Protein AF-A0AAD5S526-F1 (afdb_monomer)

Secondary structure (DSSP, 8-state):
-HHHHHHHHHTTTHHHHHHHHHHHHHHHHHHHHHHHHHHHHHHHHHHHHHHHHHHHHHHHHHHHHHHHHHHHHHHHHHHHHHHHHHHHHHHHHHHHHHHHHHHHHHHHIIIII--HHHHHHHHHHHHHHHHHHHHHHHHHHHHHHHHHHHHHHHHHHHHHHHHHHHTGGGSPBTTB--GGGSPPPGGGS-------------------PPP-PPP-TTS-HHHHHT-HHHHHHHHHHTTB-TTS-B-PPPP-------TT-PPSSSPPPHHHHHHHHHS-----HHHHS-TTHHHHHHHHHHHHHHHH-S-SS----------S-TTTTTS--S-----TTSS-TT---GGG-S-SSPPPPSS---HHHHHHHHHHS--

Structure (mmCIF, N/CA/C/O backbone):
data_AF-A0AAD5S526-F1
#
_entry.id   AF-A0AAD5S526-F1
#
loop_
_atom_site.group_PDB
_atom_site.id
_atom_site.type_symbol
_atom_site.label_atom_id
_atom_site.label_alt_id
_atom_site.label_comp_id
_atom_site.label_asym_id
_atom_site.label_entity_id
_atom_site.label_seq_id
_atom_site.pdbx_PDB_ins_code
_atom_site.Cartn_x
_atom_site.Cartn_y
_atom_site.Cartn_z
_atom_site.occupancy
_atom_site.B_iso_or_equiv
_atom_site.auth_seq_id
_atom_site.auth_comp_id
_atom_site.auth_asym_id
_atom_site.auth_atom_id
_atom_site.pdbx_PDB_model_num
ATOM 1 N N . MET A 1 1 ? -42.600 -8.503 96.593 1.00 52.59 1 MET A N 1
ATOM 2 C CA . MET A 1 1 ? -43.814 -7.996 95.911 1.00 52.59 1 MET A CA 1
ATOM 3 C C . MET A 1 1 ? -44.912 -7.548 96.878 1.00 52.59 1 MET A C 1
ATOM 5 O O . MET A 1 1 ? -45.426 -6.456 96.696 1.00 52.59 1 MET A O 1
ATOM 9 N N . ALA A 1 2 ? -45.236 -8.302 97.938 1.00 54.69 2 ALA A N 1
ATOM 10 C CA . ALA A 1 2 ? -46.250 -7.875 98.920 1.00 54.69 2 ALA A CA 1
ATOM 11 C C . ALA A 1 2 ? -45.866 -6.594 99.702 1.00 54.69 2 ALA A C 1
ATOM 13 O O . ALA A 1 2 ? -46.691 -5.703 99.877 1.00 54.69 2 ALA A O 1
ATOM 14 N N . LEU A 1 3 ? -44.592 -6.448 100.094 1.00 56.91 3 LEU A N 1
ATOM 15 C CA . LEU A 1 3 ? -44.094 -5.259 100.809 1.00 56.91 3 LEU A CA 1
ATOM 16 C C . LEU A 1 3 ? -44.021 -3.996 99.935 1.00 56.91 3 LEU A C 1
ATOM 18 O O . LEU A 1 3 ? -44.266 -2.902 100.431 1.00 56.91 3 LEU A O 1
ATOM 22 N N . SER A 1 4 ? -43.709 -4.129 98.640 1.00 58.75 4 SER A N 1
ATOM 23 C CA . SER A 1 4 ? -43.669 -2.999 97.698 1.00 58.75 4 SER A CA 1
ATOM 24 C C . SER A 1 4 ? -45.072 -2.479 97.385 1.00 58.75 4 SER A C 1
ATOM 26 O O . SER A 1 4 ? -45.276 -1.272 97.319 1.00 58.75 4 SER A O 1
ATOM 28 N N . TYR A 1 5 ? -46.047 -3.386 97.273 1.00 61.88 5 TYR A N 1
ATOM 29 C CA . TYR A 1 5 ? -47.456 -3.048 97.080 1.00 61.88 5 TYR A CA 1
ATOM 30 C C . TYR A 1 5 ? -48.068 -2.387 98.326 1.00 61.88 5 TYR A C 1
ATOM 32 O O . TYR A 1 5 ? -48.724 -1.358 98.213 1.00 61.88 5 TYR A O 1
ATOM 40 N N . ALA A 1 6 ? -47.775 -2.898 99.528 1.00 64.44 6 ALA A N 1
ATOM 41 C CA . ALA A 1 6 ? -48.222 -2.286 100.783 1.00 64.44 6 ALA A CA 1
ATOM 42 C C . ALA A 1 6 ? -47.655 -0.866 100.991 1.00 64.44 6 ALA A C 1
ATOM 44 O O . ALA A 1 6 ? -48.365 0.017 101.468 1.00 64.44 6 ALA A O 1
ATOM 45 N N . LYS A 1 7 ? -46.400 -0.620 100.576 1.00 62.34 7 LYS A N 1
ATOM 46 C CA . LYS A 1 7 ? -45.766 0.713 100.600 1.00 62.34 7 LYS A CA 1
ATOM 47 C C . LYS A 1 7 ? -46.473 1.715 99.673 1.00 62.34 7 LYS A C 1
ATOM 49 O O . LYS A 1 7 ? -46.706 2.847 100.082 1.00 62.34 7 LYS A O 1
ATOM 54 N N . LEU A 1 8 ? -46.852 1.280 98.467 1.00 60.66 8 LEU A N 1
ATOM 55 C CA . LEU A 1 8 ? -47.600 2.075 97.477 1.00 60.66 8 LEU A CA 1
ATOM 56 C C . LEU A 1 8 ? -49.046 2.356 97.925 1.00 60.66 8 LEU A C 1
ATOM 58 O O . LEU A 1 8 ? -49.564 3.450 97.712 1.00 60.66 8 LEU A O 1
ATOM 62 N N . TYR A 1 9 ? -49.681 1.389 98.590 1.00 63.16 9 TYR A N 1
ATOM 63 C CA . TYR A 1 9 ? -51.051 1.501 99.100 1.00 63.16 9 TYR A CA 1
ATOM 64 C C . TYR A 1 9 ? -51.154 2.447 100.315 1.00 63.16 9 TYR A C 1
ATOM 66 O O . TYR A 1 9 ? -52.112 3.209 100.435 1.00 63.16 9 TYR A O 1
ATOM 74 N N . LEU A 1 10 ? -50.137 2.462 101.191 1.00 62.47 10 LEU A N 1
ATOM 75 C CA . LEU A 1 10 ? -50.045 3.368 102.349 1.00 62.47 10 LEU A CA 1
ATOM 76 C C . LEU A 1 10 ? -49.728 4.825 101.972 1.00 62.47 10 LEU A C 1
ATOM 78 O O . LEU A 1 10 ? -50.110 5.734 102.705 1.00 62.47 10 LEU A O 1
ATOM 82 N N . GLN A 1 11 ? -49.092 5.071 100.822 1.00 61.03 11 GLN A N 1
ATOM 83 C CA . GLN A 1 11 ? -48.824 6.421 100.298 1.00 61.03 11 GLN A CA 1
ATOM 84 C C . GLN A 1 11 ? -50.059 7.110 99.682 1.00 61.03 11 GLN A C 1
ATOM 86 O O . GLN A 1 11 ? -49.929 8.146 99.036 1.00 61.03 11 GLN A O 1
ATOM 91 N N . LYS A 1 12 ? -51.269 6.573 99.901 1.00 57.72 12 LYS A N 1
ATOM 92 C CA . LYS A 1 12 ? -52.542 7.149 99.444 1.00 57.72 12 LYS A CA 1
ATOM 93 C C . LYS A 1 12 ? -52.596 7.457 97.942 1.00 57.72 12 LYS A C 1
ATOM 95 O O . LYS A 1 12 ? -53.302 8.370 97.562 1.00 57.72 12 LYS A O 1
ATOM 100 N N . GLY A 1 13 ? -51.912 6.710 97.072 1.00 56.38 13 GLY A N 1
ATOM 101 C CA . GLY A 1 13 ? -52.095 6.764 95.607 1.00 56.38 13 GLY A CA 1
ATOM 102 C C . GLY A 1 13 ? -51.823 8.108 94.905 1.00 56.38 13 GLY A C 1
ATOM 103 O O . GLY A 1 13 ? -51.706 8.119 93.685 1.00 56.38 13 GLY A O 1
ATOM 104 N N . THR A 1 14 ? -51.664 9.213 95.637 1.00 59.28 14 THR A N 1
ATOM 105 C CA . THR A 1 14 ? -51.448 10.552 95.092 1.00 59.28 14 THR A CA 1
ATOM 106 C C . THR A 1 14 ? -50.077 10.626 94.445 1.00 59.28 14 THR A C 1
ATOM 108 O O . THR A 1 14 ? -49.996 10.988 93.289 1.00 59.28 14 THR A O 1
ATOM 111 N N . GLY A 1 15 ? -49.024 10.117 95.094 1.00 68.50 15 GLY A N 1
ATOM 112 C CA . GLY A 1 15 ? -47.662 10.169 94.547 1.00 68.50 15 GLY A CA 1
ATOM 113 C C . GLY A 1 15 ? -47.464 9.417 93.225 1.00 68.50 15 GLY A C 1
ATOM 114 O O . GLY A 1 15 ? -46.717 9.882 92.379 1.00 68.50 15 GLY A O 1
ATOM 115 N N . ILE A 1 16 ? -48.155 8.290 93.006 1.00 72.88 16 ILE A N 1
ATOM 116 C CA . ILE A 1 16 ? -48.056 7.521 91.747 1.00 72.88 16 ILE A CA 1
ATOM 117 C C . ILE A 1 16 ? -48.791 8.243 90.619 1.00 72.88 16 ILE A C 1
ATOM 119 O O . ILE A 1 16 ? -48.315 8.281 89.488 1.00 72.88 16 ILE A O 1
ATOM 123 N N . ILE A 1 17 ? -49.970 8.783 90.929 1.00 73.75 17 ILE A N 1
ATOM 124 C CA . ILE A 1 17 ? -50.784 9.545 89.985 1.00 73.75 17 ILE A CA 1
ATOM 125 C C . ILE A 1 17 ? -50.064 10.855 89.634 1.00 73.75 17 ILE A C 1
ATOM 127 O O . ILE A 1 17 ? -49.948 11.190 88.459 1.00 73.75 17 ILE A O 1
ATOM 131 N N . ASP A 1 18 ? -49.501 11.535 90.630 1.00 78.81 18 ASP A N 1
ATOM 132 C CA . ASP A 1 18 ? -48.707 12.752 90.475 1.00 78.81 18 ASP A CA 1
ATOM 133 C C . ASP A 1 18 ? -47.416 12.477 89.687 1.00 78.81 18 ASP A C 1
ATOM 135 O O . ASP A 1 18 ? -47.088 13.240 88.783 1.00 78.81 18 ASP A O 1
ATOM 139 N N . ASP A 1 19 ? -46.713 11.365 89.942 1.00 81.75 19 ASP A N 1
ATOM 140 C CA . ASP A 1 19 ? -45.550 10.954 89.145 1.00 81.75 19 ASP A CA 1
ATOM 141 C C . ASP A 1 19 ? -45.930 10.589 87.709 1.00 81.75 19 ASP A C 1
ATOM 143 O O . ASP A 1 19 ? -45.203 10.937 86.780 1.00 81.75 19 ASP A O 1
ATOM 147 N N . PHE A 1 20 ? -47.070 9.925 87.500 1.00 83.06 20 PHE A N 1
ATOM 148 C CA . PHE A 1 20 ? -47.583 9.638 86.163 1.00 83.06 20 PHE A CA 1
ATOM 149 C C . PHE A 1 20 ? -47.873 10.930 85.398 1.00 83.06 20 PHE A C 1
ATOM 151 O O . PHE A 1 20 ? -47.412 11.084 84.269 1.00 83.06 20 PHE A O 1
ATOM 158 N N . PHE A 1 21 ? -48.584 11.883 86.006 1.00 83.94 21 PHE A N 1
ATOM 159 C CA . PHE A 1 21 ? -48.867 13.169 85.371 1.00 83.94 21 PHE A CA 1
ATOM 160 C C . PHE A 1 21 ? -47.605 14.010 85.181 1.00 83.94 21 PHE A C 1
ATOM 162 O O . PHE A 1 21 ? -47.478 14.666 84.151 1.00 83.94 21 PHE A O 1
ATOM 169 N N . ARG A 1 22 ? -46.636 13.941 86.102 1.00 86.25 22 ARG A N 1
ATOM 170 C CA . ARG A 1 22 ? -45.322 14.580 85.956 1.00 86.25 22 ARG A CA 1
ATOM 171 C C . ARG A 1 22 ? -44.561 14.008 84.764 1.00 86.25 22 ARG A C 1
ATOM 173 O O . ARG A 1 22 ? -44.122 14.777 83.920 1.00 86.25 22 ARG A O 1
ATOM 180 N N . LEU A 1 23 ? -44.440 12.684 84.664 1.00 87.38 23 LEU A N 1
AT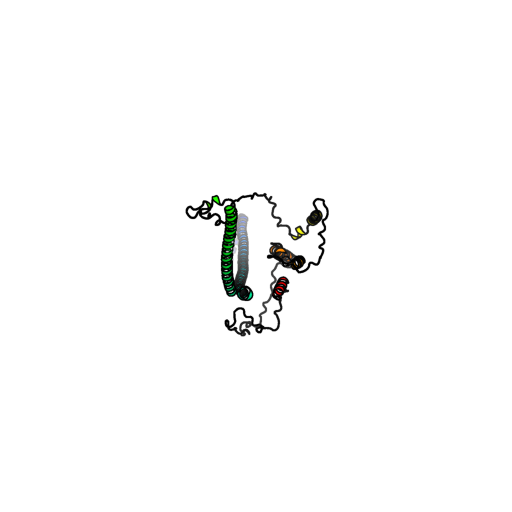OM 181 C CA . LEU A 1 23 ? -43.762 12.011 83.551 1.00 87.38 23 LEU A CA 1
ATOM 182 C C . LEU A 1 23 ? -44.500 12.211 82.225 1.00 87.38 23 LEU A C 1
ATOM 184 O O . LEU A 1 23 ? -43.863 12.407 81.199 1.00 87.38 23 LEU A O 1
ATOM 188 N N . SER A 1 24 ? -45.834 12.202 82.237 1.00 88.00 24 SER A N 1
ATOM 189 C CA . SER A 1 24 ? -46.639 12.479 81.046 1.00 88.00 24 SER A CA 1
ATOM 190 C C . SER A 1 24 ? -46.499 13.934 80.600 1.00 88.00 24 SER A C 1
ATOM 192 O O . SER A 1 24 ? -46.415 14.188 79.404 1.00 88.00 24 SER A O 1
ATOM 194 N N . SER A 1 25 ? -46.459 14.887 81.535 1.00 88.06 25 SER A N 1
ATOM 195 C CA . SER A 1 25 ? -46.237 16.300 81.225 1.00 88.06 25 SER A CA 1
ATOM 196 C C . SER A 1 25 ? -44.819 16.542 80.714 1.00 88.06 25 SER A C 1
ATOM 198 O O . SER A 1 25 ? -44.651 17.318 79.783 1.00 88.06 25 SER A O 1
ATOM 200 N N . ASP A 1 26 ? -43.815 15.882 81.294 1.00 90.06 26 ASP A N 1
ATOM 201 C CA . ASP A 1 26 ? -42.413 15.963 80.870 1.00 90.06 26 ASP A CA 1
ATOM 202 C C . ASP A 1 26 ? -42.213 15.348 79.474 1.00 90.06 26 ASP A C 1
ATOM 204 O O . ASP A 1 26 ? -41.576 15.949 78.610 1.00 90.06 26 ASP A O 1
ATOM 208 N N . ALA A 1 27 ? -42.850 14.203 79.209 1.00 89.00 27 ALA A N 1
ATOM 209 C CA . ALA A 1 27 ? -42.868 13.576 77.891 1.00 89.00 27 ALA A CA 1
ATOM 210 C C . ALA A 1 27 ? -43.567 14.452 76.842 1.00 89.00 27 ALA A C 1
ATOM 212 O O . ALA A 1 27 ? -43.090 14.548 75.715 1.00 89.00 27 ALA A O 1
ATOM 213 N N . GLU A 1 28 ? -44.669 15.126 77.190 1.00 92.19 28 GLU A N 1
ATOM 214 C CA . GLU A 1 28 ? -45.315 16.062 76.262 1.00 92.19 28 GLU A CA 1
ATOM 215 C C . GLU A 1 28 ? -44.491 17.324 76.011 1.00 92.19 28 GLU A C 1
ATOM 217 O O . GLU A 1 28 ? -44.463 17.822 74.885 1.00 92.19 28 GLU A O 1
ATOM 222 N N . LEU A 1 29 ? -43.775 17.813 77.025 1.00 93.56 29 LEU A N 1
ATOM 223 C CA . LEU A 1 29 ? -42.915 18.987 76.900 1.00 93.56 29 LEU A CA 1
ATOM 224 C C . LEU A 1 29 ? -41.752 18.733 75.925 1.00 93.56 29 LEU A C 1
ATOM 226 O O . LEU A 1 29 ? -41.420 19.613 75.133 1.00 93.56 29 LEU A O 1
ATOM 230 N N . HIS A 1 30 ? -41.202 17.512 75.916 1.00 93.25 30 HIS A N 1
ATOM 231 C CA . HIS A 1 30 ? -40.088 17.114 75.043 1.00 93.25 30 HIS A CA 1
ATOM 232 C C . HIS A 1 30 ? -40.510 16.365 73.764 1.00 93.25 30 HIS A C 1
ATOM 234 O O . HIS A 1 30 ? -39.667 16.118 72.899 1.00 93.25 30 HIS A O 1
ATOM 240 N N . ARG A 1 31 ? -41.800 16.037 73.582 1.00 94.19 31 ARG A N 1
ATOM 241 C CA . ARG A 1 31 ? -42.311 15.231 72.452 1.00 94.19 31 ARG A CA 1
ATOM 242 C C . ARG A 1 31 ? -41.801 15.723 71.099 1.00 94.19 31 ARG A C 1
ATOM 244 O O . ARG A 1 31 ? -41.385 14.920 70.264 1.00 94.19 31 ARG A O 1
ATOM 251 N N . GLN A 1 32 ? -41.863 17.034 70.859 1.00 95.88 32 GLN A N 1
ATOM 252 C CA . GLN A 1 32 ? -41.471 17.605 69.570 1.00 95.88 32 GLN A CA 1
ATOM 253 C C . GLN A 1 32 ? -39.956 17.525 69.350 1.00 95.88 32 GLN A C 1
ATOM 255 O O . GLN A 1 32 ? -39.515 17.222 68.244 1.00 95.88 32 GLN A O 1
ATOM 260 N N . GLU A 1 33 ? -39.159 17.742 70.396 1.00 95.31 33 GLU A N 1
ATOM 261 C CA . GLU A 1 33 ? -37.699 17.664 70.319 1.00 95.31 33 GLU A CA 1
ATOM 262 C C . GLU A 1 33 ? -37.232 16.231 70.043 1.00 95.31 33 GLU A C 1
ATOM 264 O O . GLU A 1 33 ? -36.394 16.003 69.164 1.00 95.31 33 GLU A O 1
ATOM 269 N N . GLU A 1 34 ? -37.825 15.254 70.736 1.00 95.44 34 GLU A N 1
ATOM 270 C CA . GLU A 1 34 ? -37.573 13.831 70.508 1.00 95.44 34 GLU A CA 1
ATOM 271 C C . GLU A 1 34 ? -38.017 13.398 69.107 1.00 95.44 34 GLU A C 1
ATOM 273 O O . GLU A 1 34 ? -37.284 12.687 68.410 1.00 95.44 34 GLU A O 1
ATOM 278 N N . HIS A 1 35 ? -39.183 13.868 68.654 1.00 96.75 35 HIS A N 1
ATOM 279 C CA . HIS A 1 35 ? -39.673 13.616 67.303 1.00 96.75 35 HIS A CA 1
ATOM 280 C C . HIS A 1 35 ? -38.714 14.172 66.245 1.00 96.75 35 HIS A C 1
ATOM 282 O O . HIS A 1 35 ? -38.315 13.452 65.327 1.00 96.75 35 HIS A O 1
ATOM 288 N N . ASP A 1 36 ? -38.274 15.422 66.389 1.00 97.31 36 ASP A N 1
ATOM 289 C CA . ASP A 1 36 ? -37.351 16.065 65.459 1.00 97.31 36 ASP A CA 1
ATOM 290 C C . ASP A 1 36 ? -35.981 15.372 65.447 1.00 97.31 36 ASP A C 1
ATOM 292 O O . ASP A 1 36 ? -35.379 15.189 64.380 1.00 97.31 36 ASP A O 1
ATOM 296 N N . ALA A 1 37 ? -35.479 14.951 66.612 1.00 97.25 37 ALA A N 1
ATOM 297 C CA . ALA A 1 37 ? -34.256 14.163 66.729 1.00 97.25 37 ALA A CA 1
ATOM 298 C C . ALA A 1 37 ? -34.393 12.803 66.023 1.00 97.25 37 ALA A C 1
ATOM 300 O O . ALA A 1 37 ? -33.540 12.443 65.202 1.00 97.25 37 ALA A O 1
ATOM 301 N N . ALA A 1 38 ? -35.495 12.085 66.249 1.00 96.94 38 ALA A N 1
ATOM 302 C CA . ALA A 1 38 ? -35.790 10.831 65.566 1.00 96.94 38 ALA A CA 1
ATOM 303 C C . ALA A 1 38 ? -35.895 11.032 64.045 1.00 96.94 38 ALA A C 1
ATOM 305 O O . ALA A 1 38 ? -35.273 10.295 63.276 1.00 96.94 38 ALA A O 1
ATOM 306 N N . CYS A 1 39 ? -36.593 12.072 63.584 1.00 97.62 39 CYS A N 1
ATOM 307 C CA . CYS A 1 39 ? -36.677 12.422 62.169 1.00 97.62 39 CYS A CA 1
ATOM 308 C C . CYS A 1 39 ? -35.303 12.748 61.569 1.00 97.62 39 CYS A C 1
ATOM 310 O O . CYS A 1 39 ? -35.030 12.350 60.432 1.00 97.62 39 CYS A O 1
ATOM 312 N N . LYS A 1 40 ? -34.407 13.421 62.309 1.00 98.06 40 LYS A N 1
ATOM 313 C CA . LYS A 1 40 ? -33.020 13.675 61.876 1.00 98.06 40 LYS A CA 1
ATOM 314 C C . LYS A 1 40 ? -32.237 12.377 61.684 1.00 98.06 40 LYS A C 1
ATOM 316 O O . LYS A 1 40 ? -31.582 12.225 60.652 1.00 98.06 40 LYS A O 1
ATOM 321 N N . ILE A 1 41 ? -32.345 11.435 62.618 1.00 97.56 41 ILE A N 1
ATOM 322 C CA . ILE A 1 41 ? -31.697 10.121 62.508 1.00 97.56 41 ILE A CA 1
ATOM 323 C C . ILE A 1 41 ? -32.267 9.356 61.310 1.00 97.56 41 ILE A C 1
ATOM 325 O O . ILE A 1 41 ? -31.524 8.902 60.440 1.00 97.56 41 ILE A O 1
ATOM 329 N N . GLN A 1 42 ? -33.594 9.273 61.211 1.00 98.00 42 GLN A N 1
ATOM 330 C CA . GLN A 1 42 ? -34.256 8.526 60.149 1.00 98.00 42 GLN A CA 1
ATOM 331 C C . GLN A 1 42 ? -33.962 9.095 58.756 1.00 98.00 42 GLN A C 1
ATOM 333 O O . GLN A 1 42 ? -33.687 8.329 57.831 1.00 98.00 42 GLN A O 1
ATOM 338 N N . LYS A 1 43 ? -34.005 10.423 58.570 1.00 97.31 43 LYS A N 1
ATOM 339 C CA . LYS A 1 43 ? -33.711 11.039 57.265 1.00 97.31 43 LYS A CA 1
ATOM 340 C C . LYS A 1 43 ? -32.243 10.852 56.875 1.00 97.31 43 LYS A C 1
ATOM 342 O O . LYS A 1 43 ? -31.962 10.574 55.710 1.00 97.31 43 LYS A O 1
ATOM 347 N N . ALA A 1 44 ? -31.319 10.937 57.839 1.00 98.19 44 ALA A N 1
ATOM 348 C CA . ALA A 1 44 ? -29.900 10.685 57.606 1.00 98.19 44 ALA A CA 1
ATOM 349 C C . ALA A 1 44 ? -29.654 9.228 57.190 1.00 98.19 44 ALA A C 1
ATOM 351 O O . ALA A 1 44 ? -28.971 8.990 56.194 1.00 98.19 44 ALA A O 1
ATOM 352 N N . TRP A 1 45 ? -30.273 8.271 57.888 1.00 97.62 45 TRP A N 1
ATOM 353 C CA . TRP A 1 45 ? -30.189 6.849 57.558 1.00 97.62 45 TRP A CA 1
ATOM 354 C C . TRP A 1 45 ? -30.776 6.536 56.179 1.00 97.62 45 TRP A C 1
ATO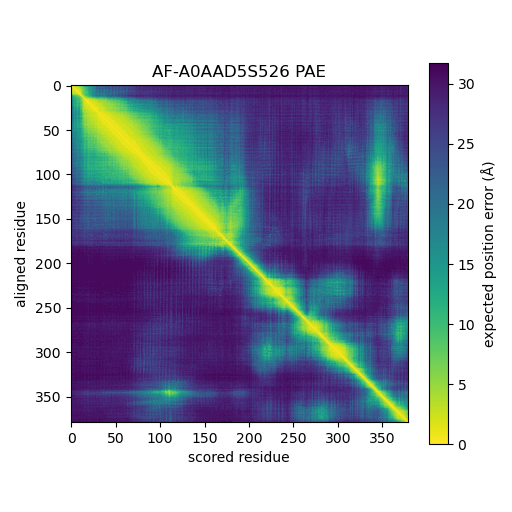M 356 O O . TRP A 1 45 ? -30.099 5.940 55.345 1.00 97.62 45 TRP A O 1
ATOM 366 N N . ARG A 1 46 ? -31.995 7.007 55.881 1.00 98.19 46 ARG A N 1
ATOM 367 C CA . ARG A 1 46 ? -32.622 6.832 54.556 1.00 98.19 46 ARG A CA 1
ATOM 368 C C . ARG A 1 46 ? -31.744 7.412 53.443 1.00 98.19 46 ARG A C 1
ATOM 370 O O . ARG A 1 46 ? -31.550 6.772 52.413 1.00 98.19 46 ARG A O 1
ATOM 377 N N . GLY A 1 47 ? -31.160 8.590 53.672 1.00 98.06 47 GLY A N 1
ATOM 378 C CA . GLY A 1 47 ? -30.223 9.210 52.738 1.00 98.06 47 GLY A CA 1
ATOM 379 C C . GLY A 1 47 ? -28.898 8.454 52.598 1.00 98.06 47 GLY A C 1
ATOM 380 O O . GLY A 1 47 ? -28.311 8.472 51.518 1.00 98.06 47 GLY A O 1
ATOM 381 N N . TYR A 1 48 ? -28.402 7.816 53.661 1.00 98.12 48 TYR A N 1
ATOM 382 C CA . TYR A 1 48 ? -27.224 6.945 53.614 1.00 98.12 48 TYR A CA 1
ATOM 383 C C . TYR A 1 48 ? -27.496 5.700 52.763 1.00 98.12 48 TYR A C 1
ATOM 385 O O . TYR A 1 48 ? -26.774 5.476 51.795 1.00 98.12 48 TYR A O 1
ATOM 393 N N . VAL A 1 49 ? -28.582 4.972 53.044 1.00 98.12 49 VAL A N 1
ATOM 394 C CA . VAL A 1 49 ? -28.975 3.761 52.301 1.00 98.12 49 VAL A CA 1
ATOM 395 C C . VAL A 1 49 ? -29.147 4.054 50.808 1.00 98.12 49 VAL A C 1
ATOM 397 O O . VAL A 1 49 ? -28.631 3.321 49.968 1.00 98.12 49 VAL A O 1
ATOM 400 N N . ALA A 1 50 ? -29.813 5.159 50.456 1.00 98.00 50 ALA A N 1
ATOM 401 C CA . ALA A 1 50 ? -29.998 5.545 49.057 1.00 98.00 50 ALA A CA 1
ATOM 402 C C . ALA A 1 50 ? -28.667 5.841 48.343 1.00 98.00 50 ALA A C 1
ATOM 404 O O . ALA A 1 50 ? -28.463 5.423 47.203 1.00 98.00 50 ALA A O 1
ATOM 405 N N . ARG A 1 51 ? -27.743 6.550 49.004 1.00 98.31 51 ARG A N 1
ATOM 406 C CA . ARG A 1 51 ? -26.426 6.863 48.430 1.00 98.31 51 ARG A CA 1
ATOM 407 C C . ARG A 1 51 ? -25.555 5.621 48.282 1.00 98.31 51 ARG A C 1
ATOM 409 O O . ARG A 1 51 ? -24.902 5.486 47.252 1.00 98.31 51 ARG A O 1
ATOM 416 N N . ASP A 1 52 ? -25.567 4.725 49.264 1.00 98.06 52 ASP A N 1
ATOM 417 C CA . ASP A 1 52 ? -24.827 3.462 49.200 1.00 98.06 52 ASP A CA 1
ATOM 418 C C . ASP A 1 52 ? -25.303 2.594 48.025 1.00 98.06 52 ASP A C 1
ATOM 420 O O . ASP A 1 52 ? -24.502 2.130 47.212 1.00 98.06 52 ASP A O 1
ATOM 424 N N . TRP A 1 53 ? -26.622 2.506 47.836 1.00 98.00 53 TRP A N 1
ATOM 425 C CA . TRP A 1 53 ? -27.214 1.824 46.687 1.00 98.00 53 TRP A CA 1
ATOM 426 C C . TRP A 1 53 ? -26.793 2.434 45.339 1.00 98.00 53 TRP A C 1
ATOM 428 O O . TRP A 1 53 ? -26.405 1.712 44.418 1.00 98.00 53 TRP A O 1
ATOM 438 N N . ILE A 1 54 ? -26.801 3.767 45.213 1.00 98.25 54 ILE A N 1
ATOM 439 C CA . ILE A 1 54 ? -26.343 4.456 43.992 1.00 98.25 54 ILE A CA 1
ATOM 440 C C . ILE A 1 54 ? -24.853 4.185 43.731 1.00 98.25 54 ILE A C 1
ATOM 442 O O . ILE A 1 54 ? -24.465 3.925 42.589 1.00 98.25 54 ILE A O 1
ATOM 446 N N . LEU A 1 55 ? -24.012 4.207 44.772 1.00 98.31 55 LEU A N 1
ATOM 447 C CA . LEU A 1 55 ? -22.585 3.895 44.653 1.00 98.31 55 LEU A CA 1
ATOM 448 C C . LEU A 1 55 ? -22.357 2.462 44.165 1.00 98.31 55 LEU A C 1
ATOM 450 O O . LEU A 1 55 ? -21.504 2.245 43.300 1.00 98.31 55 LEU A O 1
ATOM 454 N N . LEU A 1 56 ? -23.134 1.500 44.668 1.00 98.00 56 LEU A N 1
ATOM 455 C CA . LEU A 1 56 ? -23.094 0.119 44.199 1.00 98.00 56 LEU A CA 1
ATOM 456 C C . LEU A 1 56 ? -23.436 0.034 42.706 1.00 98.00 56 LEU A C 1
ATOM 458 O O . LEU A 1 56 ? -22.660 -0.534 41.937 1.00 98.00 56 LEU A O 1
ATOM 462 N N . ILE A 1 57 ? -24.536 0.660 42.272 1.00 98.19 57 ILE A N 1
ATOM 463 C CA . ILE A 1 57 ? -24.937 0.676 40.856 1.00 98.19 57 ILE A CA 1
ATOM 464 C C . ILE A 1 57 ? -23.831 1.280 39.983 1.00 98.19 57 ILE A C 1
ATOM 466 O O . ILE A 1 57 ? -23.461 0.700 38.961 1.00 98.19 57 ILE A O 1
ATOM 470 N N . HIS A 1 58 ? -23.263 2.420 40.384 1.00 98.38 58 HIS A N 1
ATOM 471 C CA . HIS A 1 58 ? -22.171 3.054 39.645 1.00 98.38 58 HIS A CA 1
ATOM 472 C C . HIS A 1 58 ? -20.938 2.150 39.554 1.00 98.38 58 HIS A C 1
ATOM 474 O O . HIS A 1 58 ? -20.331 2.039 38.488 1.00 98.38 58 HIS A O 1
ATOM 480 N N . LYS A 1 59 ? -20.577 1.467 40.644 1.00 98.19 59 LYS A N 1
ATOM 481 C CA . LYS A 1 59 ? -19.446 0.534 40.677 1.00 98.19 59 LYS A CA 1
ATOM 482 C C . LYS A 1 59 ? -19.642 -0.625 39.700 1.00 98.19 59 LYS A C 1
ATOM 484 O O . LYS A 1 59 ? -18.718 -0.944 38.946 1.00 98.19 59 LYS A O 1
ATOM 489 N N . GLU A 1 60 ? -20.829 -1.226 39.674 1.00 97.88 60 GLU A N 1
ATOM 490 C CA . GLU A 1 60 ? -21.132 -2.311 38.735 1.00 97.88 60 GLU A CA 1
ATOM 491 C C . GLU A 1 60 ? -21.191 -1.811 37.283 1.00 97.88 60 GLU A C 1
ATOM 493 O O . GLU A 1 60 ? -20.607 -2.432 36.390 1.00 97.88 60 GLU A O 1
ATOM 498 N N . ALA A 1 61 ? -21.769 -0.631 37.035 1.00 97.56 61 ALA A N 1
ATOM 499 C CA . ALA A 1 61 ? -21.764 -0.009 35.712 1.00 97.56 61 ALA A CA 1
ATOM 500 C C . ALA A 1 61 ? -20.333 0.236 35.199 1.00 97.56 61 ALA A C 1
ATOM 502 O O . ALA A 1 61 ? -20.013 -0.103 34.058 1.00 97.56 61 ALA A O 1
ATOM 503 N N . VAL A 1 62 ? -19.434 0.757 36.042 1.00 98.31 62 VAL A N 1
ATOM 504 C CA . VAL A 1 62 ? -18.023 0.973 35.680 1.00 98.31 62 VAL A CA 1
ATOM 505 C C . VAL A 1 62 ? -17.318 -0.345 35.347 1.00 98.31 62 VAL A C 1
ATOM 507 O O . VAL A 1 62 ? -16.540 -0.384 34.390 1.00 98.31 62 VAL A O 1
ATOM 510 N N . ARG A 1 63 ? -17.597 -1.440 36.071 1.00 98.00 63 ARG A N 1
ATOM 511 C CA . ARG A 1 63 ? -17.040 -2.770 35.752 1.00 98.00 63 ARG A CA 1
ATOM 512 C C . ARG A 1 63 ? -17.457 -3.234 34.359 1.00 98.00 63 ARG A C 1
ATOM 514 O O . ARG A 1 63 ? -16.588 -3.617 33.572 1.00 98.00 63 ARG A O 1
ATOM 521 N N . ILE A 1 64 ? -18.748 -3.134 34.037 1.00 98.12 64 ILE A N 1
ATOM 522 C CA . ILE A 1 64 ? -19.283 -3.503 32.718 1.00 98.12 64 ILE A CA 1
ATOM 523 C C . ILE A 1 64 ? -18.642 -2.638 31.629 1.00 98.12 64 ILE A C 1
ATOM 525 O O . ILE A 1 64 ? -18.097 -3.154 30.651 1.00 98.12 64 ILE A O 1
ATOM 529 N N . GLN A 1 65 ? -18.630 -1.317 31.815 1.00 97.75 65 GLN A N 1
ATOM 530 C CA . GLN A 1 65 ? -18.066 -0.395 30.833 1.00 97.75 65 GLN A CA 1
ATOM 531 C C . GLN A 1 65 ? -16.563 -0.619 30.614 1.00 97.75 65 GLN A C 1
ATOM 533 O O . GLN A 1 65 ? -16.095 -0.578 29.476 1.00 97.75 65 GLN A O 1
ATOM 538 N N . ARG A 1 66 ? -15.785 -0.873 31.677 1.00 98.12 66 ARG A N 1
ATOM 539 C CA . ARG A 1 66 ? -14.355 -1.209 31.576 1.00 98.12 66 ARG A CA 1
ATOM 540 C C . ARG A 1 66 ? -14.150 -2.475 30.749 1.00 98.12 66 ARG A C 1
ATOM 542 O O . ARG A 1 66 ? -13.299 -2.482 29.858 1.00 98.12 66 ARG A O 1
ATOM 549 N N . ALA A 1 67 ? -14.918 -3.527 31.032 1.00 98.00 67 ALA A N 1
ATOM 550 C CA . ALA A 1 67 ? -14.833 -4.786 30.300 1.00 98.00 67 ALA A CA 1
ATOM 551 C C . ALA A 1 67 ? -15.167 -4.591 28.812 1.00 98.00 67 ALA A C 1
ATOM 553 O O . ALA A 1 67 ? -14.420 -5.060 27.950 1.00 98.00 67 ALA A O 1
ATOM 554 N N . PHE A 1 68 ? -16.221 -3.826 28.513 1.00 97.94 68 PHE A N 1
ATOM 555 C CA . PHE A 1 68 ? -16.636 -3.522 27.145 1.00 97.94 68 PHE A CA 1
ATOM 556 C C . PHE A 1 68 ? -15.593 -2.701 26.376 1.00 97.94 68 PHE A C 1
ATOM 558 O O . PHE A 1 68 ? -15.207 -3.089 25.275 1.00 97.94 68 PHE A O 1
ATOM 565 N N . ARG A 1 69 ? -15.061 -1.618 26.963 1.00 98.12 69 ARG A N 1
ATOM 566 C CA . ARG A 1 69 ? -13.981 -0.823 26.343 1.00 98.12 69 ARG A CA 1
ATOM 567 C C . ARG A 1 69 ? -12.756 -1.693 26.043 1.00 98.12 69 ARG A C 1
ATOM 569 O O . ARG A 1 69 ? -12.187 -1.594 24.960 1.00 98.12 69 ARG A O 1
ATOM 576 N N . GLY A 1 70 ? -12.399 -2.598 26.957 1.00 97.81 70 GLY A N 1
ATOM 577 C CA . GLY A 1 70 ? -11.325 -3.570 26.741 1.00 97.81 70 GLY A CA 1
ATOM 578 C C . GLY A 1 70 ? -11.613 -4.562 25.608 1.00 97.81 70 GLY A C 1
ATOM 579 O O . GLY A 1 70 ? -10.728 -4.840 24.803 1.00 97.81 70 GLY A O 1
ATOM 580 N N . HIS A 1 71 ? -12.840 -5.084 25.514 1.00 97.62 71 HIS A N 1
ATOM 581 C CA . HIS A 1 71 ? -13.258 -5.953 24.407 1.00 97.62 71 HIS A CA 1
ATOM 582 C C . HIS A 1 71 ? -13.174 -5.227 23.058 1.00 97.62 71 HIS A C 1
ATOM 584 O O . HIS A 1 71 ? -12.584 -5.755 22.116 1.00 97.62 71 HIS A O 1
ATOM 590 N N . MET A 1 72 ? -13.691 -3.998 22.986 1.00 98.00 72 MET A N 1
ATOM 591 C CA . MET A 1 72 ? -13.632 -3.175 21.776 1.00 98.00 72 MET A CA 1
ATOM 592 C C . MET A 1 72 ? -12.190 -2.887 21.352 1.00 98.00 72 MET A C 1
ATOM 594 O O . MET A 1 72 ? -11.868 -3.044 20.177 1.00 98.00 72 MET A O 1
ATOM 598 N N . GLY A 1 73 ? -11.308 -2.551 22.300 1.00 97.19 73 GLY A N 1
ATOM 599 C CA . GLY A 1 73 ? -9.885 -2.342 22.022 1.00 97.19 73 GLY A CA 1
ATOM 600 C C . GLY A 1 73 ? -9.205 -3.586 21.442 1.00 97.19 73 GLY A C 1
ATOM 601 O O . GLY A 1 73 ? -8.509 -3.494 20.434 1.00 97.19 73 GLY A O 1
ATOM 602 N N . ARG A 1 74 ? -9.468 -4.771 22.010 1.00 97.69 74 ARG A N 1
ATOM 603 C CA . ARG A 1 74 ? -8.940 -6.040 21.475 1.00 97.69 74 ARG A CA 1
ATOM 604 C C . ARG A 1 74 ? -9.453 -6.335 20.064 1.00 97.69 74 ARG A C 1
ATOM 606 O O . ARG A 1 74 ? -8.664 -6.723 19.210 1.00 97.69 74 ARG A O 1
ATOM 613 N N . LYS A 1 75 ? -10.739 -6.089 19.800 1.00 96.94 75 LYS A N 1
ATOM 614 C CA . LYS A 1 75 ? -11.351 -6.284 18.476 1.00 96.94 75 LYS A CA 1
ATOM 615 C C . LYS A 1 75 ? -10.779 -5.331 17.420 1.00 96.94 75 LYS A C 1
ATOM 617 O O . LYS A 1 75 ? -10.645 -5.710 16.260 1.00 96.94 75 LYS A O 1
ATOM 622 N N . MET A 1 76 ? -10.447 -4.095 17.800 1.00 96.12 76 MET A N 1
ATOM 623 C CA . MET A 1 76 ? -9.760 -3.154 16.907 1.00 96.12 76 MET A CA 1
ATOM 624 C C . MET A 1 76 ? -8.336 -3.619 16.597 1.00 96.12 76 MET A C 1
ATOM 626 O O . MET A 1 76 ? -7.972 -3.704 15.428 1.00 96.12 76 MET A O 1
ATOM 630 N N . TYR A 1 77 ? -7.574 -4.003 17.622 1.00 95.56 77 TYR A N 1
ATOM 631 C CA . TYR A 1 77 ? -6.213 -4.510 17.453 1.00 95.56 77 TYR A CA 1
ATOM 632 C C . TYR A 1 77 ? -6.153 -5.756 16.558 1.00 95.56 77 TYR A C 1
ATOM 634 O O . TYR A 1 77 ? -5.315 -5.841 15.666 1.00 95.56 77 TYR A O 1
ATOM 642 N N . GLU A 1 78 ? -7.075 -6.702 16.741 1.00 96.06 78 GLU A N 1
ATOM 643 C CA . GLU A 1 78 ? -7.170 -7.900 15.902 1.00 96.06 78 GLU A CA 1
ATOM 644 C C . GLU A 1 78 ? -7.317 -7.548 14.412 1.00 96.06 78 GLU A C 1
ATOM 646 O O . GLU A 1 78 ? -6.606 -8.093 13.566 1.00 96.06 78 GLU A O 1
ATOM 651 N N . ARG A 1 79 ? -8.179 -6.574 14.088 1.00 94.12 79 ARG A N 1
ATOM 652 C CA . ARG A 1 79 ? -8.355 -6.087 12.711 1.00 94.12 79 ARG A CA 1
ATOM 653 C C . ARG A 1 79 ? -7.075 -5.468 12.159 1.00 94.12 79 ARG A C 1
ATOM 655 O O . ARG A 1 79 ? -6.693 -5.772 11.031 1.00 94.12 79 ARG A O 1
ATOM 662 N N . GLU A 1 80 ? -6.407 -4.628 12.944 1.00 94.19 80 GLU A N 1
ATOM 663 C CA . GLU A 1 80 ? -5.152 -3.993 12.532 1.00 94.19 80 GLU A CA 1
ATOM 664 C C . GLU A 1 80 ? -4.050 -5.020 12.255 1.00 94.19 80 GLU A C 1
ATOM 666 O O . GLU A 1 80 ? -3.333 -4.905 11.259 1.00 94.19 80 GLU A O 1
ATOM 671 N N . VAL A 1 81 ? -3.934 -6.057 13.090 1.00 96.50 81 VAL A N 1
ATOM 672 C CA . VAL A 1 81 ? -2.957 -7.137 12.895 1.00 96.50 81 VAL A CA 1
ATOM 673 C C . VAL A 1 81 ? -3.222 -7.886 11.589 1.00 96.50 81 VAL A C 1
ATOM 675 O O . VAL A 1 81 ? -2.287 -8.083 10.805 1.00 96.50 81 VAL A O 1
ATOM 678 N N . VAL A 1 82 ? -4.480 -8.249 11.319 1.00 96.19 82 VAL A N 1
ATOM 679 C CA . VAL A 1 82 ? -4.869 -8.957 10.088 1.00 96.19 82 VAL A CA 1
ATOM 680 C C . VAL A 1 82 ? -4.564 -8.123 8.844 1.00 96.19 82 VAL A C 1
ATOM 682 O O . VAL A 1 82 ? -3.957 -8.637 7.900 1.00 96.19 82 VAL A O 1
ATOM 685 N N . GLU A 1 83 ? -4.926 -6.838 8.836 1.00 94.00 83 GLU A N 1
ATOM 686 C CA . GLU A 1 83 ? -4.658 -5.949 7.698 1.00 94.00 83 GLU A CA 1
ATOM 687 C C . GLU A 1 83 ? -3.159 -5.731 7.482 1.00 94.00 83 GLU A C 1
ATOM 689 O O . GLU A 1 83 ? -2.661 -5.831 6.357 1.00 94.00 83 GLU A O 1
ATOM 694 N N . ARG A 1 84 ? -2.398 -5.535 8.563 1.00 95.19 84 ARG A N 1
ATOM 695 C CA . ARG A 1 84 ? -0.937 -5.427 8.500 1.00 95.19 84 ARG A CA 1
ATOM 696 C C . ARG A 1 84 ? -0.307 -6.688 7.903 1.00 95.19 84 ARG A C 1
ATOM 698 O O . ARG A 1 84 ? 0.580 -6.594 7.052 1.00 95.19 84 ARG A O 1
ATOM 705 N N . ASP A 1 85 ? -0.756 -7.870 8.316 1.00 95.81 85 ASP A N 1
ATOM 706 C CA . ASP A 1 85 ? -0.223 -9.138 7.812 1.00 95.81 85 ASP A CA 1
ATOM 707 C C . ASP A 1 85 ? -0.653 -9.416 6.365 1.00 95.81 85 ASP A C 1
ATOM 709 O O . ASP A 1 85 ? 0.125 -9.961 5.574 1.00 95.81 85 ASP A O 1
ATOM 713 N N . ARG A 1 86 ? -1.860 -8.996 5.971 1.00 95.56 86 ARG A N 1
ATOM 714 C CA . ARG A 1 86 ? -2.315 -9.022 4.575 1.00 95.56 86 ARG A CA 1
ATOM 715 C C . ARG A 1 86 ? -1.453 -8.122 3.693 1.00 95.56 86 ARG A C 1
ATOM 717 O O . ARG A 1 86 ? -0.963 -8.587 2.664 1.00 95.56 86 ARG A O 1
ATOM 724 N N . ALA A 1 87 ? -1.215 -6.881 4.113 1.00 95.12 87 ALA A N 1
ATOM 725 C CA . ALA A 1 87 ? -0.367 -5.934 3.395 1.00 95.12 87 ALA A CA 1
ATOM 726 C C . ALA A 1 87 ? 1.070 -6.458 3.259 1.00 95.12 87 ALA A C 1
ATOM 728 O O . ALA A 1 87 ? 1.637 -6.439 2.166 1.00 95.12 87 ALA A O 1
ATOM 729 N N . ARG A 1 88 ? 1.641 -7.018 4.337 1.00 95.38 88 ARG A N 1
ATOM 730 C CA . ARG A 1 88 ? 2.971 -7.645 4.303 1.00 95.38 88 ARG A CA 1
ATOM 731 C C . ARG A 1 88 ? 3.039 -8.778 3.276 1.00 95.38 88 ARG A C 1
ATOM 733 O O . ARG A 1 88 ? 3.967 -8.800 2.469 1.00 95.38 88 ARG A O 1
ATOM 740 N N . ARG A 1 89 ? 2.070 -9.703 3.288 1.00 96.31 89 ARG A N 1
ATOM 741 C CA . ARG A 1 89 ? 2.021 -10.824 2.332 1.00 96.31 89 ARG A CA 1
ATOM 742 C C . ARG A 1 89 ? 1.886 -10.335 0.893 1.00 96.31 89 ARG A C 1
ATOM 744 O O . ARG A 1 89 ? 2.633 -10.787 0.031 1.00 96.31 89 ARG A O 1
ATOM 751 N N . MET A 1 90 ? 0.989 -9.385 0.641 1.00 95.12 90 MET A N 1
ATOM 752 C CA . MET A 1 90 ? 0.801 -8.801 -0.688 1.00 95.12 90 MET A CA 1
ATOM 753 C C . MET A 1 90 ? 2.093 -8.155 -1.204 1.00 95.12 90 MET A C 1
ATOM 755 O O . MET A 1 90 ? 2.522 -8.433 -2.321 1.00 95.12 90 MET A O 1
ATOM 759 N N . ASN A 1 91 ? 2.766 -7.359 -0.370 1.00 95.81 91 ASN A N 1
ATOM 760 C CA . ASN A 1 91 ? 4.032 -6.718 -0.728 1.00 95.81 91 ASN A CA 1
ATOM 761 C C . ASN A 1 91 ? 5.132 -7.740 -1.043 1.00 95.81 91 ASN A C 1
ATOM 763 O O . ASN A 1 91 ? 5.877 -7.560 -2.006 1.00 95.81 91 ASN A O 1
ATOM 767 N N . TYR A 1 92 ? 5.210 -8.831 -0.276 1.00 96.62 92 TYR A N 1
ATOM 768 C CA . TYR A 1 92 ? 6.147 -9.921 -0.538 1.00 96.62 92 TYR A CA 1
ATOM 769 C C . TYR A 1 92 ? 5.901 -10.569 -1.908 1.00 96.62 92 TYR A C 1
ATOM 771 O O . TYR A 1 92 ? 6.823 -10.662 -2.721 1.00 96.62 92 TYR A O 1
ATOM 779 N N . TYR A 1 93 ? 4.659 -10.965 -2.202 1.00 95.62 93 TYR A N 1
ATOM 780 C CA . TYR A 1 93 ? 4.329 -11.598 -3.481 1.00 95.62 93 TYR A CA 1
ATOM 781 C C . TYR A 1 93 ? 4.499 -10.648 -4.663 1.00 95.62 93 TYR A C 1
ATOM 783 O O . TYR A 1 93 ? 5.045 -11.053 -5.688 1.00 95.62 93 TYR A O 1
ATOM 791 N N . ASN A 1 94 ? 4.139 -9.374 -4.508 1.00 94.69 94 ASN A N 1
ATOM 792 C CA . ASN A 1 94 ? 4.392 -8.357 -5.524 1.00 94.69 94 ASN A CA 1
ATOM 793 C C . ASN A 1 94 ? 5.893 -8.206 -5.806 1.00 94.69 94 ASN A C 1
ATOM 795 O O . ASN A 1 94 ? 6.297 -8.164 -6.967 1.00 94.69 94 ASN A O 1
ATOM 799 N N . ALA A 1 95 ? 6.744 -8.200 -4.775 1.00 95.12 95 ALA A N 1
ATOM 800 C CA . ALA A 1 95 ? 8.193 -8.154 -4.960 1.00 95.12 95 ALA A CA 1
ATOM 801 C C . ALA A 1 95 ? 8.728 -9.393 -5.706 1.00 95.12 95 ALA A C 1
ATOM 803 O O . ALA A 1 95 ? 9.594 -9.264 -6.577 1.00 95.12 95 ALA A O 1
ATOM 804 N N . MET A 1 96 ? 8.199 -10.587 -5.415 1.00 94.94 96 MET A N 1
ATOM 805 C CA . MET A 1 96 ? 8.554 -11.810 -6.147 1.00 94.94 96 MET A CA 1
ATOM 806 C C . MET A 1 96 ? 8.073 -11.769 -7.600 1.00 94.94 96 MET A C 1
ATOM 808 O O . MET A 1 96 ? 8.847 -12.078 -8.508 1.00 94.94 96 MET A O 1
ATOM 812 N N . ALA A 1 97 ? 6.846 -11.307 -7.842 1.00 91.44 97 ALA A N 1
ATOM 813 C CA . ALA A 1 97 ? 6.302 -11.135 -9.183 1.00 91.44 97 ALA A CA 1
ATOM 814 C C . ALA A 1 97 ? 7.160 -10.169 -10.013 1.00 91.44 97 ALA A C 1
ATOM 816 O O . ALA A 1 97 ? 7.527 -10.492 -11.141 1.00 91.44 97 ALA A O 1
ATOM 817 N N . VAL A 1 98 ? 7.575 -9.034 -9.440 1.00 95.12 98 VAL A N 1
ATOM 818 C CA . VAL A 1 98 ? 8.475 -8.075 -10.104 1.00 95.12 98 VAL A CA 1
ATOM 819 C C . VAL A 1 98 ? 9.819 -8.717 -10.458 1.00 95.12 98 VAL A C 1
ATOM 821 O O . VAL A 1 98 ? 10.331 -8.485 -11.553 1.00 95.12 98 VAL A O 1
ATOM 824 N N . ARG A 1 99 ? 10.395 -9.553 -9.583 1.00 95.88 99 ARG A N 1
ATOM 825 C CA . ARG A 1 99 ? 11.645 -10.281 -9.877 1.00 95.88 99 ARG A CA 1
ATOM 826 C C . ARG A 1 99 ? 11.481 -11.231 -11.060 1.00 95.88 99 ARG A C 1
ATOM 828 O O . ARG A 1 99 ? 12.299 -11.190 -11.978 1.00 95.88 99 ARG A O 1
ATOM 835 N N . ILE A 1 100 ? 10.415 -12.028 -11.068 1.00 93.75 100 ILE A N 1
ATOM 836 C CA . ILE A 1 100 ? 10.105 -12.952 -12.169 1.00 93.75 100 ILE A CA 1
ATOM 837 C C . ILE A 1 100 ? 9.913 -12.166 -13.470 1.00 93.75 100 ILE A C 1
ATOM 839 O O . ILE A 1 100 ? 10.559 -12.456 -14.476 1.00 93.75 100 ILE A O 1
ATOM 843 N N . GLN A 1 101 ? 9.090 -11.117 -13.436 1.00 90.69 101 GLN A N 1
ATOM 844 C CA . GLN A 1 101 ? 8.809 -10.271 -14.593 1.00 90.69 101 GLN A CA 1
ATOM 845 C C . GLN A 1 101 ? 10.071 -9.589 -15.131 1.00 90.69 101 GLN A C 1
ATOM 847 O O . GLN A 1 101 ? 10.282 -9.576 -16.342 1.00 90.69 101 GLN A O 1
ATOM 852 N N . LYS A 1 102 ? 10.932 -9.039 -14.265 1.00 92.94 102 LYS A N 1
ATOM 853 C CA . LYS A 1 102 ? 12.209 -8.422 -14.659 1.00 92.94 102 LYS A CA 1
ATOM 854 C C . LYS A 1 102 ? 13.106 -9.432 -15.374 1.00 92.94 102 LYS A C 1
ATOM 856 O O . LYS A 1 102 ? 13.625 -9.134 -16.451 1.00 92.94 102 LYS A O 1
ATOM 861 N N . THR A 1 103 ? 13.272 -10.619 -14.793 1.00 92.38 103 THR A N 1
ATOM 862 C CA . THR A 1 103 ? 14.107 -11.685 -15.358 1.00 92.38 103 THR A CA 1
ATOM 863 C C . THR A 1 103 ? 13.561 -12.162 -16.698 1.00 92.38 103 THR A C 1
ATOM 865 O O . THR A 1 103 ? 14.316 -12.224 -17.670 1.00 92.38 103 THR A O 1
ATOM 868 N N . TRP A 1 104 ? 12.249 -12.398 -16.788 1.00 90.81 104 TRP A N 1
ATOM 869 C CA . TRP A 1 104 ? 11.583 -12.766 -18.036 1.00 90.81 104 TRP A CA 1
ATOM 870 C C . TRP A 1 104 ? 11.772 -11.690 -19.107 1.00 90.81 104 TRP A C 1
ATOM 872 O O . TRP A 1 104 ? 12.169 -12.002 -20.228 1.00 90.81 104 TRP A O 1
ATOM 882 N N . ARG A 1 105 ? 11.548 -10.407 -18.776 1.00 87.81 105 ARG A N 1
ATOM 883 C CA . ARG A 1 105 ? 11.657 -9.299 -19.747 1.00 87.81 105 ARG A CA 1
ATOM 884 C C . ARG A 1 105 ? 13.073 -9.215 -20.299 1.00 87.81 105 ARG A C 1
ATOM 886 O O . ARG A 1 105 ? 13.243 -9.025 -21.501 1.00 87.81 105 ARG A O 1
ATOM 893 N N . GLY A 1 106 ? 14.073 -9.415 -19.441 1.00 86.75 106 GLY A N 1
ATOM 894 C CA . GLY A 1 106 ? 15.473 -9.509 -19.846 1.00 86.75 106 GLY A CA 1
ATOM 895 C C . GLY A 1 106 ? 15.756 -10.708 -20.752 1.00 86.75 106 GLY A C 1
ATOM 896 O O . GLY A 1 106 ? 16.392 -10.541 -21.790 1.00 86.75 106 GLY A O 1
ATOM 897 N N . TYR A 1 107 ? 15.268 -11.897 -20.388 1.00 86.56 107 TYR A N 1
ATOM 898 C CA . TYR A 1 107 ? 15.393 -13.105 -21.208 1.00 86.56 107 TYR A CA 1
ATOM 899 C C . TYR A 1 107 ? 14.780 -12.904 -22.597 1.00 86.56 107 TYR A C 1
ATOM 901 O O . TYR A 1 107 ? 15.471 -13.072 -23.599 1.00 86.56 107 TYR A O 1
ATOM 909 N N . ARG A 1 108 ? 13.521 -12.458 -22.663 1.00 86.69 108 ARG A N 1
ATOM 910 C CA . ARG A 1 108 ? 12.791 -12.270 -23.918 1.00 86.69 108 ARG A CA 1
ATOM 911 C C . ARG A 1 108 ? 13.480 -11.272 -24.840 1.00 86.69 108 ARG A C 1
ATOM 913 O O . ARG A 1 108 ? 13.609 -11.536 -26.029 1.00 86.69 108 ARG A O 1
ATOM 920 N N . ASN A 1 109 ? 13.951 -10.144 -24.304 1.00 86.44 109 ASN A N 1
ATOM 921 C CA . ASN A 1 109 ? 14.678 -9.159 -25.106 1.00 86.44 109 ASN A CA 1
ATOM 922 C C . ASN A 1 109 ? 15.948 -9.765 -25.715 1.00 86.44 109 ASN A C 1
ATOM 924 O O . ASN A 1 109 ? 16.172 -9.653 -26.917 1.00 86.44 109 ASN A O 1
ATOM 928 N N . ARG A 1 110 ? 16.748 -10.456 -24.893 1.00 83.19 110 ARG A N 1
ATOM 929 C CA . ARG A 1 110 ? 17.998 -11.080 -25.340 1.00 83.19 110 ARG A CA 1
ATOM 930 C C . ARG A 1 110 ? 17.784 -12.248 -26.294 1.00 83.19 110 ARG A C 1
ATOM 932 O O . ARG A 1 110 ? 18.698 -12.523 -27.064 1.00 83.19 110 ARG A O 1
ATOM 939 N N . LYS A 1 111 ? 16.644 -12.946 -26.221 1.00 81.06 111 LYS A N 1
ATOM 940 C CA . LYS A 1 111 ? 16.347 -14.094 -27.087 1.00 81.06 111 LYS A CA 1
ATOM 941 C C . LYS A 1 111 ? 15.722 -13.678 -28.418 1.00 81.06 111 LYS A C 1
ATOM 943 O O . LYS A 1 111 ? 16.176 -14.144 -29.450 1.00 81.06 111 LYS A O 1
ATOM 948 N N . TYR A 1 112 ? 14.737 -12.783 -28.401 1.00 81.44 112 TYR A N 1
ATOM 949 C CA . TYR A 1 112 ? 13.896 -12.539 -29.579 1.00 81.44 112 TYR A CA 1
ATOM 950 C C . TYR A 1 112 ? 14.084 -11.162 -30.216 1.00 81.44 112 TYR A C 1
ATOM 952 O O . TYR A 1 112 ? 13.809 -11.003 -31.395 1.00 81.44 112 TYR A O 1
ATOM 960 N N . VAL A 1 113 ? 14.541 -10.153 -29.467 1.00 80.56 113 VAL A N 1
ATOM 961 C CA . VAL A 1 113 ? 14.508 -8.757 -29.947 1.00 80.56 113 VAL A CA 1
ATOM 962 C C . VAL A 1 113 ? 15.896 -8.240 -30.307 1.00 80.56 113 VAL A C 1
ATOM 964 O O . VAL A 1 113 ? 16.101 -7.739 -31.404 1.00 80.56 113 VAL A O 1
ATOM 967 N N . PHE A 1 114 ? 16.865 -8.347 -29.393 1.00 77.44 114 PHE A N 1
ATOM 968 C CA . PHE A 1 114 ? 18.146 -7.650 -29.521 1.00 77.44 114 PHE A CA 1
ATOM 969 C C . PHE A 1 114 ? 19.342 -8.585 -29.358 1.00 77.44 114 PHE A C 1
ATOM 971 O O . PHE A 1 114 ? 19.545 -9.163 -28.284 1.00 77.44 114 PHE A O 1
ATOM 978 N N . ASP A 1 115 ? 20.132 -8.717 -30.423 1.00 82.56 115 ASP A N 1
ATOM 979 C CA . ASP A 1 115 ? 21.411 -9.423 -30.409 1.00 82.56 115 ASP A CA 1
ATOM 980 C C . ASP A 1 115 ? 22.563 -8.412 -30.387 1.00 82.56 115 ASP A C 1
ATOM 982 O O . ASP A 1 115 ? 22.869 -7.742 -31.376 1.00 82.56 115 ASP A O 1
ATOM 986 N N . PHE A 1 116 ? 23.197 -8.294 -29.221 1.00 78.50 116 PHE A N 1
ATOM 987 C CA . PHE A 1 116 ? 24.301 -7.366 -29.014 1.00 78.50 116 PHE A CA 1
ATOM 988 C C . PHE A 1 116 ? 25.500 -7.690 -29.907 1.00 78.50 116 PHE A C 1
ATOM 990 O O . PHE A 1 116 ? 26.091 -6.774 -30.475 1.00 78.50 116 PHE A O 1
ATOM 997 N N . ARG A 1 117 ? 25.864 -8.973 -30.030 1.00 81.00 117 ARG A N 1
ATOM 998 C CA . ARG A 1 117 ? 27.078 -9.382 -30.747 1.00 81.00 117 ARG A CA 1
ATOM 999 C C . ARG A 1 117 ? 26.883 -9.236 -32.250 1.00 81.00 117 ARG A C 1
ATOM 1001 O O . ARG A 1 117 ? 27.754 -8.672 -32.906 1.00 81.00 117 ARG A O 1
ATOM 1008 N N . ALA A 1 118 ? 25.716 -9.628 -32.763 1.00 80.94 118 ALA A N 1
ATOM 1009 C CA . ALA A 1 118 ? 25.375 -9.408 -34.166 1.00 80.94 118 ALA A CA 1
ATOM 1010 C C . ALA A 1 118 ? 25.364 -7.910 -34.518 1.00 80.94 118 ALA A C 1
ATOM 1012 O O . ALA A 1 118 ? 25.913 -7.506 -35.541 1.00 80.94 118 ALA A O 1
ATOM 1013 N N . ARG A 1 119 ? 24.814 -7.057 -33.639 1.00 84.19 119 ARG A N 1
ATOM 1014 C CA . ARG A 1 119 ? 24.814 -5.603 -33.856 1.00 84.19 119 ARG A CA 1
ATOM 1015 C C . ARG A 1 119 ? 26.213 -4.991 -33.812 1.00 84.19 119 ARG A C 1
ATOM 1017 O O . ARG A 1 119 ? 26.490 -4.102 -34.608 1.00 84.19 119 ARG A O 1
ATOM 1024 N N . GLN A 1 120 ? 27.070 -5.423 -32.885 1.00 85.94 120 GLN A N 1
ATOM 1025 C CA . GLN A 1 120 ? 28.463 -4.964 -32.824 1.00 85.94 120 GLN A CA 1
ATOM 1026 C C . GLN A 1 120 ? 29.194 -5.293 -34.127 1.00 85.94 120 GLN A C 1
ATOM 1028 O O . GLN A 1 120 ? 29.770 -4.401 -34.738 1.00 85.94 120 GLN A O 1
ATOM 1033 N N . HIS A 1 121 ? 29.073 -6.535 -34.601 1.00 88.56 121 HIS A N 1
ATOM 1034 C CA . HIS A 1 121 ? 29.673 -6.962 -35.863 1.00 88.56 121 HIS A CA 1
ATOM 1035 C C . HIS A 1 121 ? 29.144 -6.165 -37.065 1.00 88.56 121 HIS A C 1
ATOM 1037 O O . HIS A 1 121 ? 29.919 -5.709 -37.896 1.00 88.56 121 HIS A O 1
ATOM 1043 N N . TYR A 1 122 ? 27.830 -5.930 -37.133 1.00 90.00 122 TYR A N 1
ATOM 1044 C CA . TYR A 1 122 ? 27.225 -5.114 -38.189 1.00 90.00 122 TYR A CA 1
ATOM 1045 C C . TYR A 1 122 ? 27.752 -3.671 -38.200 1.00 90.00 122 TYR A C 1
ATOM 1047 O O . TYR A 1 122 ? 28.035 -3.122 -39.262 1.00 90.00 122 TYR A O 1
ATOM 1055 N N . ILE A 1 123 ? 27.896 -3.050 -37.025 1.00 93.50 123 ILE A N 1
ATOM 1056 C CA . ILE A 1 123 ? 28.454 -1.696 -36.918 1.00 93.50 123 ILE A CA 1
ATOM 1057 C C . ILE A 1 123 ? 29.910 -1.676 -37.384 1.00 93.50 123 ILE A C 1
ATOM 1059 O O . ILE A 1 123 ? 30.297 -0.734 -38.067 1.00 93.50 123 ILE A O 1
ATOM 1063 N N . GLU A 1 124 ? 30.697 -2.697 -37.054 1.00 93.06 124 GLU A N 1
ATOM 1064 C CA . GLU A 1 124 ? 32.089 -2.789 -37.498 1.00 93.06 124 GLU A CA 1
ATOM 1065 C C . GLU A 1 124 ? 32.181 -2.892 -39.026 1.00 93.06 124 GLU A C 1
ATOM 1067 O O . GLU A 1 124 ? 32.846 -2.077 -39.658 1.00 93.06 124 GLU A O 1
ATOM 1072 N N . GLN A 1 125 ? 31.378 -3.767 -39.638 1.00 92.81 125 GLN A N 1
ATOM 1073 C CA . GLN A 1 125 ? 31.272 -3.860 -41.099 1.00 92.81 125 GLN A CA 1
ATOM 1074 C C . GLN A 1 125 ? 30.822 -2.546 -41.752 1.00 92.81 125 GLN A C 1
ATOM 1076 O O . GLN A 1 125 ? 31.258 -2.204 -42.851 1.00 92.81 125 GLN A O 1
ATOM 1081 N N . LEU A 1 126 ? 29.924 -1.796 -41.104 1.00 94.44 126 LEU A N 1
ATOM 1082 C CA . LEU A 1 126 ? 29.517 -0.481 -41.596 1.00 94.44 126 LEU A CA 1
ATOM 1083 C C . LEU A 1 126 ? 30.660 0.532 -41.546 1.00 94.44 126 LEU A C 1
ATOM 1085 O O . LEU A 1 126 ? 30.770 1.337 -42.468 1.00 94.44 126 LEU A O 1
ATOM 1089 N N . LYS A 1 127 ? 31.495 0.516 -40.501 1.00 93.25 127 LYS A N 1
ATOM 1090 C CA . LYS A 1 127 ? 32.659 1.408 -40.415 1.00 93.25 127 LYS A CA 1
ATOM 1091 C C . LYS A 1 127 ? 33.637 1.132 -41.547 1.00 93.25 127 LYS A C 1
ATOM 1093 O O . LYS A 1 127 ? 33.997 2.072 -42.244 1.00 93.25 127 LYS A O 1
ATOM 1098 N N . GLU A 1 128 ? 33.977 -0.135 -41.778 1.00 94.12 128 GLU A N 1
ATOM 1099 C CA . GLU A 1 128 ? 34.873 -0.536 -42.871 1.00 94.12 128 GLU A CA 1
ATOM 1100 C C . GLU A 1 128 ? 34.346 -0.051 -44.229 1.00 94.12 128 GLU A C 1
ATOM 1102 O O . GLU A 1 128 ? 35.072 0.572 -45.002 1.00 94.12 128 GLU A O 1
ATOM 1107 N N . LYS A 1 129 ? 33.047 -0.237 -44.501 1.00 94.62 129 LYS A N 1
ATOM 1108 C CA . LYS A 1 129 ? 32.420 0.264 -45.737 1.00 94.62 129 LYS A CA 1
ATOM 1109 C C . LYS A 1 129 ? 32.440 1.788 -45.845 1.00 94.62 129 LYS A C 1
ATOM 1111 O O . LYS A 1 129 ? 32.620 2.324 -46.938 1.00 94.62 129 LYS A O 1
ATOM 1116 N N . LEU A 1 130 ? 32.228 2.499 -44.738 1.00 94.38 130 LEU A N 1
ATOM 1117 C CA . LEU A 1 130 ? 32.286 3.961 -44.716 1.00 94.38 130 LEU A CA 1
ATOM 1118 C C . LEU A 1 130 ? 33.706 4.467 -44.975 1.00 94.38 130 LEU A C 1
ATOM 1120 O O . LEU A 1 130 ? 33.866 5.467 -45.671 1.00 94.38 130 LEU A O 1
ATOM 1124 N N . GLU A 1 131 ? 34.724 3.793 -44.444 1.00 96.06 131 GLU A N 1
ATOM 1125 C CA . GLU A 1 131 ? 36.128 4.111 -44.713 1.00 96.06 131 GLU A CA 1
ATOM 1126 C C . GLU A 1 131 ? 36.483 3.881 -46.181 1.00 96.06 131 GLU A C 1
ATOM 1128 O O . GLU A 1 131 ? 37.048 4.778 -46.805 1.00 96.06 131 GLU A O 1
ATOM 1133 N N . GLN A 1 132 ? 36.055 2.756 -46.761 1.00 95.00 132 GLN A N 1
ATOM 1134 C CA . GLN A 1 132 ? 36.192 2.493 -48.198 1.00 95.00 132 GLN A CA 1
ATOM 1135 C C . GLN A 1 132 ? 35.527 3.594 -49.029 1.00 95.00 132 GLN A C 1
ATOM 1137 O O . GLN A 1 132 ? 36.172 4.222 -49.859 1.00 95.00 132 GLN A O 1
ATOM 1142 N N . THR A 1 133 ? 34.270 3.925 -48.721 1.00 93.38 133 THR A N 1
ATOM 1143 C CA . THR A 1 133 ? 33.533 4.971 -49.447 1.00 93.38 133 THR A CA 1
ATOM 1144 C C . THR A 1 133 ? 34.219 6.336 -49.325 1.00 93.38 133 THR A C 1
ATOM 1146 O O . THR A 1 133 ? 34.243 7.108 -50.279 1.00 93.38 133 THR A O 1
ATOM 1149 N N . ARG A 1 134 ? 34.793 6.666 -48.160 1.00 92.75 134 ARG A N 1
ATOM 1150 C CA . ARG A 1 134 ? 35.557 7.910 -47.975 1.00 92.75 134 ARG A CA 1
ATOM 1151 C C . ARG A 1 134 ? 36.826 7.935 -48.823 1.00 92.75 134 ARG A C 1
ATOM 1153 O O . ARG A 1 134 ? 37.111 8.980 -49.400 1.00 92.75 134 ARG A O 1
ATOM 1160 N N . ALA A 1 135 ? 37.552 6.820 -48.905 1.00 95.19 135 ALA A N 1
ATOM 1161 C CA . ALA A 1 135 ? 38.735 6.694 -49.755 1.00 95.19 135 ALA A CA 1
ATOM 1162 C C . ALA A 1 135 ? 38.375 6.789 -51.251 1.00 95.19 135 ALA A C 1
ATOM 1164 O O . ALA A 1 135 ? 39.042 7.483 -52.022 1.00 95.19 135 ALA A O 1
ATOM 1165 N N . ASP A 1 136 ? 37.267 6.175 -51.663 1.00 94.56 136 ASP A N 1
ATOM 1166 C CA . ASP A 1 136 ? 36.759 6.280 -53.033 1.00 94.56 136 ASP A CA 1
ATOM 1167 C C . ASP A 1 136 ? 36.357 7.725 -53.367 1.00 94.56 136 ASP A C 1
ATOM 1169 O O . ASP A 1 136 ? 36.683 8.250 -54.430 1.00 94.56 136 ASP A O 1
ATOM 1173 N N . LEU A 1 137 ? 35.703 8.426 -52.435 1.00 93.19 137 LEU A N 1
ATOM 1174 C CA . LEU A 1 137 ? 35.344 9.832 -52.621 1.00 93.19 137 LEU A CA 1
ATOM 1175 C C . LEU A 1 137 ? 36.566 10.756 -52.654 1.00 93.19 137 LEU A C 1
ATOM 1177 O O . LEU A 1 137 ? 36.560 11.720 -53.419 1.00 93.19 137 LEU A O 1
ATOM 1181 N N . SER A 1 138 ? 37.611 10.491 -51.861 1.00 94.00 138 SER A N 1
ATOM 1182 C CA . SER A 1 138 ? 38.834 11.301 -51.895 1.00 94.00 138 SER A CA 1
ATOM 1183 C C . SER A 1 138 ? 39.588 11.120 -53.209 1.00 94.00 138 SER A C 1
ATOM 1185 O O . SER A 1 138 ? 39.957 12.111 -53.836 1.00 94.00 138 SER A O 1
ATOM 1187 N N . THR A 1 139 ? 39.739 9.879 -53.679 1.00 94.25 139 THR A N 1
ATOM 1188 C CA . THR A 1 139 ? 40.368 9.592 -54.980 1.00 94.25 139 THR A CA 1
ATOM 1189 C C . THR A 1 139 ? 39.548 10.166 -56.137 1.00 94.25 139 THR A C 1
ATOM 1191 O O . THR A 1 139 ? 40.100 10.773 -57.058 1.00 94.25 139 THR A O 1
ATOM 1194 N N . TYR A 1 140 ? 38.217 10.083 -56.073 1.00 93.69 140 TYR A N 1
ATOM 1195 C CA . TYR A 1 140 ? 37.343 10.736 -57.046 1.00 93.69 140 TYR A CA 1
ATOM 1196 C C . TYR A 1 140 ? 37.495 12.266 -57.025 1.00 93.69 140 TYR A C 1
ATOM 1198 O O . TYR A 1 140 ? 37.618 12.896 -58.071 1.00 93.69 140 TYR A O 1
ATOM 1206 N N . ALA A 1 141 ? 37.555 12.891 -55.848 1.00 91.75 141 ALA A N 1
ATOM 1207 C CA . ALA A 1 141 ? 37.759 14.334 -55.738 1.00 91.75 141 ALA A CA 1
ATOM 1208 C C . ALA A 1 141 ? 39.125 14.776 -56.299 1.00 91.75 141 ALA A C 1
ATOM 1210 O O . ALA A 1 141 ? 39.210 15.800 -56.977 1.00 91.75 141 ALA A O 1
ATOM 1211 N N . GLU A 1 142 ? 40.191 14.010 -56.057 1.00 91.00 142 GLU A N 1
ATOM 1212 C CA . GLU A 1 142 ? 41.527 14.265 -56.612 1.00 91.00 142 GLU A CA 1
ATOM 1213 C C . GLU A 1 142 ? 41.564 14.103 -58.137 1.00 91.00 142 GLU A C 1
ATOM 1215 O O . GLU A 1 142 ? 42.089 14.967 -58.847 1.00 91.00 142 GLU A O 1
ATOM 1220 N N . THR A 1 143 ? 40.952 13.042 -58.666 1.00 91.19 143 THR A N 1
ATOM 1221 C CA . THR A 1 143 ? 40.840 12.842 -60.120 1.00 91.19 143 THR A CA 1
ATOM 1222 C C . THR A 1 143 ? 40.016 13.949 -60.777 1.00 91.19 143 THR A C 1
ATOM 1224 O O . THR A 1 143 ? 40.430 14.486 -61.799 1.00 91.19 143 THR A O 1
ATOM 1227 N N . GLN A 1 144 ? 38.917 14.392 -60.162 1.00 88.25 144 GLN A N 1
ATOM 1228 C CA . GLN A 1 144 ? 38.148 15.546 -60.642 1.00 88.25 144 GLN A CA 1
ATOM 1229 C C . GLN A 1 144 ? 38.969 16.842 -60.619 1.00 88.25 144 GLN A C 1
ATOM 1231 O O . GLN A 1 144 ? 38.971 17.588 -61.596 1.00 88.25 144 GLN A O 1
ATOM 1236 N N . ARG A 1 145 ? 39.717 17.108 -59.540 1.00 84.94 145 ARG A N 1
ATOM 1237 C CA . ARG A 1 145 ? 40.589 18.294 -59.444 1.00 84.94 145 ARG A CA 1
ATOM 1238 C C . ARG A 1 145 ? 41.654 18.305 -60.534 1.00 84.94 145 ARG A C 1
ATOM 1240 O O . ARG A 1 145 ? 41.834 19.328 -61.188 1.00 84.94 145 ARG A O 1
ATOM 1247 N N . THR A 1 146 ? 42.328 17.180 -60.757 1.00 86.81 146 THR A N 1
ATOM 1248 C CA . THR A 1 146 ? 43.359 17.069 -61.801 1.00 86.81 146 THR A CA 1
ATOM 1249 C C . THR A 1 146 ? 42.760 17.178 -63.207 1.00 86.81 146 THR A C 1
ATOM 1251 O O . THR A 1 146 ? 43.321 17.872 -64.055 1.00 86.81 146 THR A O 1
ATOM 1254 N N . GLN A 1 147 ? 41.585 16.593 -63.462 1.00 87.31 147 GLN A N 1
ATOM 1255 C CA . GLN A 1 147 ? 40.852 16.765 -64.725 1.00 87.31 147 GLN A CA 1
ATOM 1256 C C . GLN A 1 147 ? 40.463 18.228 -64.980 1.00 87.31 147 GLN A C 1
ATOM 1258 O O . GLN A 1 147 ? 40.692 18.743 -66.072 1.00 87.31 147 GLN A O 1
ATOM 1263 N N . LEU A 1 148 ? 39.939 18.934 -63.975 1.00 86.38 148 LEU A N 1
ATOM 1264 C CA . LEU A 1 148 ? 39.606 20.355 -64.101 1.00 86.38 148 LEU A CA 1
ATOM 1265 C C . LEU A 1 148 ? 40.854 21.217 -64.323 1.00 86.38 148 LEU A C 1
ATOM 1267 O O . LEU A 1 148 ? 40.850 22.088 -65.189 1.00 86.38 148 LEU A O 1
ATOM 1271 N N . GLN A 1 149 ? 41.940 20.959 -63.589 1.00 81.94 149 GLN A N 1
ATOM 1272 C CA . GLN A 1 149 ? 43.207 21.675 -63.764 1.00 81.94 149 GLN A CA 1
ATOM 1273 C C . GLN A 1 149 ? 43.798 21.460 -65.158 1.00 81.94 149 GLN A C 1
ATOM 1275 O O . GLN A 1 149 ? 44.192 22.426 -65.807 1.00 81.94 149 GLN A O 1
ATOM 1280 N N . THR A 1 150 ? 43.832 20.215 -65.641 1.00 82.69 150 THR A N 1
ATOM 1281 C CA . THR A 1 150 ? 44.324 19.895 -66.990 1.00 82.69 150 THR A CA 1
ATOM 1282 C C . THR A 1 150 ? 43.450 20.525 -68.068 1.00 82.69 150 THR A C 1
ATOM 1284 O O . THR A 1 150 ? 43.989 21.111 -69.004 1.00 82.69 150 THR A O 1
ATOM 1287 N N . HIS A 1 151 ? 42.124 20.496 -67.915 1.00 86.25 151 HIS A N 1
ATOM 1288 C CA . HIS A 1 151 ? 41.203 21.151 -68.839 1.00 86.25 151 HIS A CA 1
ATOM 1289 C C . HIS A 1 151 ? 41.392 22.676 -68.872 1.00 86.25 151 HIS A C 1
ATOM 1291 O O . HIS A 1 151 ? 41.557 23.250 -69.947 1.00 86.25 151 HIS A O 1
ATOM 1297 N N . ASN A 1 152 ? 41.439 23.334 -67.709 1.00 82.12 152 ASN A N 1
ATOM 1298 C CA . ASN A 1 152 ? 41.671 24.779 -67.613 1.00 82.12 152 ASN A CA 1
ATOM 1299 C C . ASN A 1 152 ? 43.033 25.171 -68.198 1.00 82.12 152 ASN A C 1
ATOM 1301 O O . ASN A 1 152 ? 43.137 26.167 -68.913 1.00 82.12 152 ASN A O 1
ATOM 1305 N N . LEU A 1 153 ? 44.074 24.371 -67.941 1.00 80.31 153 LEU A N 1
ATOM 1306 C CA . LEU A 1 153 ? 45.401 24.582 -68.512 1.00 80.31 153 LEU A CA 1
ATOM 1307 C C . LEU A 1 153 ? 45.380 24.439 -70.039 1.00 80.31 153 LEU A C 1
ATOM 1309 O O . LEU A 1 153 ? 45.945 25.282 -70.728 1.00 80.31 153 LEU A O 1
ATOM 1313 N N . GLN A 1 154 ? 44.703 23.423 -70.579 1.00 82.25 154 GLN A N 1
ATOM 1314 C CA . GLN A 1 154 ? 44.537 23.248 -72.026 1.00 82.25 154 GLN A CA 1
ATOM 1315 C C . GLN A 1 154 ? 43.793 24.429 -72.660 1.00 82.25 154 GLN A C 1
ATOM 1317 O O . GLN A 1 154 ? 44.227 24.938 -73.694 1.00 82.25 154 GLN A O 1
ATOM 1322 N N . GLN A 1 155 ? 42.710 24.904 -72.035 1.00 81.00 155 GLN A N 1
ATOM 1323 C CA . GLN A 1 155 ? 41.994 26.095 -72.495 1.00 81.00 155 GLN A CA 1
ATOM 1324 C C . GLN A 1 155 ? 42.897 27.336 -72.481 1.00 81.00 155 GLN A C 1
ATOM 1326 O O . GLN A 1 155 ? 42.919 28.091 -73.454 1.00 81.00 155 GLN A O 1
ATOM 1331 N N . TYR A 1 156 ? 43.676 27.524 -71.412 1.00 79.31 156 TYR A N 1
ATOM 1332 C CA . TYR A 1 156 ? 44.632 28.622 -71.286 1.00 79.31 156 TYR A CA 1
ATOM 1333 C C . TYR A 1 156 ? 45.733 28.556 -72.354 1.00 79.31 156 TYR A C 1
ATOM 1335 O O . TYR A 1 156 ? 45.986 29.560 -73.016 1.00 79.31 156 TYR A O 1
ATOM 1343 N N . ILE A 1 157 ? 46.336 27.38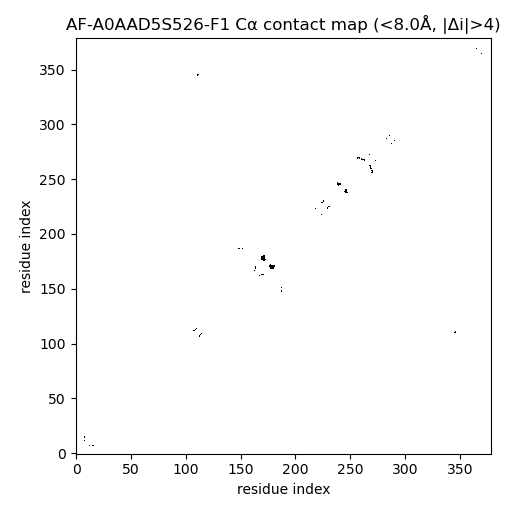3 -72.581 1.00 79.19 157 ILE A N 1
ATOM 1344 C CA . ILE A 1 157 ? 47.350 27.166 -73.626 1.00 79.19 157 ILE A CA 1
ATOM 1345 C C . ILE A 1 157 ? 46.759 27.450 -75.009 1.00 79.19 157 ILE A C 1
ATOM 1347 O O . ILE A 1 157 ? 47.331 28.236 -75.755 1.00 79.19 157 ILE A O 1
ATOM 1351 N N . SER A 1 158 ? 45.582 26.905 -75.332 1.00 83.88 158 SER A N 1
ATOM 1352 C CA . SER A 1 158 ? 44.922 27.163 -76.620 1.00 83.88 158 SER A CA 1
ATOM 1353 C C . SER A 1 158 ? 44.614 28.652 -76.824 1.00 83.88 158 SER A C 1
ATOM 1355 O O . SER A 1 158 ? 44.757 29.190 -77.925 1.00 83.88 158 SER A O 1
ATOM 1357 N N . HIS A 1 159 ? 44.207 29.354 -75.763 1.00 81.06 159 HIS A N 1
ATOM 1358 C CA . HIS A 1 159 ? 44.005 30.798 -75.808 1.00 81.06 159 HIS A CA 1
ATOM 1359 C C . HIS A 1 159 ? 45.328 31.555 -76.017 1.00 81.06 159 HIS A C 1
ATOM 1361 O O . HIS A 1 159 ? 45.385 32.465 -76.847 1.00 81.06 159 HIS A O 1
ATOM 1367 N N . LEU A 1 160 ? 46.403 31.155 -75.329 1.00 79.81 160 LEU A N 1
ATOM 1368 C CA . LEU A 1 160 ? 47.743 31.709 -75.523 1.00 79.81 160 LEU A CA 1
ATOM 1369 C C . LEU A 1 160 ? 48.263 31.490 -76.946 1.00 79.81 160 LEU A C 1
ATOM 1371 O O . LEU A 1 160 ? 48.796 32.430 -77.521 1.00 79.81 160 LEU A O 1
ATOM 1375 N N . GLU A 1 161 ? 48.080 30.311 -77.540 1.00 79.06 161 GLU A N 1
ATOM 1376 C CA . GLU A 1 161 ? 48.477 30.020 -78.926 1.00 79.06 161 GLU A CA 1
ATOM 1377 C C . GLU A 1 161 ? 47.778 30.954 -79.926 1.00 79.06 161 GLU A C 1
ATOM 1379 O O . GLU A 1 161 ? 48.420 31.527 -80.811 1.00 79.06 161 GLU A O 1
ATOM 1384 N N . LYS A 1 162 ? 46.471 31.194 -79.747 1.00 79.94 162 LYS A N 1
ATOM 1385 C CA . LYS A 1 162 ? 45.707 32.157 -80.563 1.00 79.94 162 LYS A CA 1
ATOM 1386 C C . LYS A 1 162 ? 46.234 33.587 -80.406 1.00 79.94 162 LYS A C 1
ATOM 1388 O O . LYS A 1 162 ? 46.379 34.313 -81.393 1.00 79.94 162 LYS A O 1
ATOM 1393 N N . LEU A 1 163 ? 46.537 34.004 -79.174 1.00 76.81 163 LEU A N 1
ATOM 1394 C CA . LEU A 1 163 ? 47.133 35.314 -78.902 1.00 76.81 163 LEU A CA 1
ATOM 1395 C C . LEU A 1 163 ? 48.548 35.431 -79.477 1.00 76.81 163 LEU A C 1
ATOM 1397 O O . LEU A 1 163 ? 48.880 36.470 -80.037 1.00 76.81 163 LEU A O 1
ATOM 1401 N N . ALA A 1 164 ? 49.356 34.377 -79.389 1.00 75.50 164 ALA A N 1
ATOM 1402 C CA . ALA A 1 164 ? 50.714 34.321 -79.913 1.00 75.50 164 ALA A CA 1
ATOM 1403 C C . ALA A 1 164 ? 50.737 34.503 -81.436 1.00 75.50 164 ALA A C 1
ATOM 1405 O O . ALA A 1 164 ? 51.577 35.241 -81.939 1.00 75.50 164 ALA A O 1
ATOM 1406 N N . GLY A 1 165 ? 49.777 33.923 -82.166 1.00 77.19 165 GLY A N 1
ATOM 1407 C CA . GLY A 1 165 ? 49.640 34.147 -83.609 1.00 77.19 165 GLY A CA 1
ATOM 1408 C C . GLY A 1 165 ? 49.367 35.614 -83.973 1.00 77.19 165 GLY A C 1
ATOM 1409 O O . GLY A 1 165 ? 49.994 36.160 -84.880 1.00 77.19 165 GLY A O 1
ATOM 1410 N N . THR A 1 166 ? 48.477 36.289 -83.235 1.00 79.00 166 THR A N 1
ATOM 1411 C CA . THR A 1 166 ? 48.131 37.704 -83.499 1.00 79.00 1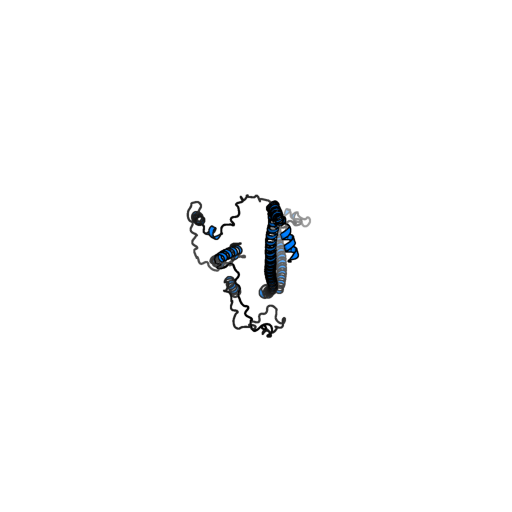66 THR A CA 1
ATOM 1412 C C . THR A 1 166 ? 49.168 38.697 -82.963 1.00 79.00 166 THR A C 1
ATOM 1414 O O . THR A 1 166 ? 49.396 39.744 -83.566 1.00 79.00 166 THR A O 1
ATOM 1417 N N . ARG A 1 167 ? 49.831 38.372 -81.850 1.00 77.56 167 ARG A N 1
ATOM 1418 C CA . ARG A 1 167 ? 50.793 39.227 -81.135 1.00 77.56 167 ARG A CA 1
ATOM 1419 C C . ARG A 1 167 ? 52.189 38.602 -81.086 1.00 77.56 167 ARG A C 1
ATOM 1421 O O . ARG A 1 167 ? 52.860 38.649 -80.058 1.00 77.56 167 ARG A O 1
ATOM 1428 N N . HIS A 1 168 ? 52.643 38.039 -82.203 1.00 75.88 168 HIS A N 1
ATOM 1429 C CA . HIS A 1 168 ? 53.921 37.320 -82.281 1.00 75.88 168 HIS A CA 1
ATOM 1430 C C . HIS A 1 168 ? 55.149 38.197 -81.969 1.00 75.88 168 HIS A C 1
ATOM 1432 O O . HIS A 1 168 ? 56.163 37.684 -81.515 1.00 75.88 168 HIS A O 1
ATOM 1438 N N . HIS A 1 169 ? 55.053 39.521 -82.130 1.00 75.19 169 HIS A N 1
ATOM 1439 C CA . HIS A 1 169 ? 56.097 40.479 -81.739 1.00 75.19 169 HIS A CA 1
ATOM 1440 C C . HIS A 1 169 ? 56.312 40.587 -80.213 1.00 75.19 169 HIS A C 1
ATOM 1442 O O . HIS A 1 169 ? 57.307 41.161 -79.784 1.00 75.19 169 HIS A O 1
ATOM 1448 N N . LEU A 1 170 ? 55.396 40.055 -79.390 1.00 73.12 170 LEU A N 1
ATOM 1449 C CA . LEU A 1 170 ? 55.542 39.952 -77.929 1.00 73.12 170 LEU A CA 1
ATOM 1450 C C . LEU A 1 170 ? 56.145 38.603 -77.487 1.00 73.12 170 LEU A C 1
ATOM 1452 O O . LEU A 1 170 ? 56.345 38.372 -76.289 1.00 73.12 170 LEU A O 1
ATOM 1456 N N . LEU A 1 171 ? 56.414 37.702 -78.439 1.00 71.06 171 LEU A N 1
ATOM 1457 C CA . LEU A 1 171 ? 57.109 36.440 -78.201 1.00 71.06 171 LEU A CA 1
ATOM 1458 C C . LEU A 1 171 ? 58.621 36.681 -78.136 1.00 71.06 171 LEU A C 1
ATOM 1460 O O . LEU A 1 171 ? 59.165 37.548 -78.815 1.00 71.06 171 LEU A O 1
ATOM 1464 N N . GLY A 1 172 ? 59.301 35.910 -77.291 1.00 71.94 172 GLY A N 1
ATOM 1465 C CA . GLY A 1 172 ? 60.744 36.026 -77.099 1.00 71.94 172 GLY A CA 1
ATOM 1466 C C . GLY A 1 172 ? 61.532 35.464 -78.271 1.00 71.94 172 GLY A C 1
ATOM 1467 O O . GLY A 1 172 ? 61.088 34.542 -78.952 1.00 71.94 172 GLY A O 1
ATOM 1468 N N . THR A 1 173 ? 62.741 35.978 -78.461 1.00 70.31 173 THR A N 1
ATOM 1469 C CA . THR A 1 173 ? 63.737 35.369 -79.350 1.00 70.31 173 THR A CA 1
ATOM 1470 C C . THR A 1 173 ? 64.685 34.496 -78.528 1.00 70.31 173 THR A C 1
ATOM 1472 O O . THR A 1 173 ? 64.700 34.555 -77.301 1.00 70.31 173 THR A O 1
ATOM 1475 N N . LYS A 1 174 ? 65.526 33.689 -79.184 1.00 71.56 174 LYS A N 1
ATOM 1476 C CA . LYS A 1 174 ? 66.467 32.775 -78.507 1.00 71.56 174 LYS A CA 1
ATOM 1477 C C . LYS A 1 174 ? 67.409 33.473 -77.503 1.00 71.56 174 LYS A C 1
ATOM 1479 O O . LYS A 1 174 ? 67.921 32.810 -76.608 1.00 71.56 174 LYS A O 1
ATOM 1484 N N . ALA A 1 175 ? 67.637 34.781 -77.658 1.00 71.12 175 ALA A N 1
ATOM 1485 C CA . ALA A 1 175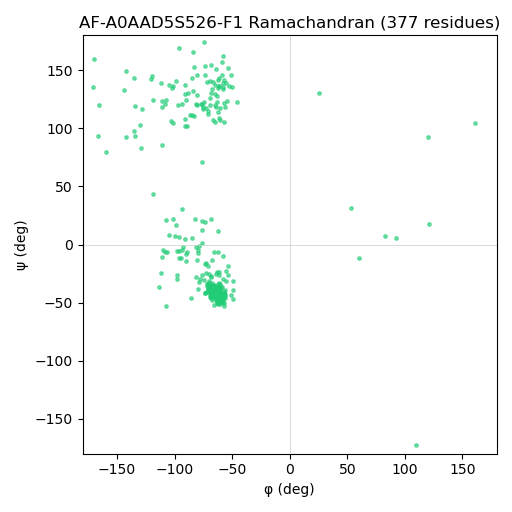 ? 68.506 35.581 -76.796 1.00 71.12 175 ALA A CA 1
ATOM 1486 C C . ALA A 1 175 ? 67.758 36.375 -75.705 1.00 71.12 175 ALA A C 1
ATOM 1488 O O . ALA A 1 175 ? 68.359 36.667 -74.675 1.00 71.12 175 ALA A O 1
ATOM 1489 N N . ILE A 1 176 ? 66.479 36.732 -75.910 1.00 70.75 176 ILE A N 1
ATOM 1490 C CA . ILE A 1 176 ? 65.695 37.547 -74.964 1.00 70.75 176 ILE A CA 1
ATOM 1491 C C . ILE A 1 176 ? 64.299 36.927 -74.770 1.00 70.75 176 ILE A C 1
ATOM 1493 O O . ILE A 1 176 ? 63.545 36.834 -75.746 1.00 70.75 176 ILE A O 1
ATOM 1497 N N . PRO A 1 177 ? 63.929 36.519 -73.537 1.00 72.44 177 PRO A N 1
ATOM 1498 C CA . PRO A 1 177 ? 62.606 35.976 -73.239 1.00 72.44 177 PRO A CA 1
ATOM 1499 C C . PRO A 1 177 ? 61.498 37.013 -73.489 1.00 72.44 177 PRO A C 1
ATOM 1501 O O . PRO A 1 177 ? 61.668 38.198 -73.214 1.00 72.44 177 PRO A O 1
ATOM 1504 N N . GLY A 1 178 ? 60.360 36.568 -74.028 1.00 70.25 178 GLY A N 1
ATOM 1505 C CA . GLY A 1 178 ? 59.217 37.432 -74.346 1.00 70.25 178 GLY A CA 1
ATOM 1506 C C . GLY A 1 178 ? 58.321 37.672 -73.137 1.00 70.25 178 GLY A C 1
ATOM 1507 O O . GLY A 1 178 ? 58.377 36.933 -72.160 1.00 70.25 178 GLY A O 1
ATOM 1508 N N . VAL A 1 179 ? 57.423 38.654 -73.217 1.00 69.12 179 VAL A N 1
ATOM 1509 C CA . VAL A 1 179 ? 56.529 39.017 -72.096 1.00 69.12 179 VAL A CA 1
ATOM 1510 C C . VAL A 1 179 ? 55.666 37.826 -71.643 1.00 69.12 179 VAL A C 1
ATOM 1512 O O . VAL A 1 179 ? 55.350 37.693 -70.463 1.00 69.12 179 VAL A O 1
ATOM 1515 N N . PHE A 1 180 ? 55.346 36.908 -72.560 1.00 65.19 180 PHE A N 1
ATOM 1516 C CA . PHE A 1 180 ? 54.573 35.696 -72.278 1.00 65.19 180 PHE A CA 1
ATOM 1517 C C . PHE A 1 180 ? 55.361 34.542 -71.631 1.00 65.19 180 PHE A C 1
ATOM 1519 O O . PHE A 1 180 ? 54.748 33.544 -71.268 1.00 65.19 180 PHE A O 1
ATOM 1526 N N . SER A 1 181 ? 56.685 34.637 -71.453 1.00 65.12 181 SER A N 1
ATOM 1527 C CA . SER A 1 181 ? 57.477 33.573 -70.806 1.00 65.12 181 SER A CA 1
ATOM 1528 C C . SER A 1 181 ? 57.498 33.655 -69.272 1.00 65.12 181 SER A C 1
ATOM 1530 O O . SER A 1 181 ? 58.248 32.923 -68.626 1.00 65.12 181 SER A O 1
ATOM 1532 N N . GLY A 1 182 ? 56.729 34.571 -68.676 1.00 65.06 182 GLY A N 1
ATOM 1533 C CA . GLY A 1 182 ? 56.543 34.656 -67.226 1.00 65.06 182 GLY A CA 1
ATOM 1534 C C . GLY A 1 182 ? 55.759 33.462 -66.667 1.00 65.06 182 GLY A C 1
ATOM 1535 O O . GLY A 1 182 ? 54.989 32.823 -67.383 1.00 65.06 182 GLY A O 1
ATOM 1536 N N . ARG A 1 183 ? 55.962 33.146 -65.378 1.00 56.97 183 ARG A N 1
ATOM 1537 C CA . ARG A 1 183 ? 55.294 32.020 -64.695 1.00 56.97 183 ARG A CA 1
ATOM 1538 C C . ARG A 1 183 ? 53.773 32.083 -64.871 1.00 56.97 183 ARG A C 1
ATOM 1540 O O . ARG A 1 183 ? 53.172 33.140 -64.698 1.00 56.97 183 ARG A O 1
ATOM 1547 N N . VAL A 1 184 ? 53.172 30.925 -65.148 1.00 56.22 184 VAL A N 1
ATOM 1548 C CA . VAL A 1 184 ? 51.716 30.730 -65.157 1.00 56.22 184 VAL A CA 1
ATOM 1549 C C . VAL A 1 184 ? 51.159 31.181 -63.796 1.00 56.22 184 VAL A C 1
ATOM 1551 O O . VAL A 1 184 ? 51.657 30.705 -62.773 1.00 56.22 184 VAL A O 1
ATOM 1554 N N . PRO A 1 185 ? 50.198 32.120 -63.745 1.00 52.69 185 PRO A N 1
ATOM 1555 C CA . PRO A 1 185 ? 49.684 32.638 -62.482 1.00 52.69 185 PRO A CA 1
ATOM 1556 C C . PRO A 1 185 ? 48.927 31.559 -61.693 1.00 52.69 185 PRO A C 1
ATOM 1558 O O . PRO A 1 185 ? 48.147 30.794 -62.258 1.00 52.69 185 PRO A O 1
ATOM 1561 N N . ASP A 1 186 ? 49.123 31.550 -60.372 1.00 49.16 186 ASP A N 1
ATOM 1562 C CA . ASP A 1 186 ? 48.561 30.616 -59.372 1.00 49.16 186 ASP A CA 1
ATOM 1563 C C . ASP A 1 186 ? 47.031 30.762 -59.172 1.00 49.16 186 ASP A C 1
ATOM 1565 O O . ASP A 1 186 ? 46.462 30.395 -58.157 1.00 49.16 186 ASP A O 1
ATOM 1569 N N . VAL A 1 187 ? 46.322 31.328 -60.150 1.00 50.47 187 VAL A N 1
ATOM 1570 C CA . VAL A 1 187 ? 44.881 31.640 -60.082 1.00 50.47 187 VAL A CA 1
ATOM 1571 C C . VAL A 1 187 ? 44.012 30.401 -60.373 1.00 50.47 187 VAL A C 1
ATOM 1573 O O . VAL A 1 187 ? 42.791 30.442 -60.275 1.00 50.47 187 VAL A O 1
ATOM 1576 N N . LEU A 1 188 ? 44.629 29.257 -60.683 1.00 51.84 188 LEU A N 1
ATOM 1577 C CA . LEU A 1 188 ? 43.940 27.985 -60.931 1.00 51.84 188 LEU A CA 1
ATOM 1578 C C . LEU A 1 188 ? 43.771 27.110 -59.668 1.00 51.84 188 LEU A C 1
ATOM 1580 O O . LEU A 1 188 ? 43.295 25.980 -59.786 1.00 51.84 188 LEU A O 1
ATOM 1584 N N . SER A 1 189 ? 44.161 27.584 -58.476 1.00 49.56 189 SER A N 1
ATOM 1585 C CA . SER A 1 189 ? 44.281 26.750 -57.265 1.00 49.56 189 SER A CA 1
ATOM 1586 C C . SER A 1 189 ? 43.240 26.999 -56.153 1.00 49.56 189 SER A C 1
ATOM 1588 O O . SER A 1 189 ? 43.212 26.225 -55.196 1.00 49.56 189 SER A O 1
ATOM 1590 N N . THR A 1 190 ? 42.336 27.990 -56.248 1.00 43.88 190 THR A N 1
ATOM 1591 C CA . THR A 1 190 ? 41.396 28.323 -55.145 1.00 43.88 190 THR A CA 1
ATOM 1592 C C . THR A 1 190 ? 39.921 27.978 -55.446 1.00 43.88 190 THR A C 1
ATOM 1594 O O . THR A 1 190 ? 39.350 28.547 -56.375 1.00 43.88 190 THR A O 1
ATOM 1597 N N . PRO A 1 191 ? 39.266 27.080 -54.675 1.00 46.19 191 PRO A N 1
ATOM 1598 C CA . PRO A 1 191 ? 37.830 26.799 -54.806 1.00 46.19 191 PRO A CA 1
ATOM 1599 C C . PRO A 1 191 ? 36.937 27.816 -54.046 1.00 46.19 191 PRO A C 1
ATOM 1601 O O . PRO A 1 191 ? 37.380 28.354 -53.031 1.00 46.19 191 PRO A O 1
ATOM 1604 N N . PRO A 1 192 ? 35.676 28.065 -54.472 1.00 45.88 192 PRO A N 1
ATOM 1605 C CA . PRO A 1 192 ? 34.912 29.273 -54.109 1.00 45.88 192 PRO A CA 1
ATOM 1606 C C . PRO A 1 192 ? 33.937 29.152 -52.910 1.00 45.88 192 PRO A C 1
ATOM 1608 O O . PRO A 1 192 ? 33.181 30.083 -52.653 1.00 45.88 192 PRO A O 1
ATOM 1611 N N . ASP A 1 193 ? 33.905 28.041 -52.171 1.00 38.25 193 ASP A N 1
ATOM 1612 C CA . ASP A 1 193 ? 32.653 27.582 -51.528 1.00 38.25 193 ASP A CA 1
ATOM 1613 C C . ASP A 1 193 ? 32.440 27.846 -50.016 1.00 38.25 193 ASP A C 1
ATOM 1615 O O . ASP A 1 193 ? 31.605 27.187 -49.399 1.00 38.25 193 ASP A O 1
ATOM 1619 N N . LEU A 1 194 ? 33.106 28.809 -49.366 1.00 41.94 194 LEU A N 1
ATOM 1620 C CA . LEU A 1 194 ? 32.870 29.071 -47.927 1.00 41.94 194 LEU A CA 1
ATOM 1621 C C . LEU A 1 194 ? 32.590 30.547 -47.593 1.00 41.94 194 LEU A C 1
ATOM 1623 O O . LEU A 1 194 ? 33.470 31.266 -47.128 1.00 41.94 194 LEU A O 1
ATOM 1627 N N . ALA A 1 195 ? 31.337 30.986 -47.753 1.00 34.34 195 ALA A N 1
ATOM 1628 C CA . ALA A 1 195 ? 30.834 32.213 -47.125 1.00 34.34 195 ALA A CA 1
ATOM 1629 C C . ALA A 1 195 ? 29.297 32.243 -47.040 1.00 34.34 195 ALA A C 1
ATOM 1631 O O . ALA A 1 195 ? 28.661 32.907 -47.843 1.00 34.34 195 ALA A O 1
ATOM 1632 N N . THR A 1 196 ? 28.685 31.559 -46.065 1.00 36.03 196 THR A N 1
ATOM 1633 C CA . THR A 1 196 ? 27.387 31.987 -45.491 1.00 36.03 196 THR A CA 1
ATOM 1634 C C . THR A 1 196 ? 27.027 31.156 -44.260 1.00 36.03 196 THR A C 1
ATOM 1636 O O . THR A 1 196 ? 27.099 29.934 -44.329 1.00 36.03 196 THR A O 1
ATOM 1639 N N . SER A 1 197 ? 26.553 31.836 -43.204 1.00 33.53 197 SER A N 1
ATOM 1640 C CA . SER A 1 197 ? 25.620 31.407 -42.134 1.00 33.53 197 SER A CA 1
ATOM 1641 C C . SER A 1 197 ? 26.130 31.459 -40.682 1.00 33.53 197 SER A C 1
ATOM 1643 O O . SER A 1 197 ? 26.652 30.485 -40.153 1.00 33.53 197 SER A O 1
ATOM 1645 N N . ALA A 1 198 ? 25.875 32.592 -40.011 1.00 31.92 198 ALA A N 1
ATOM 1646 C CA . ALA A 1 198 ? 25.573 32.662 -38.576 1.00 31.92 198 ALA A CA 1
ATOM 1647 C C . ALA A 1 198 ? 25.006 34.049 -38.204 1.00 31.92 198 ALA A C 1
ATOM 1649 O O . ALA A 1 198 ? 25.774 34.952 -37.910 1.00 31.92 198 ALA A O 1
ATOM 1650 N N . GLU A 1 199 ? 23.678 34.211 -38.202 1.00 34.19 199 GLU A N 1
ATOM 1651 C CA . GLU A 1 199 ? 22.969 35.245 -37.424 1.00 34.19 199 GLU A CA 1
ATOM 1652 C C . GLU A 1 199 ? 21.459 34.932 -37.377 1.00 34.19 199 GLU A C 1
ATOM 1654 O O . GLU A 1 199 ? 20.813 34.806 -38.416 1.00 34.19 199 GLU A O 1
ATOM 1659 N N . SER A 1 200 ? 20.909 34.744 -36.171 1.00 37.91 200 SER A N 1
ATOM 1660 C CA . SER A 1 200 ? 19.608 35.274 -35.701 1.00 37.91 200 SER A CA 1
ATOM 1661 C C . SER A 1 200 ? 19.080 34.501 -34.482 1.00 37.91 200 SER A C 1
ATOM 1663 O O . SER A 1 200 ? 18.574 33.383 -34.553 1.00 37.91 200 SER A O 1
ATOM 1665 N N . SER A 1 201 ? 19.202 35.153 -33.331 1.00 38.47 201 SER A N 1
ATOM 1666 C CA . SER A 1 201 ? 18.260 35.109 -32.216 1.00 38.47 201 SER A CA 1
ATOM 1667 C C . SER A 1 201 ? 17.009 35.920 -32.574 1.00 38.47 201 SER A C 1
ATOM 1669 O O . SER A 1 201 ? 17.169 36.950 -33.219 1.00 38.47 201 SER A O 1
ATOM 1671 N N . ASP A 1 202 ? 15.807 35.530 -32.119 1.00 40.69 202 ASP A N 1
ATOM 1672 C CA . ASP A 1 202 ? 14.954 36.486 -31.392 1.00 40.69 202 ASP A CA 1
ATOM 1673 C C . ASP A 1 202 ? 13.701 35.902 -30.693 1.00 40.69 202 ASP A C 1
ATOM 1675 O O . ASP A 1 202 ? 13.251 34.794 -31.007 1.00 40.69 202 ASP A O 1
ATOM 1679 N N . PRO A 1 203 ? 13.156 36.643 -29.699 1.00 49.66 203 PRO A N 1
ATOM 1680 C CA . PRO A 1 203 ? 12.266 36.188 -28.647 1.00 49.66 203 PRO A CA 1
ATOM 1681 C C . PRO A 1 203 ? 10.844 36.745 -28.808 1.00 49.66 203 PRO A C 1
ATOM 1683 O O . PRO A 1 203 ? 10.610 37.948 -28.742 1.00 49.66 203 PRO A O 1
ATOM 1686 N N . HIS A 1 204 ? 9.843 35.873 -28.876 1.00 35.44 204 HIS A N 1
ATOM 1687 C CA . HIS A 1 204 ? 8.453 36.286 -28.683 1.00 35.44 204 HIS A CA 1
ATOM 1688 C C . HIS A 1 204 ? 7.679 35.225 -27.908 1.00 35.44 204 HIS A C 1
ATOM 1690 O O . HIS A 1 204 ? 7.097 34.303 -28.470 1.00 35.44 204 HIS A O 1
ATOM 1696 N N . ASN A 1 205 ? 7.644 35.390 -26.586 1.00 38.97 205 ASN A N 1
ATOM 1697 C CA . ASN A 1 205 ? 6.650 34.745 -25.740 1.00 38.97 205 ASN A CA 1
ATOM 1698 C C . ASN A 1 205 ? 6.016 35.806 -24.831 1.00 38.97 205 ASN A C 1
ATOM 1700 O O . ASN A 1 205 ? 6.625 36.258 -23.862 1.00 38.97 205 ASN A O 1
ATOM 1704 N N . ARG A 1 206 ? 4.798 36.242 -25.170 1.00 37.66 206 ARG A N 1
ATOM 1705 C CA . ARG A 1 206 ? 3.934 37.044 -24.291 1.00 37.66 206 ARG A CA 1
ATOM 1706 C C . ARG A 1 206 ? 2.504 36.501 -24.336 1.00 37.66 206 ARG A C 1
ATOM 1708 O O . ARG A 1 206 ? 1.753 36.768 -25.260 1.00 37.66 206 ARG A O 1
AT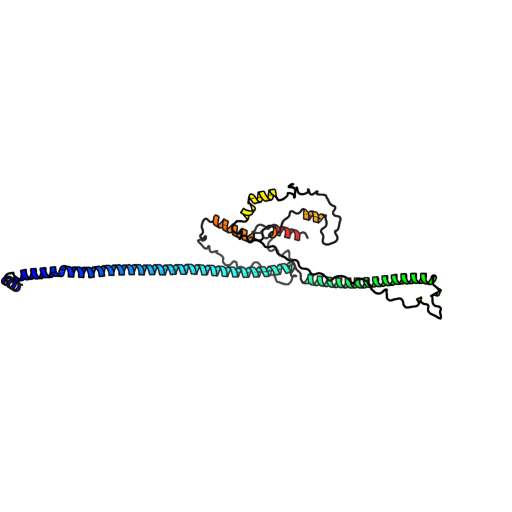OM 1715 N N . LEU A 1 207 ? 2.218 35.693 -23.315 1.00 38.66 207 LEU A N 1
ATOM 1716 C CA . LEU A 1 207 ? 1.018 35.610 -22.469 1.00 38.66 207 LEU A CA 1
ATOM 1717 C C . LEU A 1 207 ? -0.338 36.091 -23.026 1.00 38.66 207 LEU A C 1
ATOM 1719 O O . LEU A 1 207 ? -0.513 37.264 -23.341 1.00 38.66 207 LEU A O 1
ATOM 1723 N N . HIS A 1 208 ? -1.354 35.232 -22.869 1.00 37.38 208 HIS A N 1
ATOM 1724 C CA . HIS A 1 208 ? -2.726 35.663 -22.577 1.00 37.38 208 HIS A CA 1
ATOM 1725 C C . HIS A 1 208 ? -3.211 35.083 -21.231 1.00 37.38 208 HIS A C 1
ATOM 1727 O O . HIS A 1 208 ? -2.839 33.958 -20.890 1.00 37.38 208 HIS A O 1
ATOM 1733 N N . PRO A 1 209 ? -4.036 35.820 -20.456 1.00 41.97 209 PRO A N 1
ATOM 1734 C CA . PRO A 1 209 ? -4.430 35.458 -19.098 1.00 41.97 209 PRO A CA 1
ATOM 1735 C C . PRO A 1 209 ? -5.750 34.671 -19.082 1.00 41.97 209 PRO A C 1
ATOM 1737 O O . PRO A 1 209 ? -6.790 35.176 -19.510 1.00 41.97 209 PRO A O 1
ATOM 1740 N N . SER A 1 210 ? -5.743 33.443 -18.552 1.00 39.91 210 SER A N 1
ATOM 1741 C CA . SER A 1 210 ? -6.978 32.684 -18.333 1.00 39.91 210 SER A CA 1
ATOM 1742 C C . SER A 1 210 ? -7.679 33.143 -17.053 1.00 39.91 210 SER A C 1
ATOM 1744 O O . SER A 1 210 ? -7.150 33.020 -15.948 1.00 39.91 210 SER A O 1
ATOM 1746 N N . ARG A 1 211 ? -8.908 33.629 -17.216 1.00 39.78 211 ARG A N 1
ATOM 1747 C CA . ARG A 1 211 ? -9.900 33.849 -16.158 1.00 39.78 211 ARG A CA 1
ATOM 1748 C C . ARG A 1 211 ? -10.151 32.530 -15.412 1.00 39.78 211 ARG A C 1
ATOM 1750 O O . ARG A 1 211 ? -10.623 31.567 -16.010 1.00 39.78 211 ARG A O 1
ATOM 1757 N N . ASN A 1 212 ? -9.851 32.501 -14.114 1.00 36.16 212 ASN A N 1
ATOM 1758 C CA . ASN A 1 212 ? -10.165 31.382 -13.226 1.00 36.16 212 ASN A CA 1
ATOM 1759 C C . ASN A 1 212 ? -11.688 31.218 -13.095 1.00 36.16 212 ASN A C 1
ATOM 1761 O O . ASN A 1 212 ? -12.345 31.990 -12.399 1.00 36.16 212 ASN A O 1
ATOM 1765 N N . LEU A 1 213 ? -12.240 30.196 -13.746 1.00 43.50 213 LEU A N 1
ATOM 1766 C CA . LEU A 1 213 ? -13.515 29.592 -13.365 1.00 43.50 213 LEU A CA 1
ATOM 1767 C C . LEU A 1 213 ? -13.210 28.446 -12.390 1.00 43.50 213 LEU A C 1
ATOM 1769 O O . LEU A 1 213 ? -12.254 27.699 -12.592 1.00 43.50 213 LEU A O 1
ATOM 1773 N N . GLY A 1 214 ? -13.994 28.330 -11.315 1.00 47.75 214 GLY A N 1
ATOM 1774 C CA . GLY A 1 214 ? -13.840 27.262 -10.322 1.00 47.75 214 GLY A CA 1
ATOM 1775 C C . GLY A 1 214 ? -13.948 25.852 -10.932 1.00 47.75 214 GLY A C 1
ATOM 1776 O O . GLY A 1 214 ? -14.459 25.691 -12.042 1.00 47.75 214 GLY A O 1
ATOM 1777 N N . PRO A 1 215 ? -13.471 24.811 -10.228 1.00 45.25 215 PRO A N 1
ATOM 1778 C CA . PRO A 1 215 ? -13.292 23.487 -10.811 1.00 45.25 215 PRO A CA 1
ATOM 1779 C C . PRO A 1 215 ? -14.640 22.867 -11.216 1.00 45.25 215 PRO A C 1
ATOM 1781 O O . PRO A 1 215 ? -15.494 22.615 -10.367 1.00 45.25 215 PRO A O 1
ATOM 1784 N N . LEU A 1 216 ? -14.804 22.553 -12.510 1.00 44.97 216 LEU A N 1
ATOM 1785 C CA . LEU A 1 216 ? -15.951 21.838 -13.111 1.00 44.97 216 LEU A CA 1
ATOM 1786 C C . LEU A 1 216 ? -16.142 20.392 -12.583 1.00 44.97 216 LEU A C 1
ATOM 1788 O O . LEU A 1 216 ? -16.916 19.608 -13.126 1.00 44.97 216 LEU A O 1
ATOM 1792 N N . THR A 1 217 ? -15.460 20.008 -11.507 1.00 47.66 217 THR A N 1
ATOM 1793 C CA . THR A 1 217 ? -15.256 18.622 -11.063 1.00 47.66 217 THR A CA 1
ATOM 1794 C C . THR A 1 217 ? -16.464 17.968 -10.390 1.00 47.66 217 THR A C 1
ATOM 1796 O O . THR A 1 217 ? -16.368 16.815 -9.971 1.00 47.66 217 THR A O 1
ATOM 1799 N N . LYS A 1 218 ? -17.605 18.661 -10.279 1.00 49.12 218 LYS A N 1
ATOM 1800 C CA . LYS A 1 218 ? -18.823 18.117 -9.651 1.00 49.12 218 LYS A CA 1
ATOM 1801 C C . LYS A 1 218 ? -19.839 17.534 -10.637 1.00 49.12 218 LYS A C 1
ATOM 1803 O O . LYS A 1 218 ? -20.764 16.861 -10.191 1.00 49.12 218 LYS A O 1
ATOM 1808 N N . VAL A 1 219 ? -19.689 17.757 -11.946 1.00 49.75 219 VAL A N 1
ATOM 1809 C CA . VAL A 1 219 ? -20.617 17.223 -12.958 1.00 49.75 219 VAL A CA 1
ATOM 1810 C C . VAL A 1 219 ? -19.938 16.078 -13.724 1.00 49.75 219 VAL A C 1
ATOM 1812 O O . VAL A 1 219 ? -18.852 16.292 -14.261 1.00 49.75 219 VAL A O 1
ATOM 1815 N N . PRO A 1 220 ? -20.532 14.869 -13.783 1.00 52.97 220 PRO A N 1
ATOM 1816 C CA . PRO A 1 220 ? -19.988 13.748 -14.553 1.00 52.97 220 PRO A CA 1
ATOM 1817 C C . PRO A 1 220 ? -19.830 14.102 -16.038 1.00 52.97 220 PRO A C 1
ATOM 1819 O O . PRO A 1 220 ? -20.746 14.663 -16.641 1.00 52.97 220 PRO A O 1
ATOM 1822 N N . GLU A 1 221 ? -18.692 13.748 -16.639 1.00 54.44 221 GLU A N 1
ATOM 1823 C CA . GLU A 1 221 ? -18.350 14.106 -18.026 1.00 54.44 221 GLU A CA 1
ATOM 1824 C C . GLU A 1 221 ? -19.335 13.522 -19.052 1.00 54.44 221 GLU A C 1
ATOM 1826 O O . GLU A 1 221 ? -19.669 14.177 -20.039 1.00 54.44 221 GLU A O 1
ATOM 1831 N N . SER A 1 222 ? -19.888 12.339 -18.777 1.00 58.44 222 SER A N 1
ATOM 1832 C CA . SER A 1 222 ? -20.956 11.713 -19.567 1.00 58.44 222 SER A CA 1
ATOM 1833 C C . SER A 1 222 ? -22.190 12.614 -19.704 1.00 58.44 222 SER A C 1
ATOM 1835 O O . SER A 1 222 ? -22.697 12.806 -20.807 1.00 58.44 222 SER A O 1
ATOM 1837 N N . LYS A 1 223 ? -22.612 13.280 -18.620 1.00 55.47 223 LYS A N 1
ATOM 1838 C CA . LYS A 1 223 ? -23.746 14.225 -18.638 1.00 55.47 223 LYS A CA 1
ATOM 1839 C C . LYS A 1 223 ? -23.442 15.526 -19.388 1.00 55.47 223 LYS A C 1
ATOM 1841 O O . LYS A 1 223 ? -24.363 16.170 -19.880 1.00 55.47 223 LYS A O 1
ATOM 1846 N N . LEU A 1 224 ? -22.171 15.921 -19.474 1.00 54.97 224 LEU A N 1
ATOM 1847 C CA . LEU A 1 224 ? -21.740 17.096 -20.241 1.00 54.97 224 LEU A CA 1
ATOM 1848 C C . LEU A 1 224 ? -21.653 16.788 -21.743 1.00 54.97 224 LEU A C 1
ATOM 1850 O O . LEU A 1 224 ? -22.048 17.624 -22.555 1.00 54.97 224 LEU A O 1
ATOM 1854 N N . ARG A 1 225 ? -21.185 15.585 -22.110 1.00 56.78 225 ARG A N 1
ATOM 1855 C CA . ARG A 1 225 ? -21.133 15.110 -23.504 1.00 56.78 225 ARG A CA 1
ATOM 1856 C C . ARG A 1 225 ? -22.526 14.849 -24.084 1.00 56.78 225 ARG A C 1
ATOM 1858 O O . ARG A 1 225 ? -22.769 15.176 -25.243 1.00 56.78 225 ARG A O 1
ATOM 1865 N N . ASP A 1 226 ? -23.452 14.356 -23.265 1.00 60.12 226 ASP A N 1
ATOM 1866 C CA . ASP A 1 226 ? -24.852 14.121 -23.640 1.00 60.12 226 ASP A CA 1
ATOM 1867 C C . ASP A 1 226 ? -25.790 15.289 -23.300 1.00 60.12 226 ASP A C 1
ATOM 1869 O O . ASP A 1 226 ? -26.981 15.107 -23.053 1.00 60.12 226 ASP A O 1
ATOM 1873 N N . ASN A 1 227 ? -25.280 16.521 -23.320 1.00 71.81 227 ASN A N 1
ATOM 1874 C CA . ASN A 1 227 ? -26.110 17.702 -23.122 1.00 71.81 227 ASN A CA 1
ATOM 1875 C C . ASN A 1 227 ? -26.844 18.091 -24.422 1.00 71.81 227 ASN A C 1
ATOM 1877 O O . ASN A 1 227 ? -26.225 18.272 -25.476 1.00 71.81 227 ASN A O 1
ATOM 1881 N N . ALA A 1 228 ? -28.165 18.283 -24.344 1.00 73.38 228 ALA A N 1
ATOM 1882 C CA . ALA A 1 228 ? -29.000 18.734 -25.460 1.00 73.38 228 ALA A CA 1
ATOM 1883 C C . ALA A 1 228 ? -28.510 20.064 -26.063 1.00 73.38 228 ALA A C 1
ATOM 1885 O O . ALA A 1 228 ? -28.444 20.194 -27.286 1.00 73.38 228 ALA A O 1
ATOM 1886 N N . ALA A 1 229 ? -28.056 20.996 -25.217 1.00 68.88 229 ALA A N 1
ATOM 1887 C CA . ALA A 1 229 ? -27.509 22.279 -25.657 1.00 68.88 229 ALA A CA 1
ATOM 1888 C C . ALA A 1 229 ? -26.215 22.112 -26.477 1.00 68.88 229 ALA A C 1
ATOM 1890 O O . ALA A 1 229 ? -26.009 22.802 -27.475 1.00 68.88 229 ALA A O 1
ATOM 1891 N N . LEU A 1 230 ? -25.362 21.147 -26.108 1.00 64.38 230 LEU A N 1
ATOM 1892 C CA . LEU A 1 230 ? -24.139 20.840 -26.853 1.00 64.38 230 LEU A CA 1
ATOM 1893 C C . LEU A 1 230 ? -24.470 20.212 -28.213 1.00 64.38 230 LEU A C 1
ATOM 1895 O O . LEU A 1 230 ? -23.873 20.575 -29.224 1.00 64.38 230 LEU A O 1
ATOM 1899 N N . ARG A 1 231 ? -25.464 19.316 -28.267 1.00 73.31 231 ARG A N 1
ATOM 1900 C CA . ARG A 1 231 ? -25.921 18.694 -29.522 1.00 73.31 231 ARG A CA 1
ATOM 1901 C C . ARG A 1 231 ? -26.566 19.703 -30.475 1.00 73.31 231 ARG A C 1
ATOM 1903 O O . ARG A 1 231 ? -26.407 19.583 -31.688 1.00 73.31 231 ARG A O 1
ATOM 1910 N N . GLU A 1 232 ? -27.296 20.690 -29.964 1.00 76.00 232 GLU A N 1
ATOM 1911 C CA . GLU A 1 232 ? -27.812 21.804 -30.771 1.00 76.00 232 GLU A CA 1
ATOM 1912 C C . GLU A 1 232 ? -26.698 22.711 -31.281 1.00 76.00 232 GLU A C 1
ATOM 1914 O O . GLU A 1 232 ? -26.659 23.021 -32.473 1.00 76.00 232 GLU A O 1
ATOM 1919 N N . TRP A 1 233 ? -25.745 23.066 -30.420 1.00 76.38 233 TRP A N 1
ATOM 1920 C CA . TRP A 1 233 ? -24.613 23.896 -30.811 1.00 76.38 233 TRP A CA 1
ATOM 1921 C C . TRP A 1 233 ? -23.743 23.225 -31.883 1.00 76.38 233 TRP A C 1
ATOM 1923 O O . TRP A 1 233 ? -23.433 23.851 -32.899 1.00 76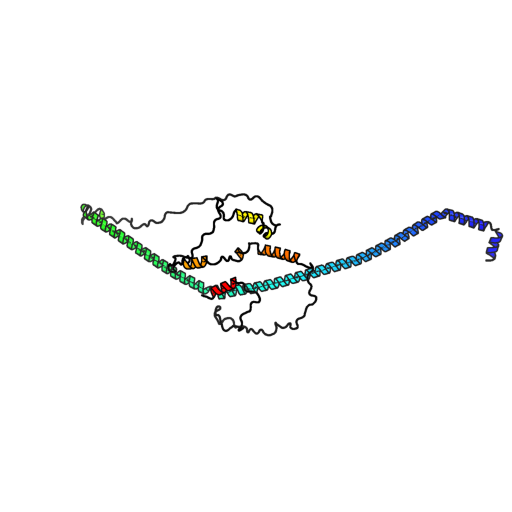.38 233 TRP A O 1
ATOM 1933 N N . VAL A 1 234 ? -23.410 21.938 -31.720 1.00 73.69 234 VAL A N 1
ATOM 1934 C CA . VAL A 1 234 ? -22.633 21.169 -32.707 1.00 73.69 234 VAL A CA 1
ATOM 1935 C C . VAL A 1 234 ? -23.369 21.090 -34.046 1.00 73.69 234 VAL A C 1
ATOM 1937 O O . VAL A 1 234 ? -22.760 21.379 -35.073 1.00 73.69 234 VAL A O 1
ATOM 1940 N N . ARG A 1 235 ? -24.678 20.789 -34.056 1.00 68.44 235 ARG A N 1
ATOM 1941 C CA . ARG A 1 235 ? -25.494 20.786 -35.290 1.00 68.44 235 ARG A CA 1
ATOM 1942 C C . ARG A 1 235 ? -25.530 22.150 -35.981 1.00 68.44 235 ARG A C 1
ATOM 1944 O O . ARG A 1 235 ? -25.592 22.225 -37.209 1.00 68.44 235 ARG A O 1
ATOM 1951 N N . ASN A 1 236 ? -25.503 23.230 -35.206 1.00 70.69 236 ASN A N 1
ATOM 1952 C CA . ASN A 1 236 ? -25.561 24.579 -35.749 1.00 70.69 236 ASN A CA 1
ATOM 1953 C C . ASN A 1 236 ? -24.209 25.095 -36.246 1.00 70.69 236 ASN A C 1
ATOM 1955 O O . ASN A 1 236 ? -24.212 25.889 -37.185 1.00 70.69 236 ASN A O 1
ATOM 1959 N N . THR A 1 237 ? -23.096 24.620 -35.681 1.00 67.69 237 THR A N 1
ATOM 1960 C CA . THR A 1 237 ? -21.770 25.242 -35.852 1.00 67.69 237 THR A CA 1
ATOM 1961 C C . THR A 1 237 ? -20.784 24.368 -36.629 1.00 67.69 237 THR A C 1
ATOM 1963 O O . THR A 1 237 ? -19.993 24.877 -37.419 1.00 67.69 237 THR A O 1
ATOM 1966 N N . VAL A 1 238 ? -20.816 23.047 -36.443 1.00 68.06 238 VAL A N 1
ATOM 1967 C CA . VAL A 1 238 ? -19.830 22.134 -37.035 1.00 68.06 238 VAL A CA 1
ATOM 1968 C C . VAL A 1 238 ? -20.315 21.660 -38.408 1.00 68.06 238 VAL A C 1
ATOM 1970 O O . VAL A 1 238 ? -21.406 21.113 -38.539 1.00 68.06 238 VAL A O 1
ATOM 1973 N N . GLY A 1 239 ? -19.499 21.865 -39.447 1.00 64.44 239 GLY A N 1
ATOM 1974 C CA . GLY A 1 239 ? -19.797 21.437 -40.823 1.00 64.44 239 GLY A CA 1
ATOM 1975 C C . GLY A 1 239 ? -20.496 22.481 -41.703 1.00 64.44 239 GLY A C 1
ATOM 1976 O O . GLY A 1 239 ? -20.836 22.176 -42.848 1.00 64.44 239 GLY A O 1
ATOM 1977 N N . LYS A 1 240 ? -20.681 23.713 -41.208 1.00 66.38 240 LYS A N 1
ATOM 1978 C CA . LYS A 1 240 ? -21.150 24.858 -42.002 1.00 66.38 240 LYS A CA 1
ATOM 1979 C C . LYS A 1 240 ? -19.990 25.807 -42.298 1.00 66.38 240 LYS A C 1
ATOM 1981 O O . LYS A 1 240 ? -19.164 26.068 -41.429 1.00 66.38 240 LYS A O 1
ATOM 1986 N N . ASN A 1 241 ? -19.903 26.313 -43.525 1.00 66.25 241 ASN A N 1
ATOM 1987 C CA . ASN A 1 241 ? -18.928 27.353 -43.871 1.00 66.25 241 ASN A CA 1
ATOM 1988 C C . ASN A 1 241 ? -19.354 28.728 -43.304 1.00 66.25 241 ASN A C 1
ATOM 1990 O O . ASN A 1 241 ? -20.465 28.873 -42.798 1.00 66.25 241 ASN A O 1
ATOM 1994 N N . ALA A 1 242 ? -18.511 29.762 -43.426 1.00 66.31 242 ALA A N 1
ATOM 1995 C CA . ALA A 1 242 ? -18.797 31.120 -42.927 1.00 66.31 242 ALA A CA 1
ATOM 1996 C C . ALA A 1 242 ? -20.082 31.768 -43.503 1.00 66.31 242 ALA A C 1
ATOM 1998 O O . ALA A 1 242 ? -20.517 32.807 -43.019 1.00 66.31 242 ALA A O 1
ATOM 1999 N N . 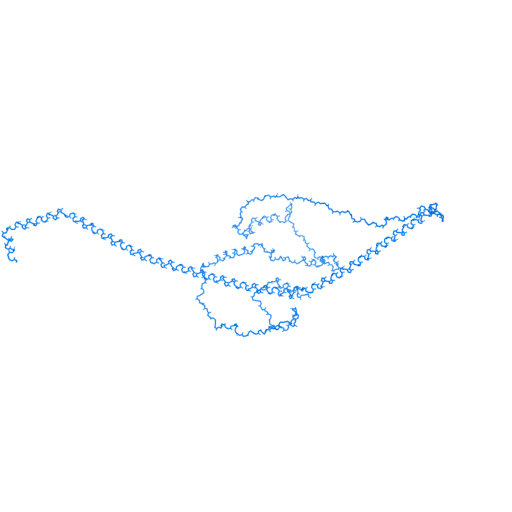LYS A 1 243 ? -20.695 31.152 -44.525 1.00 71.31 243 LYS A N 1
ATOM 2000 C CA . LYS A 1 243 ? -21.965 31.558 -45.145 1.00 71.31 243 LYS A CA 1
ATOM 2001 C C . LYS A 1 243 ? -23.154 30.661 -44.747 1.00 71.31 243 LYS A C 1
ATOM 2003 O O . LYS A 1 243 ? -24.227 30.790 -45.323 1.00 71.31 243 LYS A O 1
ATOM 2008 N N . GLY A 1 244 ? -22.979 29.740 -43.795 1.00 71.00 244 GLY A N 1
ATOM 2009 C CA . GLY A 1 244 ? -24.044 28.886 -43.249 1.00 71.00 244 GLY A CA 1
ATOM 2010 C C . GLY A 1 244 ? -24.389 27.633 -44.067 1.00 71.00 244 GLY A C 1
ATOM 2011 O O . GLY A 1 244 ? -25.347 26.940 -43.729 1.00 71.00 244 GLY A O 1
ATOM 2012 N N . ILE A 1 245 ? -23.627 27.306 -45.115 1.00 72.31 245 ILE A N 1
ATOM 2013 C CA . ILE A 1 245 ? -23.914 26.178 -46.018 1.00 72.31 245 ILE A CA 1
ATOM 2014 C C . ILE A 1 245 ? -23.266 24.897 -45.481 1.00 72.31 245 ILE A C 1
ATOM 2016 O O . ILE A 1 245 ? -22.070 24.891 -45.184 1.00 72.31 245 ILE A O 1
ATOM 2020 N N . VAL A 1 246 ? -24.044 23.809 -45.394 1.00 66.94 246 VAL A N 1
ATOM 2021 C CA . VAL A 1 246 ? -23.582 22.481 -44.949 1.00 66.94 246 VAL A CA 1
ATOM 2022 C C . VAL A 1 246 ? -22.681 21.857 -46.021 1.00 66.94 246 VAL A C 1
ATOM 2024 O O . VAL A 1 246 ? -23.145 21.514 -47.108 1.00 66.94 246 VAL A O 1
ATOM 2027 N N . VAL A 1 247 ? -21.391 21.698 -45.721 1.00 65.06 247 VAL A N 1
ATOM 2028 C CA . VAL A 1 247 ? -20.404 21.128 -46.652 1.00 65.06 247 VAL A CA 1
ATOM 2029 C C . VAL A 1 247 ? -20.412 19.604 -46.522 1.00 65.06 247 VAL A C 1
ATOM 2031 O O . VAL A 1 247 ? -20.001 19.060 -45.498 1.00 65.06 247 VAL A O 1
ATOM 2034 N N . LYS A 1 248 ? -20.875 18.895 -47.561 1.00 58.53 248 LYS A N 1
ATOM 2035 C CA . LYS A 1 248 ? -20.724 17.432 -47.635 1.00 58.53 248 LYS A CA 1
ATOM 2036 C C . LYS A 1 248 ? -19.254 17.078 -47.911 1.00 58.53 248 LYS A C 1
ATOM 2038 O O . LYS A 1 248 ? -18.623 17.757 -48.722 1.00 58.53 248 LYS A O 1
ATOM 2043 N N . PRO A 1 249 ? -18.699 16.031 -47.272 1.00 57.19 249 PRO A N 1
ATOM 2044 C CA . PRO A 1 249 ? -17.331 15.601 -47.538 1.00 57.19 249 PRO A CA 1
ATOM 2045 C C . PRO A 1 249 ? -17.179 15.165 -49.007 1.00 57.19 249 PRO A C 1
ATOM 2047 O O . PRO A 1 249 ? -18.117 14.584 -49.565 1.00 57.19 249 PRO A O 1
ATOM 2050 N N . PRO A 1 250 ? -16.028 15.437 -49.649 1.00 53.34 250 PRO A N 1
ATOM 2051 C CA . PRO A 1 250 ? -15.815 15.092 -51.051 1.00 53.34 250 PRO A CA 1
ATOM 2052 C C . PRO A 1 250 ? -15.905 13.574 -51.263 1.00 53.34 250 PRO A C 1
ATOM 2054 O O . PRO A 1 250 ? -15.352 12.796 -50.478 1.00 53.34 250 PRO A O 1
ATOM 2057 N N . ARG A 1 251 ? -16.602 13.153 -52.330 1.00 52.50 251 ARG A N 1
ATOM 2058 C CA . ARG A 1 251 ? -16.640 11.751 -52.773 1.00 52.50 251 ARG A CA 1
ATOM 2059 C C . ARG A 1 251 ? -15.226 11.334 -53.184 1.00 52.50 251 ARG A C 1
ATOM 2061 O O . ARG A 1 251 ? -14.571 12.040 -53.943 1.00 52.50 251 ARG A O 1
ATOM 2068 N N . ARG A 1 252 ? -14.745 10.215 -52.638 1.00 52.03 252 ARG A N 1
ATOM 2069 C CA . ARG A 1 252 ? -13.471 9.610 -53.037 1.00 52.03 252 ARG A CA 1
ATOM 2070 C C . ARG A 1 252 ? -13.743 8.727 -54.247 1.00 52.03 252 ARG A C 1
ATOM 2072 O O . ARG A 1 252 ? -14.417 7.714 -54.096 1.00 52.03 252 ARG A O 1
ATOM 2079 N N . ASP A 1 253 ? -13.240 9.115 -55.410 1.00 51.72 253 ASP A N 1
ATOM 2080 C CA . ASP A 1 253 ? -13.246 8.240 -56.579 1.00 51.72 253 ASP A CA 1
ATOM 2081 C C . ASP A 1 253 ? -12.154 7.177 -56.401 1.00 51.72 253 ASP A C 1
ATOM 2083 O O . ASP A 1 253 ? -10.967 7.492 -56.270 1.00 51.72 253 ASP A O 1
ATOM 2087 N N . GLU A 1 254 ? -12.560 5.909 -56.352 1.00 48.28 254 GLU A N 1
ATOM 2088 C CA . GLU A 1 254 ? -11.664 4.751 -56.332 1.00 48.28 254 GLU A CA 1
ATOM 2089 C C . GLU A 1 254 ? -11.103 4.506 -57.741 1.00 48.28 254 GLU A C 1
ATOM 2091 O O . GLU A 1 254 ? -11.485 3.579 -58.446 1.00 48.28 254 GLU A O 1
ATOM 2096 N N . GLY A 1 255 ? -10.213 5.390 -58.189 1.00 51.28 255 GLY A N 1
ATOM 2097 C CA . GLY A 1 255 ? -9.433 5.170 -59.402 1.00 51.28 255 GLY A CA 1
ATOM 2098 C C . GLY A 1 255 ? -8.286 4.194 -59.138 1.00 51.28 255 GLY A C 1
ATOM 2099 O O . GLY A 1 255 ? -7.417 4.471 -58.308 1.00 51.28 255 GLY A O 1
ATOM 2100 N N . VAL A 1 256 ? -8.275 3.074 -59.863 1.00 54.16 256 VAL A N 1
ATOM 2101 C CA . VAL A 1 256 ? -7.159 2.118 -59.951 1.00 54.16 256 VAL A CA 1
ATOM 2102 C C . VAL A 1 256 ? -5.910 2.863 -60.442 1.00 54.16 256 VAL A C 1
ATOM 2104 O O . VAL A 1 256 ? -5.936 3.486 -61.500 1.00 54.16 256 VAL A O 1
ATOM 2107 N N . VAL A 1 257 ? -4.823 2.842 -59.666 1.00 51.47 257 VAL A N 1
ATOM 2108 C CA . VAL A 1 257 ? -3.529 3.435 -60.047 1.00 51.47 257 VAL A CA 1
ATOM 2109 C C . VAL A 1 257 ? -2.489 2.324 -60.088 1.00 51.47 257 VAL A C 1
ATOM 2111 O O . VAL A 1 257 ? -2.311 1.631 -59.092 1.00 51.47 257 VAL A O 1
ATOM 2114 N N . GLU A 1 258 ? -1.824 2.189 -61.235 1.00 55.12 258 GLU A N 1
ATOM 2115 C CA . GLU A 1 258 ? -0.836 1.153 -61.542 1.00 55.12 258 GLU A CA 1
ATOM 2116 C C . GLU A 1 258 ? 0.360 1.118 -60.570 1.00 55.12 258 GLU A C 1
ATOM 2118 O O . GLU A 1 258 ? 0.928 2.151 -60.199 1.00 55.12 258 GLU A O 1
ATOM 2123 N N . ASP A 1 259 ? 0.770 -0.101 -60.212 1.00 52.78 259 ASP A N 1
ATOM 2124 C CA . ASP A 1 259 ? 1.767 -0.458 -59.190 1.00 52.78 259 ASP A CA 1
ATOM 2125 C C . ASP A 1 259 ? 3.245 -0.180 -59.578 1.00 52.78 259 ASP A C 1
ATOM 2127 O O . ASP A 1 259 ? 4.170 -0.722 -58.979 1.00 52.78 259 ASP A O 1
ATOM 2131 N N . GLY A 1 260 ? 3.518 0.674 -60.570 1.00 54.12 260 GLY A N 1
ATOM 2132 C CA . GLY A 1 260 ? 4.834 0.713 -61.232 1.00 54.12 260 GLY A CA 1
ATOM 2133 C C . GLY A 1 260 ? 5.884 1.721 -60.736 1.00 54.12 260 GLY A C 1
ATOM 2134 O O . GLY A 1 260 ? 7.034 1.638 -61.164 1.00 54.12 260 GLY A O 1
ATOM 2135 N N . LYS A 1 261 ? 5.558 2.709 -59.887 1.00 57.03 261 LYS A N 1
ATOM 2136 C CA . LYS A 1 261 ? 6.520 3.785 -59.539 1.00 57.03 261 LYS A CA 1
ATOM 2137 C C . LYS A 1 261 ? 7.180 3.588 -58.171 1.00 57.03 261 LYS A C 1
ATOM 2139 O O . LYS A 1 261 ? 6.579 3.883 -57.138 1.00 57.03 261 LYS A O 1
ATOM 2144 N N . ILE A 1 262 ? 8.449 3.171 -58.190 1.00 60.03 262 ILE A N 1
ATOM 2145 C CA . ILE A 1 262 ? 9.356 3.185 -57.033 1.00 60.03 262 ILE A CA 1
ATOM 2146 C C . ILE A 1 262 ? 9.573 4.645 -56.616 1.00 60.03 262 ILE A C 1
ATOM 2148 O O . ILE A 1 262 ? 10.054 5.463 -57.401 1.00 60.03 262 ILE A O 1
ATOM 2152 N N . VAL A 1 263 ? 9.174 4.992 -55.393 1.00 62.16 263 VAL A N 1
ATOM 2153 C CA . VAL A 1 263 ? 9.338 6.346 -54.844 1.00 62.16 263 VAL A CA 1
ATOM 2154 C C . VAL A 1 263 ? 10.738 6.484 -54.258 1.00 62.16 263 VAL A C 1
ATOM 2156 O O . VAL A 1 263 ? 11.189 5.622 -53.509 1.00 62.16 263 VAL A O 1
ATOM 2159 N N . GLN A 1 264 ? 11.430 7.572 -54.590 1.00 56.59 264 GLN A N 1
ATOM 2160 C CA . GLN A 1 264 ? 12.764 7.861 -54.069 1.00 56.59 264 GLN A CA 1
ATOM 2161 C C . GLN A 1 264 ? 12.645 8.479 -52.662 1.00 56.59 264 GLN A C 1
ATOM 2163 O O . GLN A 1 264 ? 11.996 9.511 -52.490 1.00 56.59 264 GLN A O 1
ATOM 2168 N N . GLY A 1 265 ? 13.251 7.845 -51.652 1.00 67.81 265 GLY A N 1
ATOM 2169 C CA . GLY A 1 265 ? 13.246 8.306 -50.253 1.00 67.81 265 GLY A CA 1
ATOM 2170 C C . GLY A 1 265 ? 12.400 7.439 -49.300 1.00 67.81 265 GLY A C 1
ATOM 2171 O O . GLY A 1 265 ? 11.919 6.381 -49.695 1.00 67.81 265 GLY A O 1
ATOM 2172 N N . PRO A 1 266 ? 12.199 7.854 -48.033 1.00 76.19 266 PRO A N 1
ATOM 2173 C CA . PRO A 1 266 ? 11.536 7.051 -46.990 1.00 76.19 266 PRO A CA 1
ATOM 2174 C C . PRO A 1 266 ? 9.999 6.986 -47.126 1.00 76.19 266 PRO A C 1
ATOM 2176 O O . PRO A 1 266 ? 9.290 6.736 -46.149 1.00 76.19 266 PRO A O 1
ATOM 2179 N N . PHE A 1 267 ? 9.458 7.261 -48.314 1.00 67.44 267 PHE A N 1
ATOM 2180 C CA . PHE A 1 267 ? 8.023 7.393 -48.552 1.00 67.44 267 PHE A CA 1
ATOM 2181 C C . PHE A 1 267 ? 7.428 6.111 -49.138 1.00 67.44 267 PHE A C 1
ATOM 2183 O O . PHE A 1 267 ? 8.023 5.463 -49.994 1.00 67.44 267 PHE A O 1
ATOM 2190 N N . LEU A 1 268 ? 6.220 5.759 -48.689 1.00 70.12 268 LEU A N 1
ATOM 2191 C CA . LEU A 1 268 ? 5.514 4.567 -49.160 1.00 70.12 268 LEU A CA 1
ATOM 2192 C C . LEU A 1 268 ? 5.059 4.719 -50.627 1.00 70.12 268 LEU A C 1
ATOM 2194 O O . LEU A 1 268 ? 4.542 5.787 -50.977 1.00 70.12 268 LEU A O 1
ATOM 2198 N N . PRO A 1 269 ? 5.152 3.656 -51.455 1.00 76.38 269 PRO A N 1
ATOM 2199 C CA . PRO A 1 269 ? 4.567 3.609 -52.795 1.00 76.38 269 PRO A CA 1
ATOM 2200 C C . PRO A 1 269 ? 3.096 4.010 -52.807 1.00 76.38 269 PRO A C 1
ATOM 2202 O O . PRO A 1 269 ? 2.352 3.740 -51.864 1.00 76.38 269 PRO A O 1
ATOM 2205 N N . LYS A 1 270 ? 2.654 4.659 -53.889 1.00 71.19 270 LYS A N 1
ATOM 2206 C CA . LYS A 1 270 ? 1.307 5.247 -53.978 1.00 71.19 270 LYS A CA 1
ATOM 2207 C C . LYS A 1 270 ? 0.194 4.199 -53.799 1.00 71.19 270 LYS A C 1
ATOM 2209 O O . LYS A 1 270 ? -0.801 4.501 -53.141 1.00 71.19 270 LYS A O 1
ATOM 2214 N N . GLY A 1 271 ? 0.391 2.977 -54.305 1.00 71.62 271 GLY A N 1
ATOM 2215 C CA . GLY A 1 271 ? -0.518 1.843 -54.097 1.00 71.62 271 GLY A CA 1
ATOM 2216 C C . GLY A 1 271 ? -0.639 1.452 -52.621 1.00 71.62 271 GLY A C 1
ATOM 2217 O O . GLY A 1 271 ? -1.740 1.408 -52.069 1.00 71.62 271 GLY A O 1
ATOM 2218 N N . ASP A 1 272 ? 0.489 1.285 -51.932 1.00 73.31 272 ASP A N 1
ATOM 2219 C CA . ASP A 1 272 ? 0.508 0.933 -50.508 1.00 73.31 272 ASP A CA 1
ATOM 2220 C C . ASP A 1 272 ? 0.026 2.071 -49.611 1.00 73.31 272 ASP A C 1
ATOM 2222 O O . ASP A 1 272 ? -0.647 1.835 -48.606 1.00 73.31 272 ASP A O 1
ATOM 2226 N N . LEU A 1 273 ? 0.292 3.321 -49.991 1.00 74.38 273 LEU A N 1
ATOM 2227 C CA . LEU A 1 273 ? -0.251 4.498 -49.324 1.00 74.38 273 LEU A CA 1
ATOM 2228 C C . LEU A 1 273 ? -1.780 4.529 -49.425 1.00 74.38 273 LEU A C 1
ATOM 2230 O O . LEU A 1 273 ? -2.440 4.830 -48.433 1.00 74.38 273 LEU A O 1
ATOM 2234 N N . ASN A 1 274 ? -2.350 4.201 -50.586 1.00 71.94 274 ASN A N 1
ATOM 2235 C CA . ASN A 1 274 ? -3.798 4.126 -50.771 1.00 71.94 274 ASN A CA 1
ATOM 2236 C C . ASN A 1 274 ? -4.413 2.980 -49.952 1.00 71.94 274 ASN A C 1
ATOM 2238 O O . ASN A 1 274 ? -5.406 3.208 -49.259 1.00 71.94 274 ASN A O 1
ATOM 2242 N N . LYS A 1 275 ? -3.766 1.804 -49.903 1.00 73.31 275 LYS A N 1
ATOM 2243 C CA . LYS A 1 275 ? -4.151 0.705 -48.994 1.00 73.31 275 LYS A CA 1
ATOM 2244 C C . LYS A 1 275 ? -4.121 1.152 -47.527 1.00 73.31 275 LYS A C 1
ATOM 2246 O O . LYS A 1 275 ? -5.046 0.864 -46.772 1.00 73.31 275 LYS A O 1
ATOM 2251 N N . LYS A 1 276 ? -3.095 1.909 -47.114 1.00 70.31 276 LYS A N 1
ATOM 2252 C CA . LYS A 1 276 ? -2.964 2.444 -45.744 1.00 70.31 276 LYS A CA 1
ATOM 2253 C C . LYS A 1 276 ? -3.994 3.535 -45.436 1.00 70.31 276 LYS A C 1
ATOM 2255 O O . LYS A 1 276 ? -4.508 3.572 -44.324 1.00 70.31 276 LYS A O 1
ATOM 2260 N N . LYS A 1 277 ? -4.334 4.384 -46.412 1.00 71.19 277 LYS A N 1
ATOM 2261 C CA . LYS A 1 277 ? -5.388 5.414 -46.316 1.00 71.19 277 LYS A CA 1
ATOM 2262 C C . LYS A 1 277 ? -6.800 4.826 -46.234 1.00 71.19 277 LYS A C 1
ATOM 2264 O O . LYS A 1 277 ? -7.681 5.479 -45.677 1.00 71.19 277 LYS A O 1
ATOM 2269 N N . GLY A 1 278 ? -7.012 3.639 -46.804 1.00 67.50 278 GLY A N 1
ATOM 2270 C CA . GLY A 1 278 ? -8.270 2.893 -46.732 1.00 67.50 278 GLY A CA 1
ATOM 2271 C C . GLY A 1 278 ? -8.466 2.119 -45.425 1.00 67.50 278 GLY A C 1
ATOM 2272 O O . GLY A 1 278 ? -9.586 1.700 -45.138 1.00 67.50 278 GLY A O 1
ATOM 2273 N N . ARG A 1 279 ? -7.418 1.945 -44.601 1.00 70.38 279 ARG A N 1
ATOM 2274 C CA . ARG A 1 279 ? -7.562 1.278 -43.299 1.00 70.38 279 ARG A CA 1
ATOM 2275 C C . ARG A 1 279 ? -8.463 2.126 -42.390 1.00 70.38 279 ARG A C 1
ATOM 2277 O O . ARG A 1 279 ? -8.201 3.323 -42.236 1.00 70.38 279 ARG A O 1
ATOM 2284 N N . PRO A 1 280 ? -9.501 1.538 -41.765 1.00 68.81 280 PRO A N 1
ATOM 2285 C CA . PRO A 1 280 ? -10.316 2.260 -40.801 1.00 68.81 280 PRO A CA 1
ATOM 2286 C C . PRO A 1 280 ? -9.415 2.770 -39.676 1.00 68.81 280 PRO A C 1
ATOM 2288 O O . PRO A 1 280 ? -8.555 2.040 -39.178 1.00 68.81 280 PRO A O 1
ATOM 2291 N N . PHE A 1 281 ? -9.586 4.036 -39.297 1.00 66.56 281 PHE A N 1
ATOM 2292 C CA . PHE A 1 281 ? -8.805 4.645 -38.228 1.00 66.56 281 PHE A CA 1
ATOM 2293 C C . PHE A 1 281 ? -9.060 3.882 -36.922 1.00 66.56 281 PHE A C 1
ATOM 2295 O O . PHE A 1 281 ? -10.150 3.947 -36.357 1.00 66.56 281 PHE A O 1
ATOM 2302 N N . ARG A 1 282 ? -8.052 3.133 -36.461 1.00 68.00 282 ARG A N 1
ATOM 2303 C CA . ARG A 1 282 ? -8.047 2.407 -35.186 1.00 68.00 282 ARG A CA 1
ATOM 2304 C C . ARG A 1 282 ? -7.045 3.092 -34.257 1.00 68.00 282 ARG A C 1
ATOM 2306 O O . ARG A 1 282 ? -5.870 2.722 -34.263 1.00 68.00 282 ARG A O 1
ATOM 2313 N N . PRO A 1 283 ? -7.455 4.145 -33.528 1.00 67.12 283 PRO A N 1
ATOM 2314 C CA . PRO A 1 283 ? -6.550 4.819 -32.614 1.00 67.12 283 PRO A CA 1
ATOM 2315 C C . PRO A 1 283 ? -6.033 3.824 -31.570 1.00 67.12 283 PRO A C 1
ATOM 2317 O O . PRO A 1 283 ? -6.747 2.904 -31.174 1.00 67.12 283 PRO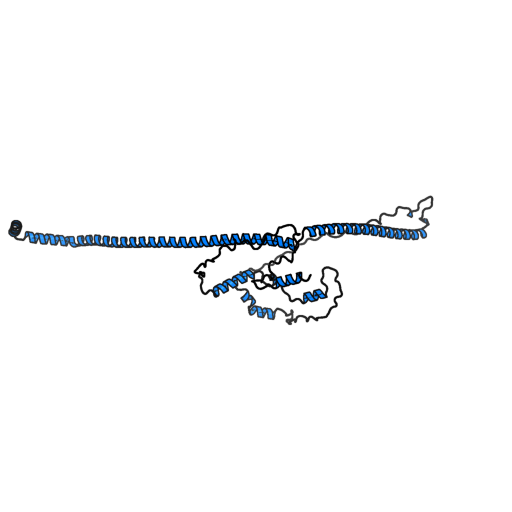 A O 1
ATOM 2320 N N . THR A 1 284 ? -4.785 3.989 -31.128 1.00 64.62 284 THR A N 1
ATOM 2321 C CA . THR A 1 284 ? -4.257 3.181 -30.018 1.00 64.62 284 THR A CA 1
ATOM 2322 C C . THR A 1 284 ? -5.128 3.393 -28.782 1.00 64.62 284 THR A C 1
ATOM 2324 O O . THR A 1 284 ? -5.777 4.432 -28.667 1.00 64.62 284 THR A O 1
ATOM 2327 N N . LEU A 1 285 ? -5.135 2.447 -27.835 1.00 55.25 285 LEU A N 1
ATOM 2328 C CA . LEU A 1 285 ? -5.959 2.557 -26.622 1.00 55.25 285 LEU A CA 1
ATOM 2329 C C . LEU A 1 285 ? -5.782 3.931 -25.941 1.00 55.25 285 LEU A C 1
ATOM 2331 O O . LEU A 1 285 ? -6.760 4.560 -25.576 1.00 55.25 285 LEU A O 1
ATOM 2335 N N . ARG A 1 286 ? -4.551 4.467 -25.918 1.00 55.03 286 ARG A N 1
ATOM 2336 C CA . ARG A 1 286 ? -4.222 5.816 -25.411 1.00 55.03 286 ARG A CA 1
ATOM 2337 C C . ARG A 1 286 ? -4.890 6.988 -26.142 1.00 55.03 286 ARG A C 1
ATOM 2339 O O . ARG A 1 286 ? -4.986 8.058 -25.562 1.00 55.03 286 ARG A O 1
ATOM 2346 N N . VAL A 1 287 ? -5.253 6.820 -27.410 1.00 62.75 287 VAL A N 1
ATOM 2347 C CA . VAL A 1 287 ? -5.925 7.833 -28.241 1.00 62.75 287 VAL A CA 1
ATOM 2348 C C . VAL A 1 287 ? -7.440 7.596 -28.270 1.00 62.75 287 VAL A C 1
ATOM 2350 O O . VAL A 1 287 ? -8.201 8.548 -28.399 1.00 62.75 287 VAL A O 1
ATOM 2353 N N . GLN A 1 288 ? -7.890 6.342 -28.133 1.00 61.72 288 GLN A N 1
ATOM 2354 C CA . GLN A 1 288 ? -9.311 5.995 -27.997 1.00 61.72 288 GLN A CA 1
ATOM 2355 C C . GLN A 1 288 ? -9.886 6.409 -26.645 1.00 61.72 288 GLN A C 1
ATOM 2357 O O . GLN A 1 288 ? -11.037 6.833 -26.564 1.00 61.72 288 GLN A O 1
ATOM 2362 N N . THR A 1 289 ? -9.099 6.262 -25.584 1.00 57.59 289 THR A N 1
ATOM 2363 C CA . THR A 1 289 ? -9.527 6.556 -24.223 1.00 57.59 289 THR A CA 1
ATOM 2364 C C . THR A 1 289 ? -8.956 7.894 -23.785 1.00 57.59 289 THR A C 1
ATOM 2366 O O . THR A 1 289 ? -7.764 8.137 -23.968 1.00 57.59 289 THR A O 1
ATOM 2369 N N . ASP A 1 290 ? -9.779 8.736 -23.166 1.00 66.88 290 ASP A N 1
ATOM 2370 C CA . ASP A 1 290 ? -9.313 9.980 -22.555 1.00 66.88 290 ASP A CA 1
ATOM 2371 C C . ASP A 1 290 ? -8.159 9.723 -21.560 1.00 66.88 290 ASP A C 1
ATOM 2373 O O . ASP A 1 290 ? -8.065 8.643 -20.965 1.00 66.88 290 ASP A O 1
ATOM 2377 N N . TYR A 1 291 ? -7.276 10.706 -21.365 1.00 69.00 291 TYR A N 1
ATOM 2378 C CA . TYR A 1 291 ? -6.093 10.579 -20.502 1.00 69.00 291 TYR A CA 1
ATOM 2379 C C . TYR A 1 291 ? -6.460 10.154 -19.070 1.00 69.00 291 TYR A C 1
ATOM 2381 O O . TYR A 1 291 ? -5.716 9.415 -18.425 1.00 69.00 291 TYR A O 1
ATOM 2389 N N . LEU A 1 292 ? -7.640 10.565 -18.593 1.00 71.69 292 LEU A N 1
ATOM 2390 C CA . LEU A 1 292 ? -8.164 10.224 -17.271 1.00 71.69 292 LEU A CA 1
ATOM 2391 C C . LEU A 1 292 ? -9.190 9.083 -17.290 1.00 71.69 292 LEU A C 1
ATOM 2393 O O . LEU A 1 292 ? -9.772 8.780 -16.252 1.00 71.69 292 LEU A O 1
ATOM 2397 N N . SER A 1 293 ? -9.394 8.414 -18.427 1.00 73.12 293 SER A N 1
ATOM 2398 C CA . SER A 1 293 ? -10.410 7.366 -18.612 1.00 73.12 293 SER A CA 1
ATOM 2399 C C . SER A 1 293 ? -10.373 6.271 -17.550 1.00 73.12 293 SER A C 1
ATOM 2401 O O . SER A 1 293 ? -11.418 5.906 -17.031 1.00 73.12 293 SER A O 1
ATOM 2403 N N . VAL A 1 294 ? -9.187 5.788 -17.170 1.00 71.56 294 VAL A N 1
ATOM 2404 C CA . VAL A 1 294 ? -9.030 4.752 -16.135 1.00 71.56 294 VAL A CA 1
ATOM 2405 C C . VAL A 1 294 ? -9.481 5.269 -14.767 1.00 71.56 294 VAL A C 1
ATOM 2407 O O . VAL A 1 294 ? -10.187 4.579 -14.038 1.00 71.56 294 VAL A O 1
ATOM 2410 N N . ILE A 1 295 ? -9.109 6.506 -14.430 1.00 72.50 295 ILE A N 1
ATOM 2411 C CA . ILE A 1 295 ? -9.466 7.142 -13.155 1.00 72.50 295 ILE A CA 1
ATOM 2412 C C . ILE A 1 295 ? -10.972 7.424 -13.106 1.00 72.50 295 ILE A C 1
ATOM 2414 O O . ILE A 1 295 ? -11.608 7.225 -12.069 1.00 72.50 295 ILE A O 1
ATOM 2418 N N . ASN A 1 296 ? -11.540 7.869 -14.225 1.00 73.62 296 ASN A N 1
ATOM 2419 C CA . ASN A 1 296 ? -12.962 8.150 -14.363 1.00 73.62 296 ASN A CA 1
ATOM 2420 C C . ASN A 1 296 ? -13.785 6.854 -14.321 1.00 73.62 296 ASN A C 1
ATOM 2422 O O . ASN A 1 296 ? -14.749 6.795 -13.565 1.00 73.62 296 ASN A O 1
ATOM 2426 N N . ALA A 1 297 ? -13.348 5.795 -15.011 1.00 75.19 297 ALA A N 1
ATOM 2427 C CA . ALA A 1 297 ? -13.990 4.481 -14.993 1.00 75.19 297 ALA A CA 1
ATOM 2428 C C . ALA A 1 297 ? -14.021 3.880 -13.582 1.00 75.19 297 ALA A C 1
ATOM 2430 O O . ALA A 1 297 ? -15.074 3.460 -13.124 1.00 75.19 297 ALA A O 1
ATOM 2431 N N . TRP A 1 298 ? -12.911 3.934 -12.836 1.00 69.12 298 TRP A N 1
ATOM 2432 C CA . TRP A 1 298 ? -12.880 3.474 -11.439 1.00 69.12 298 TRP A CA 1
ATOM 2433 C C . TRP A 1 298 ? -13.822 4.268 -10.531 1.00 69.12 298 TRP A C 1
ATOM 2435 O O . TRP A 1 298 ? -14.387 3.737 -9.573 1.00 69.12 298 TRP A O 1
ATOM 2445 N N . ARG A 1 299 ? -13.967 5.570 -10.790 1.00 74.19 299 ARG A N 1
ATOM 2446 C CA . ARG A 1 299 ? -14.875 6.431 -10.029 1.00 74.19 299 ARG A CA 1
ATOM 2447 C C . ARG A 1 299 ? -16.336 6.106 -10.345 1.00 74.19 299 ARG A C 1
ATOM 2449 O O . ARG A 1 299 ? -17.145 6.073 -9.422 1.00 74.19 299 ARG A O 1
ATOM 2456 N N . GLU A 1 300 ? -16.660 5.863 -11.612 1.00 74.62 300 GLU A N 1
ATOM 2457 C CA . GLU A 1 300 ? -17.997 5.466 -12.063 1.00 74.62 300 GLU A CA 1
ATOM 2458 C C . GLU A 1 300 ? -18.377 4.067 -11.572 1.00 74.62 300 GLU A C 1
ATOM 2460 O O . GLU A 1 300 ? -19.475 3.895 -11.049 1.00 74.62 300 GLU A O 1
ATOM 2465 N N . GLU A 1 301 ? -17.457 3.106 -11.638 1.00 73.62 301 GLU A N 1
ATOM 2466 C CA . GLU A 1 301 ? -17.645 1.741 -11.140 1.00 73.62 301 GLU A CA 1
ATOM 2467 C C . GLU A 1 301 ? -17.957 1.747 -9.641 1.00 73.62 301 GLU A C 1
ATOM 2469 O O . GLU A 1 301 ? -18.966 1.190 -9.227 1.00 73.62 301 GLU A O 1
ATOM 2474 N N . ARG A 1 302 ? -17.206 2.503 -8.828 1.00 71.69 302 ARG A N 1
ATOM 2475 C CA . ARG A 1 302 ? -17.518 2.660 -7.395 1.00 71.69 302 ARG A CA 1
ATOM 2476 C C . ARG A 1 302 ? -18.882 3.294 -7.126 1.00 71.69 302 ARG A C 1
ATOM 2478 O O . ARG A 1 302 ? -19.525 2.948 -6.138 1.00 71.69 302 ARG A O 1
ATOM 2485 N N . LEU A 1 303 ? -19.310 4.252 -7.952 1.00 70.00 303 LEU A N 1
ATOM 2486 C CA . LEU A 1 303 ? -20.626 4.885 -7.818 1.00 70.00 303 LEU A CA 1
ATOM 2487 C C . LEU A 1 303 ? -21.753 3.912 -8.192 1.00 70.00 303 LEU A C 1
ATOM 2489 O O . LEU A 1 303 ? -22.777 3.885 -7.511 1.00 70.00 303 LEU A O 1
ATOM 2493 N N . GLN A 1 304 ? -21.556 3.095 -9.229 1.00 70.19 304 GLN A N 1
ATOM 2494 C CA . GLN A 1 304 ? -22.497 2.045 -9.619 1.00 70.19 304 GLN A CA 1
ATOM 2495 C C . GLN A 1 304 ? -22.545 0.912 -8.588 1.00 70.19 304 GLN A C 1
ATOM 2497 O O . GLN A 1 304 ? -23.633 0.532 -8.165 1.00 70.19 304 GLN A O 1
ATOM 2502 N N . GLU A 1 305 ? -21.396 0.427 -8.112 1.00 69.44 305 GLU A N 1
ATOM 2503 C CA . GLU A 1 305 ? -21.300 -0.563 -7.032 1.00 69.44 305 GLU A CA 1
ATOM 2504 C C . GLU A 1 305 ? -21.993 -0.077 -5.755 1.00 69.44 305 GLU A C 1
ATOM 2506 O O . GLU A 1 305 ? -22.691 -0.845 -5.097 1.00 69.44 305 GLU A O 1
ATOM 2511 N N . ALA A 1 306 ? -21.844 1.206 -5.407 1.00 67.12 306 ALA A N 1
ATOM 2512 C CA . ALA A 1 306 ? -22.537 1.797 -4.266 1.00 67.12 306 ALA A CA 1
ATOM 2513 C C . ALA A 1 306 ? -24.063 1.838 -4.459 1.00 67.12 306 ALA A C 1
ATOM 2515 O O . ALA A 1 306 ? -24.790 1.652 -3.488 1.00 67.12 306 ALA A O 1
ATOM 2516 N N . GLY A 1 307 ? -24.544 2.046 -5.691 1.00 67.94 307 GLY A N 1
ATOM 2517 C CA . GLY A 1 307 ? -25.972 2.005 -6.027 1.00 67.94 307 GLY A CA 1
ATOM 2518 C C . GLY A 1 307 ? -26.560 0.591 -6.108 1.00 67.94 307 GLY A C 1
ATOM 2519 O O . GLY A 1 307 ? -27.750 0.415 -5.872 1.00 67.94 307 GLY A O 1
ATOM 2520 N N . MET A 1 308 ? -25.729 -0.411 -6.410 1.00 62.97 308 MET A N 1
ATOM 2521 C CA . MET A 1 308 ? -26.113 -1.825 -6.555 1.00 62.97 308 MET A CA 1
ATOM 2522 C C . MET A 1 308 ? -25.884 -2.655 -5.279 1.00 62.97 308 MET A C 1
ATOM 2524 O O . MET A 1 308 ? -26.235 -3.835 -5.227 1.00 62.97 308 MET A O 1
ATOM 2528 N N . ARG A 1 309 ? -25.276 -2.071 -4.240 1.00 61.69 309 ARG A N 1
ATOM 2529 C CA . ARG A 1 309 ? -25.005 -2.746 -2.965 1.00 61.69 309 ARG A CA 1
ATOM 2530 C C . ARG A 1 309 ? -26.298 -2.986 -2.185 1.00 61.69 309 ARG A C 1
ATOM 2532 O O . ARG A 1 309 ? -26.913 -2.049 -1.690 1.00 61.69 309 ARG A O 1
ATOM 2539 N N . ILE A 1 310 ? -26.654 -4.259 -2.006 1.00 62.19 310 ILE A N 1
ATOM 2540 C CA . ILE A 1 310 ? -27.789 -4.695 -1.171 1.00 62.19 310 ILE A CA 1
ATOM 2541 C C . ILE A 1 310 ? -27.445 -4.574 0.328 1.00 62.19 310 ILE A C 1
ATOM 2543 O O . ILE A 1 310 ? -28.315 -4.286 1.145 1.00 62.19 310 ILE A O 1
ATOM 2547 N N . THR A 1 311 ? -26.169 -4.734 0.699 1.00 58.34 311 THR A N 1
ATOM 2548 C CA . THR A 1 311 ? -25.655 -4.540 2.065 1.00 58.34 311 THR A CA 1
ATOM 2549 C C . THR A 1 311 ? -24.268 -3.885 2.045 1.00 58.34 311 THR A C 1
ATOM 2551 O O . THR A 1 311 ? -23.487 -4.044 1.104 1.00 58.34 311 THR A O 1
ATOM 2554 N N . THR A 1 312 ? -23.954 -3.105 3.081 1.00 60.66 312 THR A N 1
ATOM 2555 C CA . THR A 1 312 ? -22.654 -2.426 3.265 1.00 60.66 312 THR A CA 1
ATOM 2556 C C . THR A 1 312 ? -21.638 -3.263 4.044 1.00 60.66 312 THR A C 1
ATOM 2558 O O . THR A 1 312 ? -20.466 -2.888 4.121 1.00 60.66 312 THR A O 1
ATOM 2561 N N . GLU A 1 313 ? -22.066 -4.395 4.604 1.00 62.81 313 GLU A N 1
ATOM 2562 C CA . GLU A 1 313 ? -21.229 -5.301 5.386 1.00 62.81 313 GLU A CA 1
ATOM 2563 C C . GLU A 1 313 ? -20.471 -6.290 4.488 1.00 62.81 313 GLU A C 1
ATOM 2565 O O . GLU A 1 313 ? -20.966 -6.737 3.454 1.00 62.81 313 GLU A O 1
ATOM 2570 N N . ALA A 1 314 ? -19.233 -6.617 4.865 1.00 55.22 314 ALA A N 1
ATOM 2571 C CA . ALA A 1 314 ? -18.392 -7.530 4.099 1.00 55.22 314 ALA A CA 1
ATOM 2572 C C . ALA A 1 314 ? -18.951 -8.961 4.150 1.00 55.22 314 ALA A C 1
ATOM 2574 O O . ALA A 1 314 ? -19.204 -9.489 5.232 1.00 55.22 314 ALA A O 1
ATOM 2575 N N . PHE A 1 315 ? -19.090 -9.601 2.988 1.00 51.94 315 PHE A N 1
ATOM 2576 C CA . PHE A 1 315 ? -19.526 -10.991 2.885 1.00 51.94 315 PHE A CA 1
ATOM 2577 C C . PHE A 1 315 ? -18.511 -11.912 3.581 1.00 51.94 315 PHE A C 1
ATOM 2579 O O . PHE A 1 315 ? -17.358 -12.009 3.156 1.00 51.94 315 PHE A O 1
ATOM 2586 N N . GLN A 1 316 ? -18.922 -12.564 4.668 1.00 56.09 316 GLN A N 1
ATOM 2587 C CA . GLN A 1 316 ? -18.100 -13.542 5.378 1.00 56.09 316 GLN A CA 1
ATOM 2588 C C . GLN A 1 316 ? -18.475 -14.946 4.904 1.00 56.09 316 GLN A C 1
ATOM 2590 O O . GLN A 1 316 ? -19.620 -15.367 5.042 1.00 56.09 316 GLN A O 1
ATOM 2595 N N . ILE A 1 317 ? -17.507 -15.674 4.339 1.00 56.44 317 ILE A N 1
ATOM 2596 C CA . ILE A 1 317 ? -17.667 -17.099 4.031 1.00 56.44 317 ILE A CA 1
ATOM 2597 C C . ILE A 1 317 ? -17.528 -17.857 5.360 1.00 56.44 317 ILE A C 1
ATOM 2599 O O . ILE A 1 317 ? -16.483 -17.733 6.001 1.00 56.44 317 ILE A O 1
ATOM 2603 N N . PRO A 1 318 ? -18.540 -18.622 5.800 1.00 56.09 318 PRO A N 1
ATOM 2604 C CA . PRO A 1 318 ? -18.584 -19.130 7.168 1.00 56.09 318 PRO A CA 1
ATOM 2605 C C . PRO A 1 318 ? -17.584 -20.259 7.463 1.00 56.09 318 PRO A C 1
ATOM 2607 O O . PRO A 1 318 ? -17.303 -20.506 8.632 1.00 56.09 318 PRO A O 1
ATOM 2610 N N . HIS A 1 319 ? -16.996 -20.923 6.458 1.00 54.94 319 HIS A N 1
ATOM 2611 C CA . HIS A 1 319 ? -16.119 -22.074 6.698 1.00 54.94 319 HIS A CA 1
ATOM 2612 C C . HIS A 1 319 ? -14.930 -22.162 5.734 1.00 54.94 319 HIS A C 1
ATOM 2614 O O . HIS A 1 319 ? -15.073 -22.059 4.516 1.00 54.94 319 HIS A O 1
ATOM 2620 N N . HIS A 1 320 ? -13.747 -22.401 6.305 1.00 54.84 320 HIS A N 1
ATOM 2621 C CA . HIS A 1 320 ? -12.551 -22.822 5.583 1.00 54.84 320 HIS A CA 1
ATOM 2622 C C . HIS A 1 320 ? -12.705 -24.300 5.206 1.00 54.84 320 HIS A C 1
ATOM 2624 O O . HIS A 1 320 ? -12.763 -25.148 6.094 1.00 54.84 320 HIS A O 1
ATOM 2630 N N . VAL A 1 321 ? -12.749 -24.617 3.911 1.00 60.91 321 VAL A N 1
ATOM 2631 C CA . VAL A 1 321 ? -12.725 -26.006 3.429 1.00 60.91 321 VAL A CA 1
ATOM 2632 C C . VAL A 1 321 ? -11.260 -26.460 3.371 1.00 60.91 321 VAL A C 1
ATOM 2634 O O . VAL A 1 321 ? -10.501 -25.920 2.565 1.00 60.91 321 VAL A O 1
ATOM 2637 N N . PRO A 1 322 ? -10.805 -27.384 4.235 1.00 53.94 322 PRO A N 1
ATOM 2638 C CA . PRO A 1 322 ? -9.467 -27.946 4.115 1.00 53.94 322 PRO A CA 1
ATOM 2639 C C . PRO A 1 322 ? -9.380 -28.806 2.847 1.00 53.94 322 PRO A C 1
ATOM 2641 O O . PRO A 1 322 ? -10.272 -29.598 2.558 1.00 53.94 322 PRO A O 1
ATOM 2644 N N . HIS A 1 323 ? -8.309 -28.631 2.076 1.00 53.31 323 HIS A N 1
ATOM 2645 C CA . HIS A 1 323 ? -8.003 -29.477 0.924 1.00 53.31 323 HIS A CA 1
ATOM 2646 C C . HIS A 1 323 ? -7.107 -30.645 1.365 1.00 53.31 323 HIS A C 1
ATOM 2648 O O . HIS A 1 323 ? -6.064 -30.418 1.974 1.00 53.31 323 HIS A O 1
ATOM 2654 N N . ASP A 1 324 ? -7.483 -31.877 1.014 1.00 53.31 324 ASP A N 1
ATOM 2655 C CA . ASP A 1 324 ? -6.892 -33.129 1.529 1.00 53.31 324 ASP A CA 1
ATOM 2656 C C . ASP A 1 324 ? -5.420 -33.401 1.149 1.00 53.31 324 ASP A C 1
ATOM 2658 O O . ASP A 1 324 ? -4.815 -34.356 1.642 1.00 53.31 324 ASP A O 1
ATOM 2662 N N . HIS A 1 325 ? -4.790 -32.589 0.293 1.00 52.16 325 HIS A N 1
ATOM 2663 C CA . HIS A 1 325 ? -3.447 -32.877 -0.228 1.00 52.16 325 HIS A CA 1
ATOM 2664 C C . HIS A 1 325 ? -2.509 -31.652 -0.203 1.00 52.16 325 HIS A C 1
ATOM 2666 O O . HIS A 1 325 ? -2.459 -30.892 -1.172 1.00 52.16 325 HIS A O 1
ATOM 2672 N N . PRO A 1 326 ? -1.697 -31.472 0.861 1.00 49.75 326 PRO A N 1
ATOM 2673 C CA . PRO A 1 326 ? -0.719 -30.381 0.970 1.00 49.75 326 PRO A CA 1
ATOM 2674 C C . PRO A 1 326 ? 0.576 -30.626 0.167 1.00 49.75 326 PRO A C 1
ATOM 2676 O O . PRO A 1 326 ? 1.472 -29.785 0.149 1.00 49.75 326 PRO A O 1
ATOM 2679 N N . THR A 1 327 ? 0.704 -31.775 -0.504 1.00 50.75 327 THR A N 1
ATOM 2680 C CA . THR A 1 327 ? 1.963 -32.284 -1.077 1.00 50.75 327 THR A CA 1
ATOM 2681 C C . THR A 1 327 ? 2.150 -32.022 -2.573 1.00 50.75 327 THR A C 1
ATOM 2683 O O . THR A 1 327 ? 3.043 -32.610 -3.183 1.00 50.75 327 THR A O 1
ATOM 2686 N N . TYR A 1 328 ? 1.392 -31.098 -3.178 1.00 55.94 328 TYR A N 1
ATOM 2687 C CA . TYR A 1 328 ? 1.603 -30.697 -4.581 1.00 55.94 328 TYR A CA 1
ATOM 2688 C C . TYR A 1 328 ? 3.048 -30.252 -4.879 1.00 55.94 328 TYR A C 1
ATOM 2690 O O . TYR A 1 328 ? 3.507 -30.420 -6.000 1.00 55.94 328 TYR A O 1
ATOM 2698 N N . PHE A 1 329 ? 3.785 -29.761 -3.877 1.00 52.59 329 PHE A N 1
ATOM 2699 C CA . PHE A 1 329 ? 5.186 -29.341 -4.010 1.00 52.59 329 PHE A CA 1
ATOM 2700 C C . PHE A 1 329 ? 6.226 -30.452 -3.767 1.00 52.59 329 PHE A C 1
ATOM 2702 O O . PHE A 1 329 ? 7.417 -30.199 -3.915 1.00 52.59 329 PHE A O 1
ATOM 2709 N N . GLN A 1 330 ? 5.816 -31.655 -3.343 1.00 51.16 330 GLN A N 1
ATOM 2710 C CA . GLN A 1 330 ? 6.732 -32.735 -2.927 1.00 51.16 330 GLN A CA 1
ATOM 2711 C C . GLN A 1 330 ? 6.756 -33.938 -3.877 1.00 51.16 330 GLN A C 1
ATOM 2713 O O . GLN A 1 330 ? 7.636 -34.790 -3.759 1.00 51.16 330 GLN A O 1
ATOM 2718 N N . ARG A 1 331 ? 5.828 -34.029 -4.837 1.00 49.31 331 ARG A N 1
ATOM 2719 C CA . ARG A 1 331 ? 6.009 -34.945 -5.969 1.00 49.31 331 ARG A CA 1
ATOM 2720 C C . ARG A 1 331 ? 7.052 -34.315 -6.881 1.00 49.31 331 ARG A C 1
ATOM 2722 O O . ARG A 1 331 ? 6.871 -33.173 -7.286 1.00 49.31 331 ARG A O 1
ATOM 2729 N N . GLY A 1 332 ? 8.145 -35.037 -7.142 1.00 46.94 332 GLY A N 1
ATOM 2730 C CA . GLY A 1 332 ? 9.202 -34.583 -8.041 1.00 46.94 332 GLY A CA 1
ATOM 2731 C C . GLY A 1 332 ? 8.587 -34.020 -9.315 1.00 46.94 332 GLY A C 1
ATOM 2732 O O . GLY A 1 332 ? 7.782 -34.697 -9.959 1.00 46.94 332 GLY A O 1
ATOM 2733 N N . ASP A 1 333 ? 8.908 -32.760 -9.608 1.00 50.56 333 ASP A N 1
ATOM 2734 C CA . ASP A 1 333 ? 8.390 -32.068 -10.777 1.00 50.56 333 ASP A CA 1
ATOM 2735 C C . ASP A 1 333 ? 8.612 -32.954 -12.017 1.00 50.56 333 ASP A C 1
ATOM 2737 O O . ASP A 1 333 ? 9.711 -33.490 -12.200 1.00 50.56 333 ASP A O 1
ATOM 2741 N N . PRO A 1 334 ? 7.620 -33.103 -12.914 1.00 52.66 334 PRO A N 1
ATOM 2742 C CA . PRO A 1 334 ? 7.795 -33.839 -14.171 1.00 52.66 334 PRO A CA 1
ATOM 2743 C C . PRO A 1 334 ? 8.859 -33.194 -15.083 1.00 52.66 334 PRO A C 1
ATOM 2745 O O . PRO A 1 334 ? 9.224 -33.741 -16.125 1.00 52.66 334 PRO A O 1
ATOM 2748 N N . TYR A 1 335 ? 9.372 -32.028 -14.690 1.00 46.88 335 TYR A N 1
ATOM 2749 C CA . TYR A 1 335 ? 10.376 -31.249 -15.384 1.00 46.88 335 TYR A CA 1
ATOM 2750 C C . TYR A 1 335 ? 11.780 -31.669 -14.941 1.00 46.88 335 TYR A C 1
ATOM 2752 O O . TYR A 1 335 ? 12.285 -31.272 -13.892 1.00 46.88 335 TYR A O 1
ATOM 2760 N N . LYS A 1 336 ? 12.448 -32.459 -15.786 1.00 46.81 336 LYS A N 1
ATOM 2761 C CA . LYS A 1 336 ? 13.891 -32.695 -15.663 1.00 46.81 336 LYS A CA 1
ATOM 2762 C C . LYS A 1 336 ? 14.631 -31.369 -15.852 1.00 46.81 336 LYS A C 1
ATOM 2764 O O . LYS A 1 336 ? 14.346 -30.630 -16.794 1.00 46.81 336 LYS A O 1
ATOM 2769 N N . LEU A 1 337 ? 15.602 -31.087 -14.984 1.00 44.12 337 LEU A N 1
ATOM 2770 C CA . LEU A 1 337 ? 16.499 -29.942 -15.130 1.00 44.12 337 LEU A CA 1
ATOM 2771 C C . LEU A 1 337 ? 17.277 -30.095 -16.451 1.00 44.12 337 LEU A C 1
ATOM 2773 O O . LEU A 1 337 ? 18.134 -30.970 -16.577 1.00 44.12 337 LEU A O 1
ATOM 2777 N N . ILE A 1 338 ? 16.949 -29.288 -17.459 1.00 52.06 338 ILE A N 1
ATOM 2778 C CA . ILE A 1 338 ? 17.663 -29.292 -18.740 1.00 52.06 338 ILE A CA 1
ATOM 2779 C C . ILE A 1 338 ? 19.062 -28.724 -18.483 1.00 52.06 338 ILE A C 1
ATOM 2781 O O . ILE A 1 338 ? 19.196 -27.631 -17.930 1.00 52.06 338 ILE A O 1
ATOM 2785 N N . ALA A 1 339 ? 20.103 -29.467 -18.866 1.00 46.25 339 ALA A N 1
ATOM 2786 C CA . ALA A 1 339 ? 21.489 -29.027 -18.751 1.00 46.25 339 ALA A CA 1
ATOM 2787 C C . ALA A 1 339 ? 21.685 -27.708 -19.520 1.00 46.25 339 ALA A C 1
ATOM 2789 O O . ALA A 1 339 ? 21.691 -27.672 -20.751 1.00 46.25 339 ALA A O 1
ATOM 2790 N N . TYR A 1 340 ? 21.807 -26.606 -18.787 1.00 45.78 340 TYR A N 1
ATOM 2791 C CA . TYR A 1 340 ? 21.987 -25.276 -19.352 1.00 45.78 340 TYR A CA 1
ATOM 2792 C C . TYR A 1 340 ? 23.382 -25.176 -19.996 1.00 45.78 340 TYR A C 1
ATOM 2794 O O . TYR A 1 340 ? 24.382 -25.347 -19.304 1.00 45.78 340 TYR A O 1
ATOM 2802 N N . GLY A 1 341 ? 23.459 -24.892 -21.307 1.00 47.94 341 GLY A N 1
ATOM 2803 C CA . GLY A 1 341 ? 24.701 -24.407 -21.935 1.00 47.94 341 GLY A CA 1
ATOM 2804 C C . GLY A 1 341 ? 25.339 -25.204 -23.083 1.00 47.94 341 GLY A C 1
ATOM 2805 O O . GLY A 1 341 ? 26.504 -24.948 -23.363 1.00 47.94 341 GLY A O 1
ATOM 2806 N N . ARG A 1 342 ? 24.649 -26.127 -23.775 1.00 52.62 342 ARG A N 1
ATOM 2807 C CA . ARG A 1 342 ? 25.212 -26.784 -24.989 1.00 52.62 342 ARG A CA 1
ATOM 2808 C C . ARG A 1 342 ? 24.600 -26.366 -26.332 1.00 52.62 342 ARG A C 1
ATOM 2810 O O . ARG A 1 342 ? 25.122 -26.761 -27.365 1.00 52.62 342 ARG A O 1
ATOM 2817 N N . LYS A 1 343 ? 23.545 -25.555 -26.323 1.00 55.66 343 LYS A N 1
ATOM 2818 C CA . LYS A 1 343 ? 22.866 -25.024 -27.516 1.00 55.66 343 LYS A CA 1
ATOM 2819 C C . LYS A 1 343 ? 22.914 -23.503 -27.479 1.00 55.66 343 LYS A C 1
ATOM 2821 O O . LYS A 1 343 ? 22.878 -22.933 -26.381 1.00 55.66 343 LYS A O 1
ATOM 2826 N N . THR A 1 344 ? 23.091 -22.840 -28.623 1.00 60.53 344 THR A N 1
ATOM 2827 C CA . THR A 1 344 ? 23.211 -21.374 -28.628 1.00 60.53 344 THR A CA 1
ATOM 2828 C C . THR A 1 344 ? 21.959 -20.766 -27.982 1.00 60.53 344 THR A C 1
ATOM 2830 O O . THR A 1 344 ? 20.855 -21.272 -28.139 1.00 60.53 344 THR A O 1
ATOM 2833 N N . PHE A 1 345 ? 22.105 -19.697 -27.191 1.00 66.81 345 PHE A N 1
ATOM 2834 C CA . PHE A 1 345 ? 21.028 -19.138 -26.344 1.00 66.81 345 PHE A CA 1
ATOM 2835 C C . PHE A 1 345 ? 19.711 -18.812 -27.096 1.00 66.81 345 PHE A C 1
ATOM 2837 O O . PHE A 1 345 ? 18.658 -18.653 -26.474 1.00 66.81 345 PHE A O 1
ATOM 2844 N N . ARG A 1 346 ? 19.775 -18.697 -28.428 1.00 67.56 346 ARG A N 1
ATOM 2845 C CA . ARG A 1 346 ? 18.665 -18.370 -29.327 1.00 67.56 346 ARG A CA 1
ATOM 2846 C C . ARG A 1 346 ? 18.143 -19.553 -30.150 1.00 67.56 346 ARG A C 1
ATOM 2848 O O . ARG A 1 346 ? 17.123 -19.372 -30.800 1.00 67.56 346 ARG A O 1
ATOM 2855 N N . GLU A 1 347 ? 18.774 -20.726 -30.103 1.00 68.44 347 GLU A N 1
ATOM 2856 C CA . GLU A 1 347 ? 18.250 -21.931 -30.757 1.00 68.44 347 GLU A CA 1
ATOM 2857 C C . GLU A 1 347 ? 16.880 -22.314 -30.174 1.00 68.44 347 GLU A C 1
ATOM 2859 O O . GLU A 1 347 ? 16.643 -22.265 -28.959 1.00 68.44 347 GLU A O 1
ATOM 2864 N N . GLU A 1 348 ? 15.958 -22.667 -31.063 1.00 63.72 348 GLU A N 1
ATOM 2865 C CA . GLU A 1 348 ? 14.650 -23.215 -30.728 1.00 63.72 348 GLU A CA 1
ATOM 2866 C C . GLU A 1 348 ? 14.656 -24.695 -31.094 1.00 63.72 348 GLU A C 1
ATOM 2868 O O . GLU A 1 348 ? 14.888 -25.042 -32.246 1.00 63.72 348 GLU A O 1
ATOM 2873 N N . ASP A 1 349 ? 14.422 -25.566 -30.111 1.00 64.62 349 ASP A N 1
ATOM 2874 C CA . ASP A 1 349 ? 14.159 -26.981 -30.363 1.00 64.62 349 ASP A CA 1
ATOM 2875 C C . ASP A 1 349 ? 12.637 -27.158 -30.518 1.00 64.62 349 ASP A C 1
ATOM 2877 O O . ASP A 1 349 ? 11.926 -27.165 -29.504 1.00 64.62 349 ASP A O 1
ATOM 2881 N N . PRO A 1 350 ? 12.104 -27.286 -31.747 1.00 63.62 350 PRO A N 1
ATOM 2882 C CA . PRO A 1 350 ? 10.663 -27.416 -31.979 1.00 63.62 350 PRO A CA 1
ATOM 2883 C C . PRO A 1 350 ? 10.065 -28.689 -31.352 1.00 63.62 350 PRO A C 1
ATOM 2885 O O . PRO A 1 350 ? 8.884 -28.707 -31.001 1.00 63.62 350 PRO A O 1
ATOM 2888 N N . ASP A 1 351 ? 10.889 -29.714 -31.122 1.00 64.19 351 ASP A N 1
ATOM 2889 C CA . ASP A 1 351 ? 10.483 -31.001 -30.544 1.00 64.19 351 ASP A CA 1
ATOM 2890 C C . ASP A 1 351 ? 10.331 -30.979 -29.013 1.00 64.19 351 ASP A C 1
ATOM 2892 O O . ASP A 1 351 ? 9.822 -31.929 -28.422 1.00 64.19 351 ASP A O 1
ATOM 2896 N N . MET A 1 352 ? 10.709 -29.884 -28.338 1.00 62.09 352 MET A N 1
ATOM 2897 C CA . MET A 1 352 ? 10.546 -29.725 -26.882 1.00 62.09 352 MET A CA 1
ATOM 2898 C C . MET A 1 352 ? 9.131 -29.274 -26.463 1.00 62.09 352 MET A C 1
ATOM 2900 O O . MET A 1 352 ? 8.931 -28.726 -25.375 1.00 62.09 352 MET A O 1
ATOM 2904 N N . ARG A 1 353 ? 8.114 -29.500 -27.304 1.00 58.91 353 ARG A N 1
ATOM 2905 C CA . ARG A 1 353 ? 6.710 -29.266 -26.940 1.00 58.91 353 ARG A CA 1
ATOM 2906 C C . ARG A 1 353 ? 6.282 -30.258 -25.851 1.00 58.91 353 ARG A C 1
ATOM 2908 O O . ARG A 1 353 ? 6.060 -31.434 -26.105 1.00 58.91 353 ARG A O 1
ATOM 2915 N N . ILE A 1 354 ? 6.122 -29.751 -24.628 1.00 63.56 354 ILE A N 1
ATOM 2916 C CA . ILE A 1 354 ? 5.697 -30.522 -23.441 1.00 63.56 354 ILE A CA 1
ATOM 2917 C C . ILE A 1 354 ? 4.268 -31.081 -23.610 1.00 63.56 354 ILE A C 1
ATOM 2919 O O . ILE A 1 354 ? 3.912 -32.097 -23.020 1.00 63.56 354 ILE A O 1
ATOM 2923 N N . SER A 1 355 ? 3.446 -30.433 -24.438 1.00 64.75 355 SER A N 1
ATOM 2924 C CA . SER A 1 355 ? 2.058 -30.798 -24.723 1.00 64.75 355 SER A CA 1
ATOM 2925 C C . SER A 1 355 ? 1.792 -30.720 -26.226 1.00 64.75 355 SER A C 1
ATOM 2927 O O . SER A 1 355 ? 2.283 -29.816 -26.901 1.00 64.75 355 SER A O 1
ATOM 2929 N N . ARG A 1 356 ? 0.969 -31.643 -26.742 1.00 66.50 356 ARG A N 1
ATOM 2930 C CA . ARG A 1 356 ? 0.449 -31.602 -28.124 1.00 66.50 356 ARG A CA 1
ATOM 2931 C C . ARG A 1 356 ? -0.579 -30.488 -28.341 1.00 66.50 356 ARG A C 1
ATOM 2933 O O . ARG A 1 356 ? -0.850 -30.133 -29.481 1.00 66.50 356 ARG A O 1
ATOM 2940 N N . TYR A 1 357 ? -1.156 -29.974 -27.258 1.00 67.19 357 TYR A N 1
ATOM 2941 C CA . TYR A 1 357 ? -2.167 -28.925 -27.276 1.00 67.19 357 TYR A CA 1
ATOM 2942 C C . TYR A 1 357 ? -1.548 -27.575 -26.933 1.00 67.19 357 TYR A C 1
ATOM 2944 O O . TYR A 1 357 ? -0.782 -27.478 -25.966 1.00 67.19 357 TYR A O 1
ATOM 2952 N N . ASP A 1 358 ? -1.936 -26.547 -27.684 1.00 61.41 358 ASP A N 1
ATOM 2953 C CA . ASP A 1 358 ? -1.609 -25.160 -27.371 1.00 61.41 358 ASP A CA 1
ATOM 2954 C C . ASP A 1 358 ? -2.271 -24.734 -26.050 1.00 61.41 358 ASP A C 1
ATOM 2956 O O . ASP A 1 358 ? -3.330 -25.241 -25.656 1.00 61.41 358 ASP A O 1
ATOM 2960 N N . PHE A 1 359 ? -1.641 -23.793 -25.345 1.00 60.06 359 PHE A N 1
ATOM 2961 C CA . PHE A 1 359 ? -2.207 -23.231 -24.123 1.00 60.06 359 PHE A CA 1
ATOM 2962 C C . PHE A 1 359 ? -3.549 -22.558 -24.432 1.00 60.06 359 PHE A C 1
ATOM 2964 O O . PHE A 1 359 ? -3.612 -21.578 -25.171 1.00 60.06 359 PHE A O 1
ATOM 2971 N N . LYS A 1 360 ? -4.634 -23.068 -23.840 1.00 61.38 360 LYS A N 1
ATOM 2972 C CA . LYS A 1 360 ? -5.944 -22.414 -23.903 1.00 61.38 360 LYS A CA 1
ATOM 2973 C C . LYS A 1 360 ? -5.915 -21.172 -23.018 1.00 61.38 360 LYS A C 1
ATOM 2975 O O . LYS A 1 360 ? -5.737 -21.279 -21.805 1.00 61.38 360 LYS A O 1
ATOM 2980 N N . ASN A 1 361 ? -6.102 -19.999 -23.619 1.00 53.97 361 ASN A N 1
ATOM 2981 C CA . ASN A 1 361 ? -6.261 -18.764 -22.863 1.00 53.97 361 ASN A CA 1
ATOM 2982 C C . ASN A 1 361 ? -7.536 -18.846 -22.012 1.00 53.97 361 ASN A C 1
ATOM 2984 O O . ASN A 1 361 ? -8.631 -19.042 -22.530 1.00 53.97 361 ASN A O 1
ATOM 2988 N N . ILE A 1 362 ? -7.384 -18.683 -20.697 1.00 70.25 362 ILE A N 1
ATOM 2989 C CA . ILE A 1 362 ? -8.505 -18.604 -19.742 1.00 70.25 362 ILE A CA 1
ATOM 2990 C C . ILE A 1 362 ? -9.220 -17.240 -19.865 1.00 70.25 362 ILE A C 1
ATOM 2992 O O . ILE A 1 362 ? -10.352 -17.077 -19.422 1.00 70.25 362 ILE A O 1
ATOM 2996 N N . VAL A 1 363 ? -8.569 -16.260 -20.502 1.00 51.91 363 VAL A N 1
ATOM 2997 C CA . VAL A 1 363 ? -9.056 -14.890 -20.705 1.00 51.91 363 VAL A CA 1
ATOM 2998 C C . VAL A 1 363 ? -9.337 -14.669 -22.198 1.00 51.91 363 VAL A C 1
ATOM 3000 O O . VAL A 1 363 ? -8.537 -15.125 -23.018 1.00 51.91 363 VAL A O 1
ATOM 3003 N N . PRO A 1 364 ? -10.433 -13.985 -22.581 1.00 54.59 364 PRO A N 1
ATOM 3004 C CA . PRO A 1 364 ? -10.730 -13.703 -23.983 1.00 54.59 364 PRO A CA 1
ATOM 3005 C C . PRO A 1 364 ? -9.565 -12.970 -24.676 1.00 54.59 364 PRO A C 1
ATOM 3007 O O . PRO A 1 364 ? -8.950 -12.085 -24.071 1.00 54.59 364 PRO A O 1
ATOM 3010 N N . PRO A 1 365 ? -9.241 -13.342 -25.928 1.00 56.72 365 PRO A N 1
ATOM 3011 C CA . PRO A 1 365 ? -8.098 -12.794 -26.645 1.00 56.72 365 PRO A CA 1
ATOM 3012 C C . PRO A 1 365 ? -8.272 -11.295 -26.916 1.00 56.72 365 PRO A C 1
ATOM 3014 O O . PRO A 1 365 ? -9.346 -10.822 -27.294 1.00 56.72 365 PRO A O 1
ATOM 3017 N N . ILE A 1 366 ? -7.196 -10.536 -26.713 1.00 65.75 366 ILE A N 1
ATOM 3018 C CA . ILE A 1 366 ? -7.148 -9.105 -27.014 1.00 65.75 366 ILE A CA 1
ATOM 3019 C C . ILE A 1 366 ? -6.647 -8.969 -28.453 1.00 65.75 366 ILE A C 1
ATOM 3021 O O . ILE A 1 366 ? -5.457 -9.146 -28.708 1.00 65.75 366 ILE A O 1
ATOM 3025 N N . GLN A 1 367 ? -7.548 -8.593 -29.363 1.00 62.97 367 GLN A N 1
ATOM 3026 C CA . GLN A 1 367 ? -7.335 -8.564 -30.822 1.00 62.97 367 GLN A CA 1
ATOM 3027 C C . GLN A 1 367 ? -6.045 -7.850 -31.272 1.00 62.97 367 GLN A C 1
ATOM 3029 O O . GLN A 1 367 ? -5.429 -8.240 -32.255 1.00 62.97 367 GLN A O 1
ATOM 3034 N N . ILE A 1 368 ? -5.588 -6.836 -30.527 1.00 62.62 368 ILE A N 1
ATOM 3035 C CA . ILE A 1 368 ? -4.351 -6.097 -30.831 1.00 62.62 368 ILE A CA 1
ATOM 3036 C C . ILE A 1 368 ? -3.108 -7.001 -30.772 1.00 62.62 368 ILE A C 1
ATOM 3038 O O . ILE A 1 368 ? -2.177 -6.807 -31.548 1.00 62.62 368 ILE A O 1
ATOM 3042 N N . PHE A 1 369 ? -3.054 -7.967 -29.850 1.00 57.50 369 PHE A N 1
ATOM 3043 C CA . PHE A 1 369 ? -1.899 -8.864 -29.737 1.00 57.50 369 PHE A CA 1
ATOM 3044 C C . PHE A 1 369 ? -1.905 -9.956 -30.804 1.00 57.50 369 PHE A C 1
ATOM 3046 O O . PHE A 1 369 ? -0.830 -10.366 -31.241 1.00 57.50 369 PHE A O 1
ATOM 3053 N N . ASP A 1 370 ? -3.088 -10.361 -31.260 1.00 64.06 370 ASP A N 1
ATOM 3054 C CA . ASP A 1 370 ? -3.244 -11.344 -32.329 1.00 64.06 370 ASP A CA 1
ATOM 3055 C C . ASP A 1 370 ? -2.874 -10.740 -33.691 1.00 64.06 370 ASP A C 1
ATOM 3057 O O . ASP A 1 370 ? -2.142 -11.365 -34.455 1.00 64.06 370 ASP A O 1
ATOM 3061 N N . ASP A 1 371 ? -3.273 -9.488 -33.954 1.00 59.75 371 ASP A N 1
ATOM 3062 C CA . ASP A 1 371 ? -2.898 -8.752 -35.170 1.00 59.75 371 ASP A CA 1
ATOM 3063 C C . ASP A 1 371 ? -1.372 -8.565 -35.264 1.00 59.75 371 ASP A C 1
ATOM 3065 O O . ASP A 1 371 ? -0.778 -8.758 -36.323 1.00 59.75 371 ASP A O 1
ATOM 3069 N N . VAL A 1 372 ? -0.715 -8.244 -34.141 1.00 58.78 372 VAL A N 1
ATOM 3070 C CA . VAL A 1 372 ? 0.751 -8.120 -34.072 1.00 58.78 372 VAL A CA 1
ATOM 3071 C C . VAL A 1 372 ? 1.422 -9.477 -34.283 1.00 58.78 372 VAL A C 1
ATOM 3073 O O . VAL A 1 372 ? 2.389 -9.567 -35.033 1.00 58.78 372 VAL A O 1
ATOM 3076 N N . ALA A 1 373 ? 0.919 -10.545 -33.663 1.00 54.50 373 ALA A N 1
ATOM 3077 C CA . ALA A 1 373 ? 1.447 -11.887 -33.892 1.00 54.50 373 ALA A CA 1
ATOM 3078 C C . ALA A 1 373 ? 1.302 -12.313 -35.366 1.00 54.50 373 ALA A C 1
ATOM 3080 O O . ALA A 1 373 ? 2.234 -12.887 -35.923 1.00 54.50 373 ALA A O 1
ATOM 3081 N N . ALA A 1 374 ? 0.188 -11.974 -36.020 1.00 56.38 374 ALA A N 1
ATOM 3082 C CA . ALA A 1 374 ? -0.057 -12.281 -37.427 1.00 56.38 374 ALA A CA 1
ATOM 3083 C C . ALA A 1 374 ? 0.803 -11.450 -38.401 1.00 56.38 374 ALA A C 1
ATOM 3085 O O . ALA A 1 374 ? 1.204 -11.963 -39.445 1.00 56.38 374 ALA A O 1
ATOM 3086 N N . GLU A 1 375 ? 1.122 -10.191 -38.076 1.00 55.19 375 GLU A N 1
ATOM 3087 C CA . GLU A 1 375 ? 2.018 -9.347 -38.889 1.00 55.19 375 GLU A CA 1
ATOM 3088 C C . GLU A 1 375 ? 3.481 -9.833 -38.834 1.00 55.19 375 GLU A C 1
ATOM 3090 O O . GLU A 1 375 ? 4.198 -9.713 -39.823 1.00 55.19 375 GLU A O 1
ATOM 3095 N N . TYR A 1 376 ? 3.916 -10.427 -37.714 1.00 52.34 376 TYR A N 1
ATOM 3096 C CA . TYR A 1 376 ? 5.283 -10.949 -37.540 1.00 52.34 376 TYR A CA 1
ATOM 3097 C C . TYR A 1 376 ? 5.472 -12.418 -37.951 1.00 52.34 376 TYR A C 1
ATOM 3099 O O . TYR A 1 376 ? 6.612 -12.850 -38.076 1.00 52.34 376 TYR A O 1
ATOM 3107 N N . MET A 1 377 ? 4.393 -13.180 -38.155 1.00 46.03 377 MET A N 1
ATOM 3108 C CA . MET A 1 377 ? 4.447 -14.585 -38.602 1.00 46.03 377 MET A CA 1
ATOM 3109 C C . MET A 1 377 ? 4.339 -14.750 -40.129 1.00 46.03 377 MET A C 1
ATOM 3111 O O . MET A 1 377 ? 4.447 -15.868 -40.622 1.00 46.03 377 MET A O 1
ATOM 3115 N N . ASN A 1 378 ? 4.111 -13.661 -40.874 1.00 41.47 378 ASN A N 1
ATOM 3116 C CA . ASN A 1 378 ? 4.004 -13.647 -42.342 1.00 41.47 378 ASN A CA 1
ATOM 3117 C C . ASN A 1 378 ? 5.225 -13.001 -43.038 1.00 41.47 378 ASN A C 1
ATOM 3119 O O . ASN A 1 378 ? 5.120 -12.552 -44.181 1.00 41.47 378 ASN A O 1
ATOM 3123 N N . VAL A 1 379 ? 6.366 -12.942 -42.349 1.00 37.16 379 VAL A N 1
ATOM 3124 C CA . VAL A 1 379 ? 7.695 -12.609 -42.895 1.00 37.16 379 VAL A CA 1
ATOM 3125 C C . VAL A 1 379 ? 8.591 -13.807 -42.652 1.00 37.16 379 VAL A C 1
ATOM 3127 O O . VAL A 1 379 ? 9.345 -14.163 -43.583 1.00 37.16 379 VAL A O 1
#

Solvent-accessible surface area (backbone atoms only — not comparable to full-atom values): 24024 Å² total; per-residue (Å²): 110,71,69,62,51,51,54,50,62,73,59,66,56,50,64,62,53,50,48,48,53,49,53,53,50,52,49,60,74,42,42,65,60,54,48,52,50,51,50,52,53,53,53,51,50,54,54,47,56,54,50,53,52,51,52,51,52,52,53,53,50,49,53,53,50,52,52,48,55,51,51,52,51,52,56,50,50,53,52,52,53,54,52,51,53,50,53,52,51,52,53,50,52,52,53,51,50,50,52,52,52,53,52,47,54,52,50,50,39,57,51,76,72,50,58,68,67,63,49,52,52,50,51,51,55,50,49,55,51,50,53,51,52,50,52,53,51,50,54,48,51,51,53,50,50,52,52,51,48,52,49,53,50,50,54,49,51,55,50,46,54,57,46,41,72,79,44,49,88,49,53,46,54,100,89,45,84,22,79,77,72,57,81,84,73,80,80,83,74,76,82,89,85,84,87,88,92,90,88,84,85,88,88,86,87,81,87,83,86,81,80,87,70,78,84,74,82,84,60,62,65,69,63,61,74,68,27,70,68,54,56,51,47,44,69,70,57,62,58,39,49,103,84,69,50,76,64,76,81,82,84,81,80,87,72,90,65,82,89,78,64,87,56,90,68,100,57,74,38,66,56,59,43,50,57,59,69,67,49,77,90,75,65,55,70,77,69,69,37,60,94,54,41,70,65,50,48,56,54,50,50,52,53,49,50,62,73,68,51,90,64,92,70,82,88,74,79,92,69,87,80,83,74,97,68,91,54,81,85,71,56,79,67,93,69,75,84,72,82,85,81,87,65,64,90,66,70,78,68,83,83,71,59,90,55,98,65,78,87,78,72,94,59,86,84,60,66,72,60,53,54,52,52,54,64,68,71,75,116

Organism: NCBI:txid64517

Radius of gyration: 56.98 Å; Cα contacts (8 Å, |Δi|>4): 53; chains: 1; bounding box: 121×75×186 Å

Mean predicted aligned error: 22.49 Å

Foldseek 3Di:
DVVVVVVCVVVVVPVVVVVVVVVVVVCVVCVVVVVVVVVVVVVVVVVVVVVVVVVVVVVVVVVVVVVVVVVVVVVVVVVVVVVVVVVVVVVVVVVVVVVVVVVVVVLCCCQPNDPPVVVVVVVVVVVVVVVVVVVVVVVVVVVVLVVQLVVVVVVVVVVVVVVCVVPVVQQDDPVGHGPVVDDDDPPSPDDDDDDDDDDDDDDDDDDDDDDDDDDPPPDQVVCVVPDPVVVVCCVQPPQADPVRDRDDPDDDDPDDDDQPDDDPDPDDGPVVVVVVVPPPDDDDPPVVADPCRVVSVVVVVVVVCVVVDPDPDDDDDPDDDDDPDPCPVPDPPPDDDDPPDDDPSNDDDPVPPPDPDDDDDPDDDDVVVVVVVVVVVVD

InterPro domains:
  IPR000048 IQ motif, EF-hand binding site [PF00612] (35-51)
  IPR000048 IQ motif, EF-hand binding site [PF00612] (58-75)
  IPR000048 IQ motif, EF-hand binding site [PF00612] (97-112)
  IPR000048 IQ motif, EF-hand binding site [SM00015] (33-55)
  IPR000048 IQ motif, EF-hand binding site [SM00015] (56-78)
  IPR000048 IQ motif, EF-hand binding site [SM00015] (92-114)
  IPR027417 P-loop containing nucleoside triphosphate hydrolase [SSF52540] (27-79)
  IPR051185 Abnormal Spindle-like Microcephaly-associated [PTHR22706] (31-122)

Sequence (379 aa):
MALSYAKLYLQKGTGIIDDFFRLSSDAELHRQEEHDAACKIQKAWRGYVARDWILLIHKEAVRIQRAFRGHMGRKMYEREVVERDRARRMNYYNAMAVRIQKTWRGYRNRKYVFDFRARQHYIEQLKEKLEQTRADLSTYAETQRTQLQTHNLQQYISHLEKLAGTRHHLLGTKAIPGVFSGRVPDVLSTPPDLATSAESSDPHNRLHPSRNLGPLTKVPESKLRDNAALREWVRNTVGKNAKGIVVKPPRRDEGVVEDGKIVQGPFLPKGDLNKKKGRPFRPTLRVQTDYLSVINAWREERLQEAGMRITTEAFQIPHHVPHDHPTYFQRGDPYKLIAYGRKTFREEDPDMRISRYDFKNIVPPIQIFDDVAAEYMNV

pLDDT: mean 71.89, std 18.35, range [31.92, 98.38]